Protein AF-A0A7M5VF77-F1 (afdb_monomer)

InterPro domains:
  IPR010721 Probable O-methyltransferase UstE-like [PF06966] (67-340)
  IPR010721 Probable O-methyltransferase UstE-like [PTHR32251] (51-344)

Structure (mmCIF, N/CA/C/O backbone):
data_AF-A0A7M5VF77-F1
#
_entry.id   AF-A0A7M5VF77-F1
#
loop_
_atom_site.group_PDB
_atom_site.id
_atom_site.type_symbol
_atom_site.label_atom_id
_atom_site.label_alt_id
_atom_site.label_comp_id
_atom_site.label_asym_id
_atom_site.label_entity_id
_atom_site.label_seq_id
_atom_site.pdbx_PDB_ins_code
_atom_site.Cartn_x
_atom_site.Cartn_y
_atom_site.Cartn_z
_atom_site.occupancy
_atom_site.B_iso_or_equiv
_atom_site.auth_seq_id
_atom_site.auth_comp_id
_atom_site.auth_asym_id
_atom_site.auth_atom_id
_atom_site.pdbx_PDB_model_num
ATOM 1 N N . MET A 1 1 ? -32.745 -26.857 19.887 1.00 34.72 1 MET A N 1
ATOM 2 C CA . MET A 1 1 ? -31.851 -27.052 18.722 1.00 34.72 1 MET A CA 1
ATOM 3 C C . MET A 1 1 ? -32.101 -25.953 17.691 1.00 34.72 1 MET A C 1
ATOM 5 O O . MET A 1 1 ? -32.809 -26.156 16.715 1.00 34.72 1 MET A O 1
ATOM 9 N N . THR A 1 2 ? -31.564 -24.757 17.917 1.00 34.00 2 THR A N 1
ATOM 10 C CA . THR A 1 2 ? -31.598 -23.645 16.958 1.00 34.00 2 THR A CA 1
ATOM 11 C C . THR A 1 2 ? -30.353 -23.736 16.081 1.00 34.00 2 THR A C 1
ATOM 13 O O . THR A 1 2 ? -29.283 -23.254 16.437 1.00 34.00 2 THR A O 1
ATOM 16 N N . LYS A 1 3 ? -30.469 -24.431 14.945 1.00 33.81 3 LYS A N 1
ATOM 17 C CA . LYS A 1 3 ? -29.394 -24.520 13.949 1.00 33.81 3 LYS A CA 1
ATOM 18 C C . LYS A 1 3 ? -29.117 -23.101 13.431 1.00 33.81 3 LYS A C 1
ATOM 20 O O . LYS A 1 3 ? -30.004 -22.459 12.871 1.00 33.81 3 LYS A O 1
ATOM 25 N N . ASN A 1 4 ? -27.918 -22.609 13.720 1.00 39.78 4 ASN A N 1
ATOM 26 C CA . ASN A 1 4 ? -27.485 -21.223 13.590 1.00 39.78 4 ASN A CA 1
ATOM 27 C C . ASN A 1 4 ? -27.741 -20.678 12.174 1.00 39.78 4 ASN A C 1
ATOM 29 O O . ASN A 1 4 ? -27.199 -21.185 11.191 1.00 39.78 4 ASN A O 1
ATOM 33 N N . LYS A 1 5 ? -28.536 -19.608 12.056 1.00 40.06 5 LYS A N 1
ATOM 34 C CA . LYS A 1 5 ? -28.762 -18.888 10.786 1.00 40.06 5 LYS A CA 1
ATOM 35 C C . LYS A 1 5 ? -27.441 -18.328 10.211 1.00 40.06 5 LYS A C 1
ATOM 37 O O . LYS A 1 5 ? -27.339 -18.124 9.005 1.00 40.06 5 LYS A O 1
ATOM 42 N N . ASN A 1 6 ? -26.421 -18.177 11.064 1.00 49.06 6 ASN A N 1
ATOM 43 C CA . ASN A 1 6 ? -25.070 -17.727 10.720 1.00 49.06 6 ASN A CA 1
ATOM 44 C C . ASN A 1 6 ? -24.227 -18.759 9.951 1.00 49.06 6 ASN A C 1
ATOM 46 O O . ASN A 1 6 ? -23.448 -18.351 9.091 1.00 49.06 6 ASN A O 1
ATOM 50 N N . ASP A 1 7 ? -24.407 -20.067 10.170 1.00 43.25 7 ASP A N 1
ATOM 51 C CA . ASP A 1 7 ? -23.555 -21.084 9.526 1.00 43.25 7 ASP A CA 1
ATOM 52 C C . ASP A 1 7 ? -23.870 -21.215 8.033 1.00 43.25 7 ASP A C 1
ATOM 54 O O . ASP A 1 7 ? -22.965 -21.263 7.204 1.00 43.25 7 ASP A O 1
ATOM 58 N N . LYS A 1 8 ? -25.157 -21.166 7.656 1.00 41.53 8 LYS A N 1
ATOM 59 C CA . LYS A 1 8 ? -25.564 -21.122 6.237 1.00 41.53 8 LYS A CA 1
ATOM 60 C C . LYS A 1 8 ? -25.022 -19.881 5.519 1.00 41.53 8 LYS A C 1
ATOM 62 O O . LYS A 1 8 ? -24.718 -19.956 4.332 1.00 41.53 8 LYS A O 1
ATOM 67 N N . SER A 1 9 ? -24.877 -18.769 6.241 1.00 57.03 9 SER A N 1
ATOM 68 C CA . SER A 1 9 ? -24.258 -17.540 5.735 1.00 57.03 9 SER A CA 1
ATOM 69 C C . SER A 1 9 ? -22.754 -17.731 5.508 1.00 57.03 9 SER A C 1
ATOM 71 O O . SER A 1 9 ? -22.246 -17.345 4.461 1.00 57.03 9 SER A O 1
ATOM 73 N N . LEU A 1 10 ? -22.055 -18.410 6.425 1.00 48.41 10 LEU A N 1
ATOM 74 C CA . LEU A 1 10 ? -20.619 -18.663 6.310 1.00 48.41 10 LEU A CA 1
ATOM 75 C C . LEU A 1 10 ? -20.285 -19.547 5.100 1.00 48.41 10 LEU A C 1
ATOM 77 O O . LEU A 1 10 ? -19.410 -19.191 4.317 1.00 48.41 10 LEU A O 1
ATOM 81 N N . TYR A 1 11 ? -21.007 -20.653 4.892 1.00 49.66 11 TYR A N 1
ATOM 82 C CA . TYR A 1 11 ? -20.787 -21.517 3.723 1.00 49.66 11 TYR A CA 1
ATOM 83 C C . TYR A 1 11 ? -21.099 -20.803 2.405 1.00 49.66 11 TYR A C 1
ATOM 85 O O . TYR A 1 11 ? -20.338 -20.935 1.452 1.00 49.66 11 TYR A O 1
ATOM 93 N N . ALA A 1 12 ? -22.168 -20.001 2.351 1.00 50.16 12 ALA A N 1
ATOM 94 C CA . ALA A 1 12 ? -22.481 -19.193 1.174 1.00 50.16 12 ALA A CA 1
ATOM 95 C C . ALA A 1 12 ? -21.382 -18.157 0.885 1.00 50.16 12 ALA A C 1
ATOM 97 O O . ALA A 1 12 ? -20.988 -17.988 -0.265 1.00 50.16 12 ALA A O 1
ATOM 98 N N . VAL A 1 13 ? -20.838 -17.513 1.923 1.00 53.56 13 VAL A N 1
ATOM 99 C CA . VAL A 1 13 ? -19.718 -16.567 1.809 1.00 53.56 13 VAL A CA 1
ATOM 100 C C . VAL A 1 13 ? -18.440 -17.266 1.349 1.00 53.56 13 VAL A C 1
ATOM 102 O O . VAL A 1 13 ? -17.751 -16.729 0.487 1.00 53.56 13 VAL A O 1
ATOM 105 N N . VAL A 1 14 ? -18.137 -18.461 1.864 1.00 55.25 14 VAL A N 1
ATOM 106 C CA . VAL A 1 14 ? -16.976 -19.264 1.443 1.00 55.25 14 VAL A CA 1
ATOM 107 C C . VAL A 1 14 ? -17.121 -19.727 -0.008 1.00 55.25 14 VAL A C 1
ATOM 109 O O . VAL A 1 14 ? -16.164 -19.628 -0.766 1.00 55.25 14 VAL A O 1
ATOM 112 N N . ILE A 1 15 ? -18.309 -20.162 -0.432 1.00 57.16 15 ILE A N 1
ATOM 113 C CA . ILE A 1 15 ? -18.578 -20.558 -1.824 1.00 57.16 15 ILE A CA 1
ATOM 114 C C . ILE A 1 15 ? -18.489 -19.352 -2.764 1.00 57.16 15 ILE A C 1
ATOM 116 O O . ILE A 1 15 ? -17.867 -19.452 -3.816 1.00 57.16 15 ILE A O 1
ATOM 120 N N . LEU A 1 16 ? -19.046 -18.198 -2.382 1.00 55.75 16 LEU A N 1
ATOM 121 C CA . LEU A 1 16 ? -18.907 -16.948 -3.138 1.00 55.75 16 LEU A CA 1
ATOM 122 C C . LEU A 1 16 ? -17.445 -16.503 -3.230 1.00 55.75 16 LEU A C 1
ATOM 124 O O . LEU A 1 16 ? -17.011 -16.060 -4.287 1.00 55.75 16 LEU A O 1
ATOM 128 N N . LEU A 1 17 ? -16.674 -16.652 -2.151 1.00 52.59 17 LEU A N 1
ATOM 129 C CA . LEU A 1 17 ? -15.242 -16.360 -2.117 1.00 52.59 17 LEU A CA 1
ATOM 130 C C . LEU A 1 17 ? -14.457 -17.288 -3.045 1.00 52.59 17 LEU A C 1
ATOM 132 O O . LEU A 1 17 ? -13.754 -16.798 -3.921 1.00 52.59 17 LEU A O 1
ATOM 136 N N . LEU A 1 18 ? -14.618 -18.605 -2.910 1.00 53.50 18 LEU A N 1
ATOM 137 C CA . LEU A 1 18 ? -13.961 -19.595 -3.767 1.00 53.50 18 LEU A CA 1
ATOM 138 C C . LEU A 1 18 ? -14.377 -19.435 -5.234 1.00 53.50 18 LEU A C 1
ATOM 140 O O . LEU A 1 18 ? -13.529 -19.514 -6.116 1.00 53.50 18 LEU A O 1
ATOM 144 N N . GLY A 1 19 ? -15.648 -19.126 -5.496 1.00 57.50 19 GLY A N 1
ATOM 145 C CA . GLY A 1 19 ? -16.150 -18.797 -6.829 1.00 57.50 19 GLY A CA 1
ATOM 146 C C . GLY A 1 19 ? -15.562 -17.498 -7.379 1.00 57.50 19 GLY A C 1
ATOM 147 O O . GLY A 1 19 ? -15.212 -17.444 -8.552 1.00 57.50 19 GLY A O 1
ATOM 148 N N . SER A 1 20 ? -15.379 -16.469 -6.546 1.00 57.62 20 SER A N 1
ATOM 149 C CA . SER A 1 20 ? -14.757 -15.206 -6.964 1.00 57.62 20 SER A CA 1
ATOM 150 C C . SER A 1 20 ? -13.255 -15.347 -7.225 1.00 57.62 20 SER A C 1
ATOM 152 O O . SER A 1 20 ? -12.759 -14.810 -8.209 1.00 57.62 20 SER A O 1
ATOM 154 N N . VAL A 1 21 ? -12.541 -16.130 -6.409 1.00 61.72 21 VAL A N 1
ATOM 155 C CA . VAL A 1 21 ? -11.125 -16.467 -6.618 1.00 61.72 21 VAL A CA 1
ATOM 156 C C . VAL A 1 21 ? -10.966 -17.342 -7.859 1.00 61.72 21 VAL A C 1
ATOM 158 O O . VAL A 1 21 ? -10.103 -17.065 -8.684 1.00 61.72 21 VAL A O 1
ATOM 161 N N . GLY A 1 22 ? -11.833 -18.341 -8.047 1.00 65.25 22 GLY A N 1
ATOM 162 C CA . GLY A 1 22 ? -11.868 -19.161 -9.258 1.00 65.25 22 GLY A CA 1
ATOM 163 C C . GLY A 1 22 ? -12.199 -18.346 -10.510 1.00 65.25 22 GLY A C 1
ATOM 164 O O . GLY A 1 22 ? -11.578 -18.546 -11.547 1.00 65.25 22 GLY A O 1
ATOM 165 N N . GLY A 1 23 ? -13.110 -17.376 -10.405 1.00 70.38 23 GLY A N 1
ATOM 166 C CA . GLY A 1 23 ? -13.441 -16.439 -11.478 1.00 70.38 23 GLY A CA 1
ATOM 167 C C . GLY A 1 23 ? -12.276 -15.517 -11.835 1.00 70.38 23 GLY A C 1
ATOM 168 O O . GLY A 1 23 ? -11.952 -15.380 -13.009 1.00 70.38 23 GLY A O 1
ATOM 169 N N . LEU A 1 24 ? -11.596 -14.942 -10.838 1.00 68.94 24 LEU A N 1
ATOM 170 C CA . LEU A 1 24 ? -10.383 -14.143 -11.042 1.00 68.94 24 LEU A CA 1
ATOM 171 C C . LEU A 1 24 ? -9.243 -14.976 -11.639 1.00 68.94 24 LEU A C 1
ATOM 173 O O . LEU A 1 24 ? -8.556 -14.503 -12.539 1.00 68.94 24 LEU A O 1
ATOM 177 N N . ALA A 1 25 ? -9.067 -16.220 -11.189 1.00 71.56 25 ALA A N 1
ATOM 178 C CA . ALA A 1 25 ? -8.077 -17.141 -11.738 1.00 71.56 25 ALA A CA 1
ATOM 179 C C . ALA A 1 25 ? -8.406 -17.539 -13.184 1.00 71.56 25 ALA A C 1
ATOM 181 O O . ALA A 1 25 ? -7.509 -17.577 -14.019 1.00 71.56 25 ALA A O 1
ATOM 182 N N . ALA A 1 26 ? -9.681 -17.777 -13.506 1.00 73.94 26 ALA A N 1
ATOM 183 C CA . ALA A 1 26 ? -10.126 -18.049 -14.869 1.00 73.94 26 ALA A CA 1
ATOM 184 C C . ALA A 1 26 ? -9.924 -16.828 -15.777 1.00 73.94 26 ALA A C 1
ATOM 186 O O . ALA A 1 26 ? -9.397 -16.966 -16.876 1.00 73.94 26 ALA A O 1
ATOM 187 N N . ILE A 1 27 ? -10.267 -15.627 -15.305 1.00 72.69 27 ILE A N 1
ATOM 188 C CA . I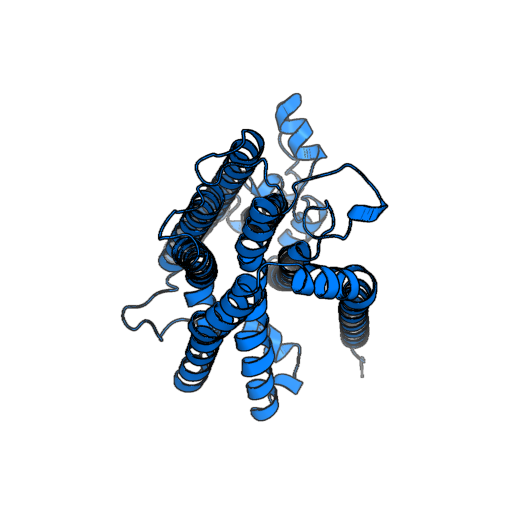LE A 1 27 ? -9.992 -14.370 -16.011 1.00 72.69 27 ILE A CA 1
ATOM 189 C C . ILE A 1 27 ? -8.489 -14.218 -16.263 1.00 72.69 27 ILE A C 1
ATOM 191 O O . ILE A 1 27 ? -8.085 -13.991 -17.401 1.00 72.69 27 ILE A O 1
ATOM 195 N N . ALA A 1 28 ? -7.656 -14.411 -15.240 1.00 75.69 28 ALA A N 1
ATOM 196 C CA . ALA A 1 28 ? -6.209 -14.347 -15.390 1.00 75.69 28 ALA A CA 1
ATOM 197 C C . ALA A 1 28 ? -5.687 -15.399 -16.380 1.00 75.69 28 ALA A C 1
ATOM 199 O O . ALA A 1 28 ? -4.834 -15.090 -17.207 1.00 75.69 28 ALA A O 1
ATOM 200 N N . TYR A 1 29 ? -6.231 -16.614 -16.350 1.00 77.19 29 TYR A N 1
ATOM 201 C CA . TYR A 1 29 ? -5.846 -17.695 -17.250 1.00 77.19 29 TYR A CA 1
ATOM 202 C C . TYR A 1 29 ? -6.251 -17.439 -18.707 1.00 77.19 29 TYR A C 1
ATOM 204 O O . TYR A 1 29 ? -5.459 -17.703 -19.601 1.00 77.19 29 TYR A O 1
ATOM 212 N N . PHE A 1 30 ? -7.457 -16.931 -18.971 1.00 80.12 30 PHE A N 1
ATOM 213 C CA . PHE A 1 30 ? -7.951 -16.758 -20.342 1.00 80.12 30 PHE A CA 1
ATOM 214 C C . PHE A 1 30 ? -7.582 -15.409 -20.966 1.00 80.12 30 PHE A C 1
ATOM 216 O O . PHE A 1 30 ? -7.349 -15.355 -22.171 1.00 80.12 30 PHE A O 1
ATOM 223 N N . LEU A 1 31 ? -7.524 -14.328 -20.181 1.00 76.00 31 LEU A N 1
ATOM 224 C CA . LEU A 1 31 ? -7.262 -12.979 -20.701 1.00 76.00 31 LEU A CA 1
ATOM 225 C C . LEU A 1 31 ? -5.789 -12.577 -20.617 1.00 76.00 31 LEU A C 1
ATOM 227 O O . LEU A 1 31 ? -5.293 -11.890 -21.509 1.00 76.00 31 LEU A O 1
ATOM 231 N N . TRP A 1 32 ? -5.087 -12.987 -19.558 1.00 80.69 32 TRP A N 1
ATOM 232 C CA . TRP A 1 32 ? -3.727 -12.513 -19.301 1.00 80.69 32 TRP A CA 1
ATOM 233 C C . TRP A 1 32 ? -2.662 -13.550 -19.596 1.00 80.69 32 TRP A C 1
ATOM 235 O O . TRP A 1 32 ? -1.688 -13.206 -20.247 1.00 80.69 32 TRP A O 1
ATOM 245 N N . LEU A 1 33 ? -2.821 -14.802 -19.170 1.00 80.69 33 LEU A N 1
ATOM 246 C CA . LEU A 1 33 ? -1.749 -15.795 -19.244 1.00 80.69 33 LEU A CA 1
ATOM 247 C C . LEU A 1 33 ? -1.198 -16.019 -20.668 1.00 80.69 33 LEU A C 1
ATOM 249 O O . LEU A 1 33 ? 0.025 -16.023 -20.803 1.00 80.69 33 LEU A O 1
ATOM 253 N N . PRO A 1 34 ? -2.013 -16.144 -21.737 1.00 81.00 34 PRO A N 1
ATOM 254 C CA . PRO A 1 34 ? -1.491 -16.356 -23.085 1.00 81.00 34 PRO A CA 1
ATOM 255 C C . PRO A 1 34 ? -0.695 -15.144 -23.584 1.00 81.00 34 PRO A C 1
ATOM 257 O O . PRO A 1 34 ? 0.405 -15.304 -24.111 1.00 81.00 34 PRO A O 1
ATOM 260 N N . ASN A 1 35 ? -1.222 -13.936 -23.351 1.00 76.81 35 ASN A N 1
ATOM 261 C CA . ASN A 1 35 ? -0.572 -12.678 -23.722 1.00 76.81 35 ASN A CA 1
ATOM 262 C C . ASN A 1 35 ? 0.709 -12.463 -22.913 1.00 76.81 35 ASN A C 1
ATOM 264 O O . ASN A 1 35 ? 1.746 -12.142 -23.479 1.00 76.81 35 ASN A O 1
ATOM 268 N N . LEU A 1 36 ? 0.666 -12.732 -21.609 1.00 79.06 36 LEU A N 1
ATOM 269 C CA . LEU A 1 36 ? 1.802 -12.613 -20.706 1.00 79.06 36 LEU A CA 1
ATOM 270 C C . LEU A 1 36 ? 2.929 -13.554 -21.134 1.00 79.06 36 LEU A C 1
ATOM 272 O O . LEU A 1 36 ? 4.061 -13.114 -21.289 1.00 79.06 36 LEU A O 1
ATOM 276 N N . ILE A 1 37 ? 2.625 -14.831 -21.383 1.00 81.06 37 ILE A N 1
ATOM 277 C CA . ILE A 1 37 ? 3.609 -15.805 -21.870 1.00 81.06 37 ILE A CA 1
ATOM 278 C C . ILE A 1 37 ? 4.228 -15.313 -23.182 1.00 81.06 37 ILE A C 1
ATOM 280 O O . ILE A 1 37 ? 5.450 -15.267 -23.302 1.00 81.06 37 ILE A O 1
ATOM 284 N N . HIS A 1 38 ? 3.398 -14.903 -24.145 1.00 82.12 38 HIS A N 1
ATOM 285 C CA . HIS A 1 38 ? 3.870 -14.391 -25.428 1.00 82.12 38 HIS A CA 1
ATOM 286 C C . HIS A 1 38 ? 4.786 -13.169 -25.271 1.00 82.12 38 HIS A C 1
ATOM 288 O O . HIS A 1 38 ? 5.854 -13.109 -25.877 1.00 82.12 38 HIS A O 1
ATOM 294 N N . GLU A 1 39 ? 4.411 -12.216 -24.423 1.00 80.88 39 GLU A N 1
ATOM 295 C CA . GLU A 1 39 ? 5.184 -10.999 -24.200 1.00 80.88 39 GLU A CA 1
ATOM 296 C C . GLU A 1 39 ? 6.468 -11.235 -23.408 1.00 80.88 39 GLU A C 1
ATOM 298 O O . GLU A 1 39 ? 7.455 -10.564 -23.690 1.00 80.88 39 GLU A O 1
ATOM 303 N N . PHE A 1 40 ? 6.493 -12.191 -22.474 1.00 79.56 40 PHE A N 1
ATOM 304 C CA . PHE A 1 40 ? 7.725 -12.610 -21.800 1.00 79.56 40 PHE A CA 1
ATOM 305 C C . PHE A 1 40 ? 8.680 -13.333 -22.753 1.00 79.56 40 PHE A C 1
ATOM 307 O O . PHE A 1 40 ? 9.886 -13.151 -22.635 1.00 79.56 40 PHE A O 1
ATOM 314 N N . TYR A 1 41 ? 8.169 -14.106 -23.719 1.00 81.56 41 TYR A N 1
ATOM 315 C CA . TYR A 1 41 ? 9.005 -14.701 -24.769 1.00 81.56 41 TYR A CA 1
ATOM 316 C C . TYR A 1 41 ? 9.613 -13.658 -25.713 1.00 81.56 41 TYR A C 1
ATOM 318 O O . TYR A 1 41 ? 10.686 -13.893 -26.262 1.00 81.56 41 TYR A O 1
ATOM 326 N N . GLN A 1 42 ? 8.934 -12.528 -25.918 1.00 83.31 42 GLN A N 1
ATOM 327 C CA . GLN A 1 42 ? 9.437 -11.415 -26.731 1.00 83.31 42 GLN A CA 1
ATOM 328 C C . GLN A 1 42 ? 10.269 -10.402 -25.939 1.00 83.31 42 GLN A C 1
ATOM 330 O O . GLN A 1 42 ? 10.936 -9.561 -26.539 1.00 83.31 42 GLN A O 1
ATOM 335 N N . ALA A 1 43 ? 10.199 -10.435 -24.610 1.00 83.94 43 ALA A N 1
ATOM 336 C CA . ALA A 1 43 ? 10.968 -9.546 -23.760 1.00 83.94 43 ALA A CA 1
ATOM 337 C C . ALA A 1 43 ? 12.465 -9.896 -23.829 1.00 83.94 43 ALA A C 1
ATOM 339 O O . ALA A 1 43 ? 12.823 -11.054 -24.069 1.00 83.94 43 ALA A O 1
ATOM 340 N N . PRO A 1 44 ? 13.355 -8.920 -23.581 1.00 85.81 44 PRO A N 1
ATOM 341 C CA . PRO A 1 44 ? 14.777 -9.196 -23.448 1.00 85.81 44 PRO A CA 1
ATOM 342 C C . PRO A 1 44 ? 15.038 -10.333 -22.439 1.00 85.81 44 PRO A C 1
ATOM 344 O O . PRO A 1 44 ? 14.394 -10.363 -21.383 1.00 85.81 44 PRO A O 1
ATOM 347 N N . PRO A 1 45 ? 15.994 -11.251 -22.700 1.00 87.88 45 PRO A N 1
ATOM 348 C CA . PRO A 1 45 ? 16.230 -12.420 -21.844 1.00 87.88 45 PRO A CA 1
ATOM 349 C C . PRO A 1 45 ? 16.470 -12.078 -20.367 1.00 87.88 45 PRO A C 1
ATOM 351 O O . PRO A 1 45 ? 16.083 -12.841 -19.478 1.00 87.88 45 PRO A O 1
ATOM 354 N N . TYR A 1 46 ? 17.057 -10.907 -20.099 1.00 91.56 46 TYR A N 1
ATOM 355 C CA . TYR A 1 46 ? 17.352 -10.447 -18.747 1.00 91.56 46 TYR A CA 1
ATOM 356 C C . TYR A 1 46 ? 16.095 -10.242 -17.888 1.00 91.56 46 TYR A C 1
ATOM 358 O O . TYR A 1 46 ? 16.190 -10.332 -16.670 1.00 91.56 46 TYR A O 1
ATOM 366 N N . ILE A 1 47 ? 14.913 -10.018 -18.477 1.00 91.38 47 ILE A N 1
ATOM 367 C CA . ILE A 1 47 ? 13.661 -9.796 -17.735 1.00 91.38 47 ILE A CA 1
ATOM 368 C C . ILE A 1 47 ? 13.251 -11.045 -16.949 1.00 91.38 47 ILE A C 1
ATOM 370 O O . ILE A 1 47 ? 12.862 -10.957 -15.781 1.00 91.38 47 ILE A O 1
ATOM 374 N N . LEU A 1 48 ? 13.363 -12.224 -17.566 1.00 89.88 48 LEU A N 1
ATOM 375 C CA . LEU A 1 48 ? 13.049 -13.484 -16.896 1.00 89.88 48 LEU A CA 1
ATOM 376 C C . LEU A 1 48 ? 14.072 -13.792 -15.796 1.00 89.88 48 LEU A C 1
ATOM 378 O O . LEU A 1 48 ? 13.698 -14.241 -14.712 1.00 89.88 48 LEU A O 1
ATOM 382 N N . GLU A 1 49 ? 15.351 -13.524 -16.056 1.00 93.25 49 GLU A N 1
ATOM 383 C CA . GLU A 1 49 ? 16.410 -13.691 -15.059 1.00 93.25 49 GLU A CA 1
ATOM 384 C C . GLU A 1 49 ? 16.255 -12.701 -13.902 1.00 93.25 49 GLU A C 1
ATOM 386 O O . GLU A 1 49 ? 16.357 -13.099 -12.745 1.00 93.25 49 GLU A O 1
ATOM 391 N N . MET A 1 50 ? 15.867 -11.456 -14.176 1.00 94.56 50 MET A N 1
ATOM 392 C CA . MET A 1 50 ? 15.520 -10.461 -13.165 1.00 94.56 50 MET A CA 1
ATOM 393 C C . MET A 1 50 ? 14.360 -10.934 -12.288 1.00 94.56 50 MET A C 1
ATOM 395 O O . MET A 1 50 ? 14.435 -10.804 -11.069 1.00 94.56 50 MET A O 1
ATOM 399 N N . LEU A 1 51 ? 13.306 -11.521 -12.869 1.00 92.62 51 LEU A N 1
ATOM 400 C CA . LEU A 1 51 ? 12.181 -12.073 -12.107 1.00 92.62 51 LEU A CA 1
ATOM 401 C C . LEU A 1 51 ? 12.610 -13.228 -11.199 1.00 92.62 51 LEU A C 1
ATOM 403 O O . LEU A 1 51 ? 12.274 -13.229 -10.013 1.00 92.62 51 LEU A O 1
ATOM 407 N N . LYS A 1 52 ? 13.373 -14.190 -11.731 1.00 94.00 52 LYS A N 1
ATOM 408 C CA . LYS A 1 52 ? 13.918 -15.309 -10.946 1.00 94.00 52 LYS A CA 1
ATOM 409 C C . LYS A 1 52 ? 14.828 -14.804 -9.829 1.00 94.00 52 LYS A C 1
ATOM 411 O O . LYS A 1 52 ? 14.706 -15.251 -8.691 1.00 94.00 52 LYS A O 1
ATOM 416 N N . SER A 1 53 ? 15.698 -13.849 -10.143 1.00 96.00 53 SER A N 1
ATOM 417 C CA . SER A 1 53 ? 16.640 -13.243 -9.208 1.00 96.00 53 SER A CA 1
ATOM 418 C C . SER A 1 53 ? 15.904 -12.474 -8.109 1.00 96.00 53 SER A C 1
ATOM 420 O O . SER A 1 53 ? 16.168 -12.681 -6.928 1.00 96.00 53 SER A O 1
ATOM 422 N N . ALA A 1 54 ? 14.906 -11.661 -8.457 1.00 95.25 54 ALA A N 1
ATOM 423 C CA . ALA A 1 54 ? 14.069 -10.967 -7.484 1.00 95.25 54 ALA A CA 1
ATOM 424 C C . ALA A 1 54 ? 13.328 -11.966 -6.584 1.00 95.25 54 ALA A C 1
ATOM 426 O O . ALA A 1 54 ? 13.343 -11.818 -5.361 1.00 95.25 54 ALA A O 1
ATOM 427 N N . ALA A 1 55 ? 12.751 -13.029 -7.150 1.00 94.75 55 ALA A N 1
ATOM 428 C CA . ALA A 1 55 ? 12.094 -14.067 -6.365 1.00 94.75 55 ALA A CA 1
ATOM 429 C C . ALA A 1 55 ? 13.068 -14.755 -5.386 1.00 94.75 55 ALA A C 1
ATOM 431 O O . ALA A 1 55 ? 12.756 -14.907 -4.205 1.00 94.75 55 ALA A O 1
ATOM 432 N N . LEU A 1 56 ? 14.262 -15.122 -5.859 1.00 96.81 56 LEU A N 1
ATOM 433 C CA . LEU A 1 56 ? 15.265 -15.852 -5.086 1.00 96.81 56 LEU A CA 1
ATOM 434 C C . LEU A 1 56 ? 15.923 -15.010 -3.990 1.00 96.81 56 LEU A C 1
ATOM 436 O O . LEU A 1 56 ? 16.144 -15.514 -2.893 1.00 96.81 56 LEU A O 1
ATOM 440 N N . TYR A 1 57 ? 16.240 -13.747 -4.274 1.00 96.12 57 TYR A N 1
ATOM 441 C CA . TYR A 1 57 ? 17.023 -12.898 -3.373 1.00 96.12 57 TYR A CA 1
ATOM 442 C C . TYR A 1 57 ? 16.186 -11.937 -2.532 1.00 96.12 57 TYR A C 1
ATOM 444 O O . TYR A 1 57 ? 16.726 -11.323 -1.615 1.00 96.12 57 TYR A O 1
ATOM 452 N N . THR A 1 58 ? 14.884 -11.807 -2.800 1.00 95.12 58 THR A N 1
ATOM 453 C CA . THR A 1 58 ? 14.013 -10.926 -2.008 1.00 95.12 58 THR A CA 1
ATOM 454 C C . THR A 1 58 ? 12.775 -11.648 -1.477 1.00 95.12 58 THR A C 1
ATOM 456 O O . THR A 1 58 ? 12.607 -11.751 -0.263 1.00 95.12 58 THR A O 1
ATOM 459 N N . TYR A 1 59 ? 11.938 -12.217 -2.349 1.00 94.19 59 TYR A N 1
ATOM 460 C CA . TYR A 1 59 ? 10.672 -12.840 -1.949 1.00 94.19 59 TYR A CA 1
ATOM 461 C C . TYR A 1 59 ? 10.868 -14.088 -1.076 1.00 94.19 59 TYR A C 1
ATOM 463 O O . TYR A 1 59 ? 10.344 -14.138 0.036 1.00 94.19 59 TYR A O 1
ATOM 471 N N . ILE A 1 60 ? 11.650 -15.073 -1.536 1.00 94.75 60 ILE A N 1
ATOM 472 C CA . ILE A 1 60 ? 11.906 -16.312 -0.783 1.00 94.75 60 ILE A CA 1
ATOM 473 C C . ILE A 1 60 ? 12.539 -16.010 0.589 1.00 94.75 60 ILE A C 1
ATOM 475 O O . ILE A 1 60 ? 12.035 -16.530 1.585 1.00 94.75 60 ILE A O 1
ATOM 479 N N . PRO A 1 61 ? 13.570 -15.146 0.704 1.00 95.38 61 PRO A N 1
ATOM 480 C CA . PRO A 1 61 ? 14.122 -14.757 1.997 1.00 95.38 61 PRO A CA 1
ATOM 481 C C . PRO A 1 61 ? 13.099 -14.136 2.947 1.00 95.38 61 PRO A C 1
ATOM 483 O O . PRO A 1 61 ? 13.098 -14.490 4.123 1.00 95.38 61 PRO A O 1
ATOM 486 N N . PHE A 1 62 ? 12.201 -13.267 2.472 1.00 94.25 62 PHE A N 1
ATOM 487 C CA . PHE A 1 62 ? 11.138 -12.722 3.323 1.00 94.25 62 PHE A CA 1
ATOM 488 C C . PHE A 1 62 ? 10.120 -13.777 3.753 1.00 94.25 62 PHE A C 1
ATOM 490 O O . PHE A 1 62 ? 9.706 -13.768 4.910 1.00 94.25 62 PHE A O 1
ATOM 497 N N . VAL A 1 63 ? 9.762 -14.720 2.876 1.00 92.62 63 VAL A N 1
ATOM 498 C CA . VAL A 1 63 ? 8.874 -15.838 3.238 1.00 92.62 63 VAL A CA 1
ATOM 499 C C . VAL A 1 63 ? 9.517 -16.691 4.324 1.00 92.62 63 VAL A C 1
ATOM 501 O O . VAL A 1 63 ? 8.887 -16.961 5.344 1.00 92.62 63 VAL A O 1
ATOM 504 N N . LEU A 1 64 ? 10.785 -17.067 4.142 1.00 92.62 64 LEU A N 1
ATOM 505 C CA . LEU A 1 64 ? 11.536 -17.835 5.133 1.00 92.62 64 LEU A CA 1
ATOM 506 C C . LEU A 1 64 ? 11.681 -17.064 6.446 1.00 92.62 64 LEU A C 1
ATOM 508 O O . LEU A 1 64 ? 11.506 -17.648 7.509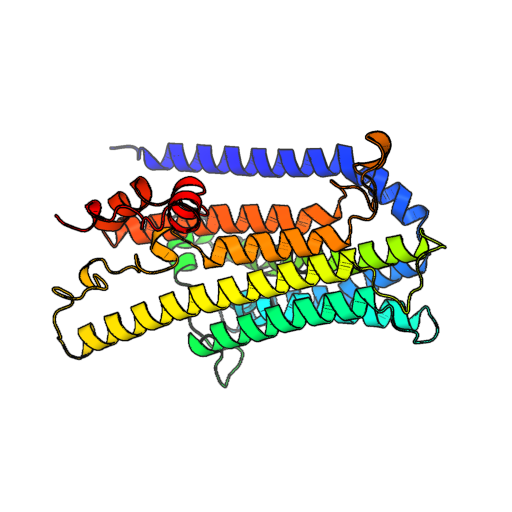 1.00 92.62 64 LEU A O 1
ATOM 512 N N . TRP A 1 65 ? 11.947 -15.758 6.390 1.00 90.62 65 TRP A N 1
ATOM 513 C CA . TRP A 1 65 ? 12.032 -14.899 7.568 1.00 90.62 65 TRP A CA 1
ATOM 514 C C . TRP A 1 65 ? 10.724 -14.892 8.362 1.00 90.62 65 TRP A C 1
ATOM 516 O O . TRP A 1 65 ? 10.735 -15.174 9.560 1.00 90.62 65 TRP A O 1
ATOM 526 N N . CYS A 1 66 ? 9.598 -14.607 7.701 1.00 89.44 66 CYS A N 1
ATOM 527 C CA . CYS A 1 66 ? 8.286 -14.581 8.342 1.00 89.44 66 CYS A CA 1
ATOM 528 C C . CYS A 1 66 ? 7.906 -15.934 8.922 1.00 89.44 66 CYS A C 1
ATOM 530 O O . CYS A 1 66 ? 7.438 -15.982 10.054 1.00 89.44 66 CYS A O 1
ATOM 532 N N . PHE A 1 67 ? 8.159 -17.013 8.188 1.00 88.38 67 PHE A N 1
ATOM 533 C CA . PHE A 1 67 ? 7.797 -18.354 8.619 1.00 88.38 67 PHE A CA 1
ATOM 534 C C . PHE A 1 67 ? 8.671 -18.849 9.778 1.00 88.38 67 PHE A C 1
ATOM 536 O O . PHE A 1 67 ? 8.155 -19.258 10.814 1.00 88.38 67 PHE A O 1
ATOM 543 N N . ILE A 1 68 ? 10.000 -18.756 9.654 1.00 89.06 68 ILE A N 1
ATOM 544 C CA . ILE A 1 68 ? 10.932 -19.223 10.691 1.00 89.06 68 ILE A CA 1
ATOM 545 C C . ILE A 1 68 ? 10.732 -18.427 11.981 1.00 89.06 68 ILE A C 1
ATOM 547 O O . ILE A 1 68 ? 10.658 -19.014 13.060 1.00 89.06 68 ILE A O 1
ATOM 551 N N . LEU A 1 69 ? 10.626 -17.096 11.894 1.00 85.94 69 LEU A N 1
ATOM 552 C CA . LEU A 1 69 ? 10.384 -16.275 13.080 1.00 85.94 69 LEU A CA 1
ATOM 553 C C . LEU A 1 69 ? 8.958 -16.422 13.600 1.00 85.94 69 LEU A C 1
ATOM 555 O O . LEU A 1 69 ? 8.772 -16.386 14.813 1.00 85.94 69 LEU A O 1
ATOM 559 N N . GLY A 1 70 ? 7.968 -16.587 12.724 1.00 83.81 70 GLY A N 1
ATOM 560 C CA . GLY A 1 70 ? 6.573 -16.816 13.093 1.00 83.81 70 GLY A CA 1
ATOM 561 C C . GLY A 1 70 ? 6.429 -18.065 13.953 1.00 83.81 70 GLY A C 1
ATOM 562 O O . GLY A 1 70 ? 5.934 -17.973 15.074 1.00 83.81 70 GLY A O 1
ATOM 563 N N . GLU A 1 71 ? 6.994 -19.186 13.502 1.00 85.44 71 GLU A N 1
ATOM 564 C CA . GLU A 1 71 ? 7.033 -20.448 14.249 1.00 85.44 71 GLU A CA 1
ATOM 565 C C . GLU A 1 71 ? 7.892 -20.350 15.518 1.00 85.44 71 GLU A C 1
ATOM 567 O O . GLU A 1 71 ? 7.481 -20.801 16.587 1.00 85.44 71 GLU A O 1
ATOM 572 N N . ALA A 1 72 ? 9.067 -19.710 15.452 1.00 84.69 72 ALA A N 1
ATOM 573 C CA . ALA A 1 72 ? 9.943 -19.574 16.618 1.00 84.69 72 ALA A CA 1
ATOM 574 C C . ALA A 1 72 ? 9.347 -18.685 17.724 1.00 84.69 72 ALA A C 1
ATOM 576 O O . ALA A 1 72 ? 9.645 -18.879 18.903 1.00 84.69 72 ALA A O 1
ATOM 577 N N . THR A 1 73 ? 8.527 -17.694 17.359 1.00 80.56 73 THR A N 1
ATOM 578 C CA . THR A 1 73 ? 7.925 -16.737 18.303 1.00 80.56 73 THR A CA 1
ATOM 579 C C . THR A 1 73 ? 6.4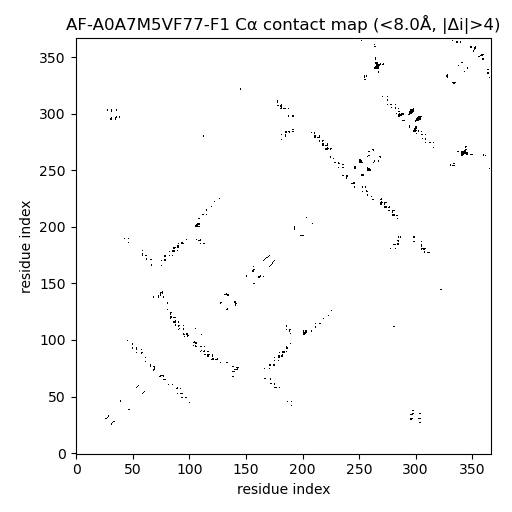50 -16.981 18.588 1.00 80.56 73 THR A C 1
ATOM 581 O O . THR A 1 73 ? 5.898 -16.304 19.455 1.00 80.56 73 THR A O 1
ATOM 584 N N . MET A 1 74 ? 5.818 -17.932 17.891 1.00 77.75 74 MET A N 1
ATOM 585 C CA . MET A 1 74 ? 4.369 -18.155 17.907 1.00 77.75 74 MET A CA 1
ATOM 586 C C . MET A 1 74 ? 3.578 -16.864 17.629 1.00 77.75 74 MET A C 1
ATOM 588 O O . MET A 1 74 ? 2.535 -16.618 18.236 1.00 77.75 74 MET A O 1
ATOM 592 N N . ASN A 1 75 ? 4.097 -16.017 16.736 1.00 78.19 75 ASN A N 1
ATOM 593 C CA . ASN A 1 75 ? 3.512 -14.724 16.394 1.00 78.19 75 ASN A CA 1
ATOM 594 C C . ASN A 1 75 ? 3.338 -14.608 14.877 1.00 78.19 75 ASN A C 1
ATOM 596 O O . ASN A 1 75 ? 4.313 -14.442 14.149 1.00 78.19 75 ASN A O 1
ATOM 600 N N . LEU A 1 76 ? 2.085 -14.637 14.421 1.00 75.69 76 LEU A N 1
ATOM 601 C CA . LEU A 1 76 ? 1.716 -14.562 13.005 1.00 75.69 76 LEU A CA 1
ATOM 602 C C . LEU A 1 76 ? 1.965 -13.186 12.367 1.00 75.69 76 LEU A C 1
ATOM 604 O O . LEU A 1 76 ? 2.048 -13.053 11.148 1.00 75.69 76 LEU A O 1
ATOM 608 N N . SER A 1 77 ? 2.114 -12.143 13.180 1.00 80.25 77 SER A N 1
ATOM 609 C CA . SER A 1 77 ? 2.265 -10.760 12.726 1.00 80.25 77 SER A CA 1
ATOM 610 C C . SER A 1 77 ? 3.695 -10.408 12.289 1.00 80.25 77 SER A C 1
ATOM 612 O O . SER A 1 77 ? 4.037 -9.231 12.176 1.00 80.25 77 SER A O 1
ATOM 614 N N . GLN A 1 78 ? 4.566 -11.389 12.005 1.00 84.50 78 GLN A N 1
ATOM 615 C CA . GLN A 1 78 ? 5.881 -11.089 11.412 1.00 84.50 78 GLN A CA 1
ATOM 616 C C . GLN A 1 78 ? 5.743 -10.479 10.013 1.00 84.50 78 GLN A C 1
ATOM 618 O O . GLN A 1 78 ? 6.536 -9.613 9.648 1.00 84.50 78 GLN A O 1
ATOM 623 N N . VAL A 1 79 ? 4.726 -10.888 9.248 1.00 85.69 79 VAL A N 1
ATOM 624 C CA . VAL A 1 79 ? 4.425 -10.284 7.941 1.00 85.69 79 VAL A CA 1
ATOM 625 C C . VAL A 1 79 ? 4.062 -8.809 8.100 1.00 85.69 79 VAL A C 1
ATOM 627 O O . VAL A 1 79 ? 4.590 -7.977 7.366 1.00 85.69 79 VAL A O 1
ATOM 630 N N . ASP A 1 80 ? 3.270 -8.460 9.119 1.00 83.94 80 ASP A N 1
ATOM 631 C CA . ASP A 1 80 ? 2.886 -7.069 9.402 1.00 83.94 80 ASP A CA 1
ATOM 632 C C . ASP A 1 80 ? 4.116 -6.167 9.624 1.00 83.94 80 ASP A C 1
ATOM 634 O O . ASP A 1 80 ? 4.132 -5.010 9.206 1.00 83.94 80 ASP A O 1
ATOM 638 N N . LYS A 1 81 ? 5.189 -6.704 10.222 1.00 84.06 81 LYS A N 1
ATOM 639 C CA . LYS A 1 81 ? 6.437 -5.964 10.489 1.00 84.06 81 LYS A CA 1
ATOM 640 C C . LYS A 1 81 ? 7.244 -5.650 9.236 1.00 84.06 81 LYS A C 1
ATOM 642 O O . LYS A 1 81 ? 7.938 -4.631 9.212 1.00 84.06 81 LYS A O 1
ATOM 647 N N . ILE A 1 82 ? 7.192 -6.532 8.237 1.00 90.31 82 ILE A N 1
ATOM 648 C CA . ILE A 1 82 ? 7.927 -6.379 6.976 1.00 90.31 82 ILE A CA 1
ATOM 649 C C . ILE A 1 82 ? 7.041 -5.889 5.828 1.00 90.31 82 ILE A C 1
ATOM 651 O O . ILE A 1 82 ? 7.548 -5.626 4.738 1.00 90.31 82 ILE A O 1
ATOM 655 N N . TRP A 1 83 ? 5.738 -5.717 6.059 1.00 91.62 83 TRP A N 1
ATOM 656 C CA . TRP A 1 83 ? 4.778 -5.235 5.065 1.00 91.62 83 TRP A CA 1
ATOM 657 C C . TRP A 1 83 ? 5.205 -3.900 4.452 1.00 91.62 83 TRP A C 1
ATOM 659 O O . TRP A 1 83 ? 5.140 -3.709 3.243 1.00 91.62 83 TRP A O 1
ATOM 669 N N . SER A 1 84 ? 5.695 -2.979 5.281 1.00 92.25 84 SER A N 1
ATOM 670 C CA . SER A 1 84 ? 6.163 -1.659 4.848 1.00 92.25 84 SER A CA 1
ATOM 671 C C . SER A 1 84 ? 7.568 -1.663 4.237 1.00 92.25 84 SER A C 1
ATOM 673 O O . SER A 1 84 ? 7.956 -0.686 3.600 1.00 92.25 84 SER A O 1
ATOM 675 N N . LEU A 1 85 ? 8.336 -2.737 4.437 1.00 94.44 85 LEU A N 1
ATOM 676 C CA . LEU A 1 85 ? 9.715 -2.876 3.961 1.00 94.44 85 LEU A CA 1
ATOM 677 C C . LEU A 1 85 ? 9.794 -3.642 2.644 1.00 94.44 85 LEU A C 1
ATOM 679 O O . LEU A 1 85 ? 10.642 -3.343 1.805 1.00 94.44 85 LEU A O 1
ATOM 683 N N . SER A 1 86 ? 8.898 -4.606 2.449 1.00 95.38 86 SER A N 1
ATOM 684 C CA . SER A 1 86 ? 8.995 -5.539 1.335 1.00 95.38 86 SER A CA 1
ATOM 685 C C . SER A 1 86 ? 8.768 -4.892 -0.031 1.00 95.38 86 SER A C 1
ATOM 687 O O . SER A 1 86 ? 9.651 -5.058 -0.876 1.00 95.38 86 SER A O 1
ATOM 689 N N . PRO A 1 87 ? 7.717 -4.074 -0.273 1.00 96.88 87 PRO A N 1
ATOM 690 C CA . PRO A 1 87 ? 7.565 -3.430 -1.568 1.00 96.88 87 PRO A CA 1
ATOM 691 C C . PRO A 1 87 ? 8.724 -2.496 -1.946 1.00 96.88 87 PRO A C 1
ATOM 693 O O . PRO A 1 87 ? 9.199 -2.615 -3.077 1.00 96.88 87 PRO A O 1
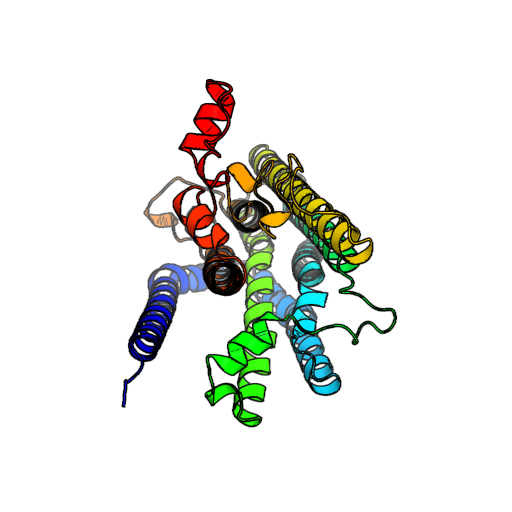ATOM 696 N N . PRO A 1 88 ? 9.250 -1.623 -1.051 1.00 98.00 88 PRO A N 1
ATOM 697 C CA . PRO A 1 88 ? 10.456 -0.851 -1.346 1.00 98.00 88 PRO A CA 1
ATOM 698 C C . PRO A 1 88 ? 11.652 -1.726 -1.727 1.00 98.00 88 PRO A C 1
ATOM 700 O O . PRO A 1 88 ? 12.311 -1.439 -2.723 1.00 98.00 88 PRO A O 1
ATOM 703 N N . THR A 1 89 ? 11.925 -2.801 -0.976 1.00 97.81 89 THR A N 1
ATOM 704 C CA . THR A 1 89 ? 13.031 -3.720 -1.284 1.00 97.81 89 THR A CA 1
ATOM 705 C C . THR A 1 89 ? 12.867 -4.343 -2.666 1.00 97.81 89 THR A C 1
ATOM 707 O O . THR A 1 89 ? 13.822 -4.362 -3.438 1.00 97.81 89 THR A O 1
ATOM 710 N N . PHE A 1 90 ? 11.664 -4.805 -3.010 1.00 97.06 90 PHE A N 1
ATOM 711 C CA . PHE A 1 90 ? 11.383 -5.395 -4.318 1.00 97.06 90 PHE A CA 1
ATOM 712 C C . PHE A 1 90 ? 11.554 -4.380 -5.456 1.00 97.06 90 PHE A C 1
ATOM 714 O O . PHE A 1 90 ? 12.231 -4.674 -6.441 1.00 97.06 90 PHE A O 1
ATOM 721 N N . CYS A 1 91 ? 11.003 -3.171 -5.309 1.00 98.19 91 CYS A N 1
ATOM 722 C CA . CYS A 1 91 ? 11.105 -2.111 -6.314 1.00 98.19 91 CYS A CA 1
ATOM 723 C C . CYS A 1 91 ? 12.562 -1.687 -6.558 1.00 98.19 91 CYS A C 1
ATOM 725 O O . CYS A 1 91 ? 12.997 -1.601 -7.709 1.00 98.19 91 CYS A O 1
ATOM 727 N N . TRP A 1 92 ? 13.339 -1.484 -5.489 1.00 98.38 92 TRP A N 1
ATOM 728 C CA . TRP A 1 92 ? 14.752 -1.123 -5.599 1.00 98.38 92 TRP A CA 1
ATOM 729 C C . TRP A 1 92 ? 15.610 -2.257 -6.149 1.00 98.38 92 TRP A C 1
ATOM 731 O O . TRP A 1 92 ? 16.519 -1.986 -6.927 1.00 98.38 92 TRP A O 1
ATOM 741 N N . TYR A 1 93 ? 15.309 -3.514 -5.809 1.00 98.00 93 TYR A N 1
ATOM 742 C CA . TYR A 1 93 ? 16.014 -4.660 -6.378 1.00 98.00 93 TYR A CA 1
ATOM 743 C C . TYR A 1 93 ? 15.814 -4.747 -7.895 1.00 98.00 93 TYR A C 1
ATOM 745 O O . TYR A 1 93 ? 16.786 -4.888 -8.630 1.00 98.00 93 TYR A O 1
ATOM 753 N N . ILE A 1 94 ? 14.571 -4.602 -8.368 1.00 97.25 94 ILE A N 1
ATOM 754 C CA . ILE A 1 94 ? 14.249 -4.565 -9.804 1.00 97.25 94 ILE A CA 1
ATOM 755 C C . ILE A 1 94 ? 14.939 -3.371 -10.476 1.00 97.25 94 ILE A C 1
ATOM 757 O O . ILE A 1 94 ? 15.553 -3.530 -11.523 1.00 97.25 94 ILE A O 1
ATOM 761 N N . THR A 1 95 ? 14.892 -2.189 -9.855 1.00 97.69 95 THR A N 1
ATOM 762 C CA . THR A 1 95 ? 15.529 -0.969 -10.383 1.00 97.69 95 THR A CA 1
ATOM 763 C C . THR A 1 95 ? 17.045 -1.116 -10.506 1.00 97.69 95 THR A C 1
ATOM 765 O O . THR A 1 95 ? 17.631 -0.716 -11.508 1.00 97.69 95 THR A O 1
ATOM 768 N N . TRP A 1 96 ? 17.688 -1.703 -9.497 1.00 97.88 96 TRP A N 1
ATOM 769 C CA . TRP A 1 96 ? 19.119 -1.988 -9.519 1.00 97.88 96 TRP A CA 1
ATOM 770 C C . TRP A 1 96 ? 19.475 -3.043 -10.568 1.00 97.88 96 TRP A C 1
ATOM 772 O O . TRP A 1 96 ? 20.457 -2.873 -11.284 1.00 97.88 96 TRP A O 1
ATOM 782 N N . TYR A 1 97 ? 18.686 -4.116 -10.677 1.00 97.38 97 TYR A N 1
ATOM 783 C CA . TYR A 1 97 ? 18.929 -5.166 -11.663 1.00 97.38 97 TYR A CA 1
ATOM 784 C C . TYR A 1 97 ? 18.802 -4.610 -13.087 1.00 97.38 97 TYR A C 1
ATOM 786 O O . TYR A 1 97 ? 19.672 -4.862 -13.911 1.00 97.38 97 TYR A O 1
ATOM 794 N N . ASP A 1 98 ? 17.778 -3.796 -13.360 1.00 95.44 98 ASP A N 1
ATOM 795 C CA . ASP A 1 98 ? 17.629 -3.107 -14.646 1.00 95.44 98 ASP A CA 1
ATOM 796 C C . ASP A 1 98 ? 18.844 -2.226 -14.964 1.00 95.44 98 ASP A C 1
ATOM 798 O O . ASP A 1 98 ? 19.401 -2.329 -16.053 1.00 95.44 98 ASP A O 1
ATOM 802 N N . ALA A 1 99 ? 19.311 -1.425 -13.999 1.00 95.62 99 ALA A N 1
ATOM 803 C CA . ALA A 1 99 ? 20.501 -0.595 -14.177 1.00 95.62 99 ALA A CA 1
ATOM 804 C C . ALA A 1 99 ? 21.756 -1.439 -14.440 1.00 95.62 99 ALA A C 1
ATOM 806 O O . ALA A 1 99 ? 22.554 -1.101 -15.309 1.00 95.62 99 ALA A O 1
ATOM 807 N N . LYS A 1 100 ? 21.929 -2.560 -13.730 1.00 96.56 100 LYS A N 1
ATOM 808 C CA . LYS A 1 100 ? 23.055 -3.484 -13.920 1.00 96.56 100 LYS A CA 1
ATOM 809 C C . LYS A 1 100 ? 23.119 -4.020 -15.354 1.00 96.56 100 LYS A C 1
ATOM 811 O O . LYS A 1 100 ? 24.212 -4.100 -15.902 1.00 96.56 100 LYS A O 1
ATOM 816 N N . GLU A 1 101 ? 21.979 -4.362 -15.949 1.00 94.81 101 GLU A N 1
ATOM 817 C CA . GLU A 1 101 ? 21.902 -4.848 -17.337 1.00 94.81 101 GLU A CA 1
ATOM 818 C C . GLU A 1 101 ? 22.092 -3.726 -18.378 1.00 94.81 101 GLU A C 1
ATOM 820 O O . GLU A 1 101 ? 22.260 -4.004 -19.561 1.00 94.81 101 GLU A O 1
ATOM 825 N N . HIS A 1 102 ? 22.117 -2.463 -17.937 1.00 92.69 102 HIS A N 1
ATOM 826 C CA . HIS A 1 102 ? 22.302 -1.267 -18.763 1.00 92.69 102 HIS A CA 1
ATOM 827 C C . HIS A 1 102 ? 23.528 -0.451 -18.328 1.00 92.69 102 HIS A C 1
ATOM 829 O O . HIS A 1 102 ? 23.456 0.772 -18.190 1.00 92.69 102 HIS A O 1
ATOM 835 N N . ASP A 1 103 ? 24.654 -1.120 -18.062 1.00 93.94 103 ASP A N 1
ATOM 836 C CA . ASP A 1 103 ? 25.939 -0.488 -17.714 1.00 93.94 103 ASP A CA 1
ATOM 837 C C . ASP A 1 103 ? 25.856 0.486 -16.523 1.00 93.94 103 ASP A C 1
ATOM 839 O O . ASP A 1 103 ? 26.501 1.532 -16.476 1.00 93.94 103 ASP A O 1
ATOM 843 N N . MET A 1 104 ? 25.041 0.131 -15.527 1.00 94.62 104 MET A N 1
ATOM 844 C CA . MET A 1 104 ? 24.742 0.942 -14.343 1.00 94.62 104 MET A CA 1
ATOM 845 C C . MET A 1 104 ? 23.995 2.255 -14.633 1.00 94.62 104 MET A C 1
ATOM 847 O O . MET A 1 104 ? 23.965 3.162 -13.796 1.00 94.62 104 MET A O 1
ATOM 851 N N . THR A 1 105 ? 23.340 2.348 -15.791 1.00 93.50 105 THR A N 1
ATOM 852 C CA . THR A 1 105 ? 22.484 3.479 -16.158 1.00 93.50 105 THR A CA 1
ATOM 853 C C . THR A 1 105 ? 21.102 3.298 -15.546 1.00 93.50 105 THR A C 1
ATOM 855 O O . THR A 1 105 ? 20.328 2.428 -15.942 1.00 93.50 105 THR A O 1
ATOM 858 N N . PHE A 1 106 ? 20.769 4.138 -14.569 1.00 94.25 106 PHE A N 1
ATOM 859 C CA . PHE A 1 106 ? 19.474 4.077 -13.903 1.00 94.25 106 PHE A CA 1
ATOM 860 C C . PHE A 1 106 ? 18.351 4.630 -14.780 1.00 94.25 106 PHE A C 1
ATOM 862 O O . PHE A 1 106 ? 18.408 5.765 -15.246 1.00 94.25 106 PHE A O 1
ATOM 869 N N . ASN A 1 107 ? 17.274 3.857 -14.908 1.00 94.19 107 ASN A N 1
ATOM 870 C CA . ASN A 1 107 ? 16.028 4.324 -15.496 1.00 94.19 107 ASN A CA 1
ATOM 871 C C . ASN A 1 107 ? 15.293 5.260 -14.517 1.00 94.19 107 ASN A C 1
ATOM 873 O O . ASN A 1 107 ? 14.869 4.845 -13.433 1.00 94.19 107 ASN A O 1
ATOM 877 N N . TYR A 1 108 ? 15.120 6.527 -14.899 1.00 95.12 108 TYR A N 1
ATOM 878 C CA . TYR A 1 108 ? 14.555 7.571 -14.039 1.00 95.12 108 TYR A CA 1
ATOM 879 C C . TYR A 1 108 ? 13.119 7.260 -13.621 1.00 95.12 108 TYR A C 1
ATOM 881 O O . TYR A 1 108 ? 12.739 7.552 -12.486 1.00 95.12 108 TYR A O 1
ATOM 889 N N . LYS A 1 109 ? 12.334 6.601 -14.482 1.00 94.81 109 LYS A N 1
ATOM 890 C CA . LYS A 1 109 ? 10.975 6.153 -14.153 1.00 94.81 109 LYS A CA 1
ATOM 891 C C . LYS A 1 109 ? 10.978 5.111 -13.037 1.00 94.81 109 LYS A C 1
ATOM 893 O O . LYS A 1 109 ? 10.197 5.224 -12.095 1.00 94.81 109 LYS A O 1
ATOM 898 N N . LEU A 1 110 ? 11.872 4.127 -13.110 1.00 96.31 110 LEU A N 1
ATOM 899 C CA . LEU A 1 110 ? 11.996 3.063 -12.106 1.00 96.31 110 LEU A CA 1
ATOM 900 C C . LEU A 1 110 ? 12.489 3.614 -10.764 1.00 96.31 110 LEU A C 1
ATOM 902 O O . LEU A 1 110 ? 11.940 3.271 -9.715 1.00 96.31 110 LEU A O 1
ATOM 906 N N . VAL A 1 111 ? 13.469 4.522 -10.797 1.00 97.88 111 VAL A N 1
ATOM 907 C CA . VAL A 1 111 ? 13.940 5.246 -9.607 1.00 97.88 111 VAL A CA 1
ATOM 908 C C . VAL A 1 111 ? 12.801 6.052 -8.988 1.00 97.88 111 VAL A C 1
ATOM 910 O O . VAL A 1 111 ? 12.565 5.957 -7.786 1.00 97.88 111 VAL A O 1
ATOM 913 N N . TYR A 1 112 ? 12.044 6.797 -9.798 1.00 98.00 112 TYR A N 1
ATOM 914 C CA . TYR A 1 112 ? 10.908 7.585 -9.328 1.00 98.00 112 TYR A CA 1
ATOM 915 C C . TYR A 1 112 ? 9.839 6.712 -8.658 1.00 98.00 112 TYR A C 1
ATOM 917 O O . TYR A 1 112 ? 9.427 6.996 -7.533 1.00 98.00 112 TYR A O 1
ATOM 925 N N . MET A 1 113 ? 9.449 5.605 -9.295 1.00 98.19 113 MET A N 1
ATOM 926 C CA . MET A 1 113 ? 8.518 4.624 -8.728 1.00 98.19 113 MET A CA 1
ATOM 927 C C . MET A 1 113 ? 9.032 4.036 -7.407 1.00 98.19 113 MET A C 1
ATOM 929 O O . MET A 1 113 ? 8.284 3.963 -6.432 1.00 98.19 113 MET A O 1
ATOM 933 N N . SER A 1 114 ? 10.310 3.660 -7.348 1.00 98.50 114 SER A N 1
ATOM 934 C CA . SER A 1 114 ? 10.929 3.107 -6.139 1.00 98.50 114 SER A CA 1
ATOM 935 C C . SER A 1 114 ? 10.976 4.124 -5.000 1.00 98.50 114 SER A C 1
ATOM 937 O O . SER A 1 114 ? 10.641 3.782 -3.868 1.00 98.50 114 SER A O 1
ATOM 939 N N . CYS A 1 115 ? 11.279 5.392 -5.290 1.00 98.56 115 CYS A N 1
ATOM 940 C CA . CYS A 1 115 ? 11.214 6.486 -4.321 1.00 98.56 115 CYS A CA 1
ATOM 941 C C . CYS A 1 115 ? 9.795 6.696 -3.772 1.00 98.56 115 CYS A C 1
ATOM 943 O O . CYS A 1 115 ? 9.628 6.835 -2.561 1.00 98.56 115 CYS A O 1
ATOM 945 N N . LEU A 1 116 ? 8.764 6.683 -4.626 1.00 98.62 116 LEU A N 1
ATOM 946 C CA . LEU A 1 116 ? 7.366 6.809 -4.188 1.00 98.62 116 LEU A CA 1
ATOM 947 C C . LEU A 1 116 ? 6.971 5.679 -3.228 1.00 98.62 116 LEU A C 1
ATOM 949 O O . LEU A 1 116 ? 6.382 5.931 -2.175 1.00 98.62 116 LEU A O 1
ATOM 953 N N . VAL A 1 117 ? 7.348 4.440 -3.556 1.00 98.31 117 VAL A N 1
ATOM 954 C CA . VAL A 1 117 ? 7.096 3.276 -2.696 1.00 98.31 117 VAL A CA 1
ATOM 955 C C . VAL A 1 117 ? 7.922 3.348 -1.409 1.00 98.31 117 VAL A C 1
ATOM 957 O O . VAL A 1 117 ? 7.414 2.999 -0.348 1.00 98.31 117 VAL A O 1
ATOM 960 N N . SER A 1 118 ? 9.152 3.866 -1.444 1.00 98.56 118 SER A N 1
ATOM 961 C CA . SER A 1 118 ? 9.942 4.128 -0.234 1.00 98.56 118 SER A CA 1
ATOM 962 C C . SER A 1 118 ? 9.291 5.166 0.681 1.00 98.56 118 SER A C 1
ATOM 964 O O . SER A 1 118 ? 9.296 4.973 1.894 1.00 98.56 118 SER A O 1
ATOM 966 N N . ILE A 1 119 ? 8.697 6.233 0.136 1.00 98.56 119 ILE A N 1
ATOM 967 C CA . ILE A 1 119 ? 7.956 7.231 0.926 1.00 98.56 119 ILE A CA 1
ATOM 968 C C . ILE A 1 119 ? 6.742 6.576 1.597 1.00 98.56 119 ILE A C 1
ATOM 970 O O . ILE A 1 119 ? 6.538 6.752 2.801 1.00 98.56 119 ILE A O 1
ATOM 974 N N . TRP A 1 120 ? 5.975 5.777 0.848 1.00 98.25 120 TRP A N 1
ATOM 975 C CA . TRP A 1 120 ? 4.869 4.985 1.393 1.00 98.25 120 TRP A CA 1
ATOM 976 C C . TRP A 1 120 ? 5.341 4.033 2.508 1.00 98.25 120 TRP A C 1
ATOM 978 O O . TRP A 1 120 ? 4.791 4.038 3.611 1.00 98.25 120 TRP A O 1
ATOM 988 N N . GLY A 1 121 ? 6.419 3.282 2.269 1.00 96.94 121 GLY A N 1
ATOM 989 C CA . GLY A 1 121 ? 6.977 2.322 3.221 1.00 96.94 121 GLY A CA 1
ATOM 990 C C . GLY A 1 121 ? 7.502 2.990 4.491 1.00 96.94 121 GLY A C 1
ATOM 991 O O . GLY A 1 121 ? 7.205 2.545 5.601 1.00 96.94 121 GLY A O 1
ATOM 992 N N . ALA A 1 122 ? 8.212 4.113 4.367 1.00 96.56 122 ALA A N 1
ATOM 993 C CA . ALA A 1 122 ? 8.682 4.899 5.507 1.00 96.56 122 ALA A CA 1
ATOM 994 C C . ALA A 1 122 ? 7.509 5.422 6.351 1.00 96.56 122 ALA A C 1
ATOM 996 O O . ALA A 1 122 ? 7.515 5.306 7.580 1.00 96.56 122 ALA A O 1
ATOM 997 N N . ARG A 1 123 ? 6.463 5.933 5.693 1.00 95.38 123 ARG A N 1
ATOM 998 C CA . ARG A 1 123 ? 5.232 6.400 6.337 1.00 95.38 123 ARG A CA 1
ATOM 999 C C . ARG A 1 123 ? 4.532 5.279 7.103 1.00 95.38 123 ARG A C 1
ATOM 1001 O O . ARG A 1 123 ? 4.169 5.474 8.264 1.00 95.38 123 ARG A O 1
ATOM 1008 N N . LEU A 1 124 ? 4.364 4.108 6.488 1.00 93.38 124 LEU A N 1
ATOM 1009 C CA . LEU A 1 124 ? 3.695 2.973 7.123 1.00 93.38 124 LEU A CA 1
ATOM 1010 C C . LEU A 1 124 ? 4.522 2.416 8.290 1.00 93.38 124 LEU A C 1
ATOM 1012 O O . LEU A 1 124 ? 3.978 2.177 9.367 1.00 93.38 124 LEU A O 1
ATOM 1016 N N . THR A 1 125 ? 5.844 2.319 8.118 1.00 93.38 125 THR A N 1
ATOM 1017 C CA . THR A 1 125 ? 6.794 1.937 9.178 1.00 93.38 125 THR A CA 1
ATOM 1018 C C . THR A 1 125 ? 6.668 2.873 10.381 1.00 93.38 125 THR A C 1
ATOM 1020 O O . THR A 1 125 ? 6.531 2.420 11.517 1.00 93.38 125 THR A O 1
ATOM 1023 N N . TYR A 1 126 ? 6.633 4.190 10.153 1.00 91.38 126 TYR A N 1
ATOM 1024 C CA . TYR A 1 126 ? 6.454 5.174 11.221 1.00 91.38 126 TYR A CA 1
ATOM 1025 C C . TYR A 1 126 ? 5.096 5.040 11.930 1.00 91.38 126 TYR A C 1
ATOM 1027 O O . TYR A 1 126 ? 5.016 5.141 13.158 1.00 91.38 126 TYR A O 1
ATOM 1035 N N . GLN A 1 127 ? 4.016 4.774 11.190 1.00 89.75 127 GLN A N 1
ATOM 1036 C CA . GLN A 1 127 ? 2.700 4.545 11.792 1.00 89.75 127 GLN A CA 1
ATOM 1037 C C . GLN A 1 127 ? 2.650 3.267 12.629 1.00 89.75 127 GLN A C 1
ATOM 1039 O O . GLN A 1 127 ? 2.068 3.267 13.716 1.00 89.75 127 GLN A O 1
ATOM 1044 N N . PHE A 1 128 ? 3.272 2.191 12.152 1.00 86.81 128 PHE A N 1
ATOM 1045 C CA . PHE A 1 128 ? 3.354 0.933 12.882 1.00 86.81 128 PHE A CA 1
ATOM 1046 C C . PHE A 1 128 ? 4.213 1.071 14.147 1.00 86.81 128 PHE A C 1
ATOM 1048 O O . PHE A 1 128 ? 3.798 0.637 15.223 1.00 86.81 128 PHE A O 1
ATOM 1055 N N . TYR A 1 129 ? 5.332 1.801 14.062 1.00 87.31 129 TYR A N 1
ATOM 1056 C CA . TYR A 1 129 ? 6.148 2.187 15.216 1.00 87.31 129 TYR A CA 1
ATOM 1057 C C . TYR A 1 129 ? 5.329 2.925 16.282 1.00 87.31 129 TYR A C 1
ATOM 1059 O O . TYR A 1 129 ? 5.322 2.525 17.444 1.00 87.31 129 TYR A O 1
ATOM 1067 N N . LYS A 1 130 ? 4.565 3.957 15.896 1.00 85.38 130 LYS A N 1
ATOM 1068 C CA . LYS A 1 130 ? 3.724 4.727 16.830 1.00 85.38 130 LYS A CA 1
ATOM 1069 C C . LYS A 1 130 ? 2.638 3.899 17.522 1.00 85.38 130 LYS A C 1
ATOM 1071 O O . LYS A 1 130 ? 2.174 4.291 18.591 1.00 85.38 130 LYS A O 1
ATOM 1076 N N . LYS A 1 131 ? 2.208 2.791 16.915 1.00 79.31 131 LYS A N 1
ATOM 1077 C CA . LYS A 1 131 ? 1.255 1.840 17.509 1.00 79.31 131 LYS A CA 1
ATOM 1078 C C . LYS A 1 131 ? 1.929 0.808 18.425 1.00 79.31 131 LYS A C 1
ATOM 1080 O O . LYS A 1 131 ? 1.222 0.002 19.014 1.00 79.31 131 LYS A O 1
ATOM 1085 N N . GLY A 1 132 ? 3.258 0.838 18.561 1.00 79.25 132 GLY A N 1
ATOM 1086 C CA . GLY A 1 132 ? 4.028 -0.122 19.357 1.00 79.25 132 GLY A CA 1
ATOM 1087 C C . GLY A 1 132 ? 4.366 -1.419 18.616 1.00 79.25 132 GLY A C 1
ATOM 1088 O O . GLY A 1 132 ? 4.754 -2.394 19.249 1.00 79.25 132 GLY A O 1
ATOM 1089 N N . GLY A 1 133 ? 4.227 -1.447 17.286 1.00 66.44 133 GLY A N 1
ATOM 1090 C CA . GLY A 1 133 ? 4.453 -2.650 16.480 1.00 66.44 133 GLY A CA 1
ATOM 1091 C C . GLY A 1 133 ? 5.923 -3.081 16.364 1.00 66.44 133 GLY A C 1
ATOM 1092 O O . GLY A 1 133 ? 6.207 -4.243 16.073 1.00 66.44 133 GLY A O 1
ATOM 1093 N N . TYR A 1 134 ? 6.863 -2.170 16.640 1.00 71.94 134 TYR A N 1
ATOM 1094 C CA . TYR A 1 134 ? 8.289 -2.483 16.738 1.00 71.94 134 TYR A CA 1
ATOM 1095 C C . TYR A 1 134 ? 8.758 -2.424 18.192 1.00 71.94 134 TYR A C 1
ATOM 1097 O O . TYR A 1 134 ? 8.537 -1.438 18.893 1.00 71.94 134 TYR A O 1
ATOM 1105 N N . SER A 1 135 ? 9.468 -3.465 18.618 1.00 65.88 135 SER A N 1
ATOM 1106 C CA . SER A 1 135 ? 10.165 -3.531 19.903 1.00 65.88 135 SER A CA 1
ATOM 1107 C C . SER A 1 135 ? 11.664 -3.740 19.701 1.00 65.88 135 SER A C 1
ATOM 1109 O O . SER A 1 135 ? 12.082 -4.253 18.665 1.00 65.88 135 SER A O 1
ATOM 1111 N N . ILE A 1 136 ? 12.470 -3.401 20.717 1.00 59.41 136 ILE A N 1
ATOM 1112 C CA . ILE A 1 136 ? 13.940 -3.578 20.716 1.00 59.41 136 ILE A CA 1
ATOM 1113 C C . ILE A 1 136 ? 14.341 -4.998 20.292 1.00 59.41 136 ILE A C 1
ATOM 1115 O O . ILE A 1 136 ? 15.275 -5.185 19.518 1.00 59.41 136 ILE A O 1
ATOM 1119 N N . ARG A 1 137 ? 13.599 -6.011 20.751 1.00 57.84 137 ARG A N 1
ATOM 1120 C CA . ARG A 1 137 ? 13.638 -7.344 20.147 1.00 57.84 137 ARG A CA 1
ATOM 1121 C C . ARG A 1 137 ? 12.707 -7.324 18.941 1.00 57.84 137 ARG A C 1
ATOM 1123 O O . ARG A 1 137 ? 11.493 -7.380 19.111 1.00 57.84 137 ARG A O 1
ATOM 1130 N N . PHE A 1 138 ? 13.251 -7.222 17.731 1.00 56.97 138 PHE A N 1
ATOM 1131 C CA . PHE A 1 138 ? 12.442 -7.047 16.515 1.00 56.97 138 PHE A CA 1
ATOM 1132 C C . PHE A 1 138 ? 11.434 -8.188 16.284 1.00 56.97 138 PHE A C 1
ATOM 1134 O O . PHE A 1 138 ? 10.426 -8.002 15.608 1.00 56.97 138 PHE A O 1
ATOM 1141 N N . TRP A 1 139 ? 11.665 -9.360 16.880 1.00 54.31 139 TRP A N 1
ATOM 1142 C CA . TRP A 1 139 ? 10.804 -10.537 16.782 1.00 54.31 139 TRP A CA 1
ATOM 1143 C C . TRP A 1 139 ? 9.650 -10.568 17.804 1.00 54.31 139 TRP A C 1
ATOM 1145 O O . TRP A 1 139 ? 8.681 -11.285 17.575 1.00 54.31 139 TRP A O 1
ATOM 1155 N N . THR A 1 140 ? 9.671 -9.759 18.873 1.00 53.31 140 THR A N 1
ATOM 1156 C CA . THR A 1 140 ? 8.570 -9.671 19.862 1.00 53.31 140 THR A CA 1
ATOM 1157 C C . THR A 1 140 ? 7.503 -8.641 19.456 1.00 53.31 140 THR A C 1
ATOM 1159 O O . THR A 1 140 ? 7.752 -7.820 18.576 1.00 53.31 140 THR A O 1
ATOM 1162 N N . GLY A 1 141 ? 6.294 -8.712 20.021 1.00 59.28 141 GLY A N 1
ATOM 1163 C CA . GLY A 1 141 ? 5.171 -7.803 19.727 1.00 59.28 141 GLY A CA 1
ATOM 1164 C C . GLY A 1 141 ? 3.811 -8.443 20.030 1.00 59.28 141 GLY A C 1
ATOM 1165 O O . GLY A 1 141 ? 3.745 -9.659 20.208 1.00 59.28 141 GLY A O 1
ATOM 1166 N N . GLU A 1 142 ? 2.746 -7.640 20.093 1.00 60.84 142 GLU A N 1
ATOM 1167 C CA . GLU A 1 142 ? 1.369 -8.145 20.224 1.00 60.84 142 GLU A CA 1
ATOM 1168 C C . GLU A 1 142 ? 0.847 -8.646 18.867 1.00 60.84 142 GLU A C 1
ATOM 1170 O O . GLU A 1 142 ? 1.047 -7.995 17.841 1.00 60.84 142 GLU A O 1
ATOM 1175 N N . GLU A 1 143 ? 0.210 -9.821 18.861 1.00 67.81 143 GLU A N 1
ATOM 1176 C CA . GLU A 1 143 ? -0.475 -10.377 17.685 1.00 67.81 143 GLU A CA 1
ATOM 1177 C C . GLU A 1 143 ? -1.703 -9.518 17.344 1.00 67.81 143 GLU A C 1
ATOM 1179 O O . GLU A 1 143 ? -2.391 -9.012 18.238 1.00 67.81 143 GLU A O 1
ATOM 1184 N N . ASP A 1 144 ? -2.017 -9.371 16.054 1.00 70.94 144 ASP A N 1
ATOM 1185 C CA . ASP A 1 144 ? -3.245 -8.692 15.647 1.00 70.94 144 ASP A CA 1
ATOM 1186 C C . ASP A 1 144 ? -4.487 -9.377 16.251 1.00 70.94 144 ASP A C 1
ATOM 1188 O O . ASP A 1 144 ? -4.763 -10.558 16.019 1.00 70.94 144 ASP A O 1
ATOM 1192 N N . TYR A 1 145 ? -5.286 -8.604 16.993 1.00 74.69 145 TYR A N 1
ATOM 1193 C CA . TYR A 1 145 ? -6.498 -9.070 17.677 1.00 74.69 145 TYR A CA 1
ATOM 1194 C C . TYR A 1 145 ? -7.515 -9.763 16.748 1.00 74.69 145 TYR A C 1
ATOM 1196 O O . TYR A 1 145 ? -8.364 -10.541 17.201 1.00 74.69 145 TYR A O 1
ATOM 1204 N N . ARG A 1 146 ? -7.462 -9.500 15.436 1.00 76.38 146 ARG A N 1
ATOM 1205 C CA . ARG A 1 146 ? -8.328 -10.135 14.435 1.00 76.38 146 ARG A CA 1
ATOM 1206 C C . ARG A 1 146 ? -8.070 -11.636 14.330 1.00 76.38 146 ARG A C 1
ATOM 1208 O O . ARG A 1 146 ? -9.033 -12.375 14.115 1.00 76.38 146 ARG A O 1
ATOM 1215 N N . TRP A 1 147 ? -6.840 -12.110 14.548 1.00 75.94 147 TRP A N 1
ATOM 1216 C CA . TRP A 1 147 ? -6.507 -13.538 14.471 1.00 75.94 147 TRP A CA 1
ATOM 1217 C C . TRP A 1 147 ? -7.240 -14.372 15.517 1.00 75.94 147 TRP A C 1
ATOM 1219 O O . TRP A 1 147 ? -7.706 -15.474 15.223 1.00 75.94 147 TRP A O 1
ATOM 1229 N N . GLU A 1 148 ? -7.460 -13.823 16.712 1.00 80.12 148 GLU A N 1
ATOM 1230 C CA . GLU A 1 148 ? -8.291 -14.474 17.722 1.00 80.12 148 GLU A CA 1
ATOM 1231 C C . GLU A 1 148 ? -9.738 -14.648 17.236 1.00 80.12 148 GLU A C 1
ATOM 1233 O O . GLU A 1 148 ? -10.335 -15.717 17.384 1.00 80.12 148 GLU A O 1
ATOM 1238 N N . THR A 1 149 ? -10.294 -13.627 16.583 1.00 79.12 149 THR A N 1
ATOM 1239 C CA . THR A 1 149 ? -11.655 -13.696 16.037 1.00 79.12 149 THR A CA 1
ATOM 1240 C C . THR A 1 149 ? -11.747 -14.675 14.865 1.00 79.12 149 THR A C 1
ATOM 1242 O O . THR A 1 149 ? -12.727 -15.414 14.769 1.00 79.12 149 THR A O 1
ATOM 1245 N N . VAL A 1 150 ? -10.725 -14.737 14.006 1.00 77.31 150 VAL A N 1
ATOM 1246 C CA . VAL A 1 150 ? -10.640 -15.710 12.903 1.00 77.31 150 VAL A CA 1
ATOM 1247 C C . VAL A 1 150 ? -10.602 -17.143 13.440 1.00 77.31 150 VAL A C 1
ATOM 1249 O O . VAL A 1 150 ? -11.408 -17.963 13.000 1.00 77.31 150 VAL A O 1
ATOM 1252 N N . ARG A 1 151 ? -9.766 -17.434 14.449 1.00 76.25 151 ARG A N 1
ATOM 1253 C CA . ARG A 1 151 ? -9.711 -18.756 15.107 1.00 76.25 151 ARG A CA 1
ATOM 1254 C C . ARG A 1 151 ? -11.055 -19.157 15.720 1.00 76.25 151 ARG A C 1
ATOM 1256 O O . ARG A 1 151 ? -11.490 -20.297 15.582 1.00 76.25 151 ARG A O 1
ATOM 1263 N N . ARG A 1 152 ? -11.768 -18.204 16.333 1.00 81.00 152 ARG A N 1
ATOM 1264 C CA . ARG A 1 152 ? -13.118 -18.440 16.875 1.00 81.00 152 ARG A CA 1
ATOM 1265 C C . ARG A 1 152 ? -14.161 -18.712 15.784 1.00 81.00 152 ARG A C 1
ATOM 1267 O O . ARG A 1 152 ? -15.047 -19.534 15.995 1.00 81.00 152 ARG A O 1
ATOM 1274 N N . ARG A 1 153 ? -14.082 -18.029 14.634 1.00 80.25 153 ARG A N 1
ATOM 1275 C CA . ARG A 1 153 ? -15.035 -18.185 13.515 1.00 80.25 153 ARG A CA 1
ATOM 1276 C C . ARG A 1 153 ? -14.763 -19.420 12.651 1.00 80.25 153 ARG A C 1
ATOM 1278 O O . ARG A 1 153 ? -15.693 -19.917 12.023 1.00 80.25 153 ARG A O 1
ATOM 1285 N N . LEU A 1 154 ? -13.525 -19.918 12.615 1.00 78.06 154 LEU A N 1
ATOM 1286 C CA . LEU A 1 154 ? -13.116 -21.081 11.823 1.00 78.06 154 LEU A CA 1
ATOM 1287 C C . LEU A 1 154 ? -12.495 -22.164 12.723 1.00 78.06 154 LEU A C 1
ATOM 1289 O O . LEU A 1 154 ? -11.271 -22.278 12.784 1.00 78.06 154 LEU A O 1
ATOM 1293 N N . PRO A 1 155 ? -13.313 -23.019 13.372 1.00 78.25 155 PRO A N 1
ATOM 1294 C CA . PRO A 1 155 ? -12.823 -24.036 14.306 1.00 78.25 155 PRO A CA 1
ATOM 1295 C C . PRO A 1 155 ? -11.811 -25.026 13.713 1.00 78.25 155 PRO A C 1
ATOM 1297 O O . PRO A 1 155 ? -11.025 -25.609 14.454 1.00 78.25 155 PRO A O 1
ATOM 1300 N N . ILE A 1 156 ? -11.799 -25.205 12.386 1.00 77.50 156 ILE A N 1
ATOM 1301 C CA . ILE A 1 156 ? -10.815 -26.044 11.685 1.00 77.50 156 ILE A CA 1
ATOM 1302 C C . ILE A 1 156 ? -9.372 -25.547 11.885 1.00 77.50 156 ILE A C 1
ATOM 1304 O O . ILE A 1 156 ? -8.446 -26.354 11.916 1.00 77.50 156 ILE A O 1
ATOM 1308 N N . LEU A 1 157 ? -9.189 -24.238 12.101 1.00 78.00 157 LEU A N 1
ATOM 1309 C CA . LEU A 1 157 ? -7.894 -23.612 12.373 1.00 78.00 157 LEU A CA 1
ATOM 1310 C C . LEU A 1 157 ? -7.399 -23.851 13.810 1.00 78.00 157 LEU A C 1
ATOM 1312 O O . LEU A 1 157 ? -6.279 -23.471 14.125 1.00 78.00 157 LEU A O 1
ATOM 1316 N N . ASN A 1 158 ? -8.186 -24.491 14.684 1.00 79.25 158 ASN A N 1
ATOM 1317 C CA . ASN A 1 158 ? -7.717 -24.884 16.019 1.00 79.25 158 ASN A CA 1
ATOM 1318 C C . ASN A 1 158 ? -6.833 -26.144 15.984 1.00 79.25 158 ASN A C 1
ATOM 1320 O O . ASN A 1 158 ? -6.144 -26.444 16.957 1.00 79.25 158 ASN A O 1
ATOM 1324 N N . ASN A 1 159 ? -6.842 -26.899 14.880 1.00 85.38 159 ASN A N 1
ATOM 1325 C CA . ASN A 1 159 ? -5.904 -27.998 14.685 1.00 85.38 159 ASN A CA 1
ATOM 1326 C C . ASN A 1 159 ? -4.517 -27.432 14.344 1.00 85.38 159 ASN A C 1
ATOM 1328 O O . ASN A 1 159 ? -4.369 -26.739 13.340 1.00 85.38 159 ASN A O 1
ATOM 1332 N N . ARG A 1 160 ? -3.496 -27.784 15.137 1.00 83.69 160 ARG A N 1
ATOM 1333 C CA . ARG A 1 160 ? -2.117 -27.294 14.970 1.00 83.69 160 ARG A CA 1
ATOM 1334 C C . ARG A 1 160 ? -1.559 -27.510 13.562 1.00 83.69 160 ARG A C 1
ATOM 1336 O O . ARG A 1 160 ? -0.905 -26.620 13.040 1.00 83.69 160 ARG A O 1
ATOM 1343 N N . PHE A 1 161 ? -1.813 -28.662 12.944 1.00 83.62 161 PHE A N 1
ATOM 1344 C CA . PHE A 1 161 ? -1.292 -28.956 11.608 1.00 83.62 161 PHE A CA 1
ATOM 1345 C C . PHE A 1 161 ? -1.999 -28.134 10.523 1.00 83.62 161 PHE A C 1
ATOM 1347 O O . PHE A 1 161 ? -1.355 -27.610 9.619 1.00 83.62 161 PHE A O 1
ATOM 1354 N N . VAL A 1 162 ? -3.319 -27.961 10.636 1.00 82.00 162 VAL A N 1
ATOM 1355 C CA . VAL A 1 162 ? -4.076 -27.098 9.714 1.00 82.00 162 VAL A CA 1
ATOM 1356 C C . VAL A 1 162 ? -3.655 -25.640 9.879 1.00 82.00 162 VAL A C 1
ATOM 1358 O O . VAL A 1 162 ? -3.488 -24.939 8.887 1.00 82.00 162 VAL A O 1
ATOM 1361 N N . PHE A 1 163 ? -3.450 -25.194 11.119 1.00 77.88 163 PHE A N 1
ATOM 1362 C CA . PHE A 1 163 ? -2.978 -23.849 11.423 1.00 77.88 163 PHE A CA 1
ATOM 1363 C C . PHE A 1 163 ? -1.576 -23.594 10.869 1.00 77.88 163 PHE A C 1
ATOM 1365 O O . PHE A 1 163 ? -1.363 -22.567 10.244 1.00 77.88 163 PHE A O 1
ATOM 1372 N N . PHE A 1 164 ? -0.663 -24.555 11.015 1.00 83.19 164 PHE A N 1
ATOM 1373 C CA . PHE A 1 164 ? 0.672 -24.509 10.421 1.00 83.19 164 PHE A CA 1
ATOM 1374 C C . PHE A 1 164 ? 0.620 -24.355 8.892 1.00 83.19 164 PHE A C 1
ATOM 1376 O O . PHE A 1 164 ? 1.272 -23.482 8.326 1.00 83.19 164 PHE A O 1
ATOM 1383 N N . LEU A 1 165 ? -0.199 -25.164 8.204 1.00 81.81 165 LEU A N 1
ATOM 1384 C CA . LEU A 1 165 ? -0.371 -25.049 6.750 1.00 81.81 165 LEU A CA 1
ATOM 1385 C C . LEU A 1 165 ? -1.012 -23.717 6.345 1.00 81.81 165 LEU A C 1
ATOM 1387 O O . LEU A 1 165 ? -0.679 -23.158 5.301 1.00 81.81 165 LEU A O 1
ATOM 1391 N N . PHE A 1 166 ? -1.936 -23.214 7.161 1.00 79.94 166 PHE A N 1
ATOM 1392 C CA . PHE A 1 166 ? -2.576 -21.925 6.952 1.00 79.94 166 PHE A CA 1
ATOM 1393 C C . PHE A 1 166 ? -1.596 -20.759 7.150 1.00 79.94 166 PHE A C 1
ATOM 1395 O O . PHE A 1 166 ? -1.588 -19.847 6.327 1.00 79.94 166 PHE A O 1
ATOM 1402 N N . ASP A 1 167 ? -0.747 -20.800 8.177 1.00 80.44 167 ASP A N 1
ATOM 1403 C CA . ASP A 1 167 ? 0.293 -19.796 8.407 1.00 80.44 167 ASP A CA 1
ATOM 1404 C C . ASP A 1 167 ? 1.310 -19.782 7.262 1.00 80.44 167 ASP A C 1
ATOM 1406 O O . ASP A 1 167 ? 1.481 -18.766 6.586 1.00 80.44 167 ASP A O 1
ATOM 1410 N N . LEU A 1 168 ? 1.891 -20.938 6.938 1.00 81.12 168 LEU A N 1
ATOM 1411 C CA . LEU A 1 168 ? 2.840 -21.042 5.833 1.00 81.12 168 LEU A CA 1
ATOM 1412 C C . LEU A 1 168 ? 2.215 -20.590 4.503 1.00 81.12 168 LEU A C 1
ATOM 1414 O O . LEU A 1 168 ? 2.8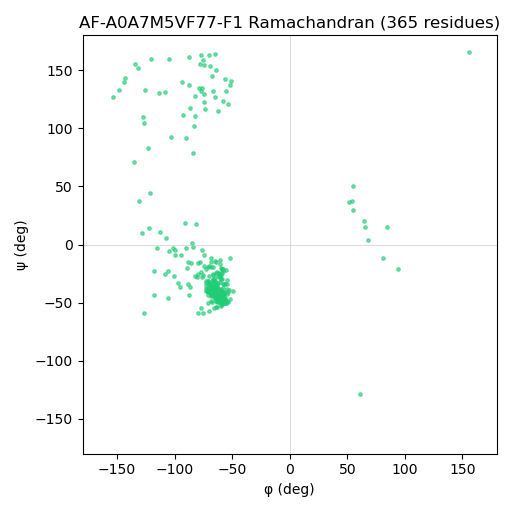00 -19.784 3.781 1.00 81.12 168 LEU A O 1
ATOM 1418 N N . GLY A 1 169 ? 1.027 -21.097 4.170 1.00 79.00 169 GLY A N 1
ATOM 1419 C CA . GLY A 1 169 ? 0.394 -20.864 2.874 1.00 79.00 169 GLY A CA 1
ATOM 1420 C C . GLY A 1 169 ? -0.241 -19.480 2.729 1.00 79.00 169 GLY A C 1
ATOM 1421 O O . GLY A 1 169 ? 0.043 -18.759 1.773 1.00 79.00 169 GLY A O 1
ATOM 1422 N N . PHE A 1 170 ? -1.130 -19.101 3.646 1.00 76.81 170 PHE A N 1
ATOM 1423 C CA . PHE A 1 170 ? -1.899 -17.863 3.522 1.00 76.81 170 PHE A CA 1
ATOM 1424 C C . PHE A 1 170 ? -1.170 -16.654 4.111 1.00 76.81 170 PHE A C 1
ATOM 1426 O O . PHE A 1 170 ? -1.182 -15.584 3.505 1.00 76.81 170 PHE A O 1
ATOM 1433 N N . ILE A 1 171 ? -0.553 -16.794 5.284 1.00 77.31 171 ILE A N 1
ATOM 1434 C CA . ILE A 1 171 ? 0.060 -15.655 5.974 1.00 77.31 171 ILE A CA 1
ATOM 1435 C C . ILE A 1 171 ? 1.414 -15.357 5.343 1.00 77.31 171 ILE A C 1
ATOM 1437 O O . ILE A 1 171 ? 1.598 -14.279 4.789 1.00 77.31 171 ILE A O 1
ATOM 1441 N N . CYS A 1 172 ? 2.327 -16.325 5.337 1.00 83.62 172 CYS A N 1
ATOM 1442 C CA . CYS A 1 172 ? 3.683 -16.114 4.849 1.00 83.62 172 CYS A CA 1
ATOM 1443 C C . CYS A 1 172 ? 3.742 -16.049 3.316 1.00 83.62 172 CYS A C 1
ATOM 1445 O O . CYS A 1 172 ? 4.158 -15.037 2.759 1.00 83.62 172 CYS A O 1
ATOM 1447 N N . VAL A 1 173 ? 3.307 -17.100 2.614 1.00 83.38 173 VAL A N 1
ATOM 1448 C CA . VAL A 1 173 ? 3.440 -17.182 1.148 1.00 83.38 173 VAL A CA 1
ATOM 1449 C C . VAL A 1 173 ? 2.507 -16.198 0.439 1.00 83.38 173 VAL A C 1
ATOM 1451 O O . VAL A 1 173 ? 2.975 -15.356 -0.322 1.00 83.38 173 VAL A O 1
ATOM 1454 N N . TYR A 1 174 ? 1.194 -16.261 0.676 1.00 85.19 174 TYR A N 1
ATOM 1455 C CA . TYR A 1 174 ? 0.240 -15.461 -0.100 1.00 85.19 174 TYR A CA 1
ATOM 1456 C C . TYR A 1 174 ? 0.362 -13.950 0.149 1.00 85.19 174 TYR A C 1
ATOM 1458 O O . TYR A 1 174 ? 0.352 -13.189 -0.819 1.00 85.19 174 TYR A O 1
ATOM 1466 N N . GLN A 1 175 ? 0.507 -13.487 1.398 1.00 86.44 175 GLN A N 1
ATOM 1467 C CA . GLN A 1 175 ? 0.634 -12.042 1.642 1.00 86.44 175 GLN A CA 1
ATOM 1468 C C . GLN A 1 175 ? 1.941 -11.479 1.076 1.00 86.44 175 GLN A C 1
ATOM 1470 O O . GLN A 1 175 ? 1.926 -10.403 0.484 1.00 86.44 175 GLN A O 1
ATOM 1475 N N . LEU A 1 176 ? 3.061 -12.203 1.167 1.00 91.44 176 LEU A N 1
ATOM 1476 C CA . LEU A 1 176 ? 4.299 -11.740 0.538 1.00 91.44 176 LEU A CA 1
ATOM 1477 C C . LEU A 1 176 ? 4.248 -11.836 -0.983 1.00 91.44 176 LEU A C 1
ATOM 1479 O O . LEU A 1 176 ? 4.826 -10.986 -1.654 1.00 91.44 176 LEU A O 1
ATOM 1483 N N . LEU A 1 177 ? 3.525 -12.811 -1.540 1.00 90.62 177 LEU A N 1
ATOM 1484 C CA . LEU A 1 177 ? 3.316 -12.905 -2.982 1.00 90.62 177 LEU A CA 1
ATOM 1485 C C . LEU A 1 177 ? 2.481 -11.725 -3.478 1.00 90.62 177 LEU A C 1
ATOM 1487 O O . LEU A 1 177 ? 2.771 -11.167 -4.533 1.00 90.62 177 LEU A O 1
ATOM 1491 N N . LEU A 1 178 ? 1.477 -11.308 -2.705 1.00 91.12 178 LEU A N 1
ATOM 1492 C CA . LEU A 1 178 ? 0.707 -10.099 -2.969 1.00 91.12 178 LEU A CA 1
ATOM 1493 C C . LEU A 1 178 ? 1.620 -8.864 -3.010 1.00 91.12 178 LEU A C 1
ATOM 1495 O O . LEU A 1 178 ? 1.575 -8.121 -3.990 1.00 91.12 178 LEU A O 1
ATOM 1499 N N . LEU A 1 179 ? 2.474 -8.681 -1.993 1.00 93.75 179 LEU A N 1
ATOM 1500 C CA . LEU A 1 179 ? 3.432 -7.567 -1.918 1.00 93.75 179 LEU A CA 1
ATOM 1501 C C . LEU A 1 179 ? 4.468 -7.609 -3.050 1.00 93.75 179 LEU A C 1
ATOM 1503 O O . LEU A 1 179 ? 4.826 -6.581 -3.618 1.00 93.75 179 LEU A O 1
ATOM 1507 N N . PHE A 1 180 ? 4.900 -8.804 -3.440 1.00 93.94 180 PHE A N 1
ATOM 1508 C CA . PHE A 1 180 ? 5.772 -8.998 -4.592 1.00 93.94 180 PHE A CA 1
ATOM 1509 C C . PHE A 1 180 ? 5.068 -8.626 -5.903 1.00 93.94 180 PHE A C 1
ATOM 1511 O O . PHE A 1 180 ? 5.639 -7.940 -6.749 1.00 93.94 180 PHE A O 1
ATOM 1518 N N . THR A 1 181 ? 3.796 -9.001 -6.049 1.00 92.00 181 THR A N 1
ATOM 1519 C CA . THR A 1 181 ? 3.002 -8.749 -7.260 1.00 92.00 181 THR A CA 1
ATOM 1520 C C . THR A 1 181 ? 2.670 -7.266 -7.437 1.00 92.00 181 THR A C 1
ATOM 1522 O O . THR A 1 181 ? 2.741 -6.767 -8.557 1.00 92.00 181 THR A O 1
ATOM 1525 N N . ILE A 1 182 ? 2.351 -6.527 -6.366 1.00 93.44 182 ILE A N 1
ATOM 1526 C CA . ILE A 1 182 ? 2.155 -5.065 -6.463 1.00 93.44 182 ILE A CA 1
ATOM 1527 C C . ILE A 1 182 ? 3.459 -4.333 -6.820 1.00 93.44 182 ILE A C 1
ATOM 1529 O O . ILE A 1 182 ? 3.418 -3.344 -7.548 1.00 93.44 182 ILE A O 1
ATOM 1533 N N . SER A 1 183 ? 4.618 -4.837 -6.384 1.00 94.56 183 SER A N 1
ATOM 1534 C CA . SER A 1 183 ? 5.929 -4.291 -6.764 1.00 94.56 183 SER A CA 1
ATOM 1535 C C . SER A 1 183 ? 6.359 -4.657 -8.184 1.00 94.56 183 SER A C 1
ATOM 1537 O O . SER A 1 183 ? 7.089 -3.893 -8.816 1.00 94.56 183 SER A O 1
ATOM 1539 N N . ALA A 1 184 ? 5.878 -5.780 -8.729 1.00 91.31 184 ALA A N 1
ATOM 1540 C CA . ALA A 1 184 ? 6.198 -6.230 -10.087 1.00 91.31 184 ALA A CA 1
ATOM 1541 C C . ALA A 1 184 ? 5.768 -5.234 -11.185 1.00 91.31 184 ALA A C 1
ATOM 1543 O O . ALA A 1 184 ? 6.244 -5.313 -12.316 1.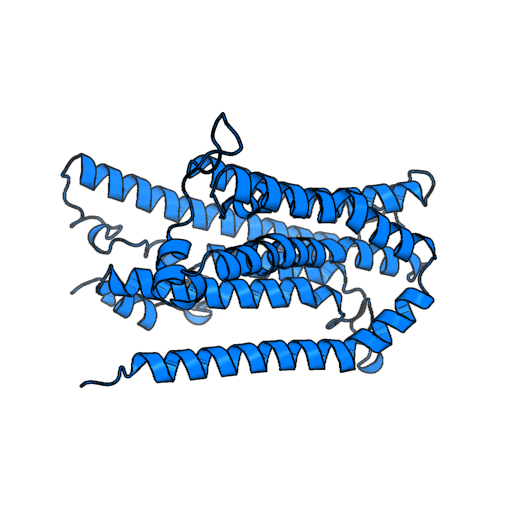00 91.31 184 ALA A O 1
ATOM 1544 N N . VAL A 1 185 ? 4.941 -4.235 -10.858 1.00 94.25 185 VAL A N 1
ATOM 1545 C CA . VAL A 1 185 ? 4.628 -3.100 -11.741 1.00 94.25 185 VAL A CA 1
ATOM 1546 C C . VAL A 1 185 ? 5.901 -2.374 -12.216 1.00 94.25 185 VAL A C 1
ATOM 1548 O O . VAL A 1 185 ? 5.953 -1.942 -13.366 1.00 94.25 185 VAL A O 1
ATOM 1551 N N . VAL A 1 186 ? 6.951 -2.290 -11.385 1.00 94.88 186 VAL A N 1
ATOM 1552 C CA . VAL A 1 186 ? 8.256 -1.697 -11.760 1.00 94.88 186 VAL A CA 1
ATOM 1553 C C . VAL A 1 186 ? 8.912 -2.479 -12.903 1.00 94.88 186 VAL A C 1
ATOM 1555 O O . VAL A 1 186 ? 9.461 -1.889 -13.830 1.00 94.88 186 VAL A O 1
ATOM 1558 N N . MET A 1 187 ? 8.799 -3.809 -12.883 1.00 92.38 187 MET A N 1
ATOM 1559 C CA . MET A 1 187 ? 9.310 -4.669 -13.952 1.00 92.38 187 MET A CA 1
ATOM 1560 C C . MET A 1 187 ? 8.530 -4.464 -15.249 1.00 92.38 187 MET A C 1
ATOM 1562 O O . MET A 1 187 ? 9.123 -4.339 -16.315 1.00 92.38 187 MET A O 1
ATOM 1566 N N . VAL A 1 188 ? 7.202 -4.359 -15.173 1.00 90.25 188 VAL A N 1
ATOM 1567 C CA . VAL A 1 188 ? 6.397 -4.047 -16.361 1.00 90.25 188 VAL A CA 1
ATOM 1568 C C . VAL A 1 188 ? 6.770 -2.680 -16.929 1.00 90.25 188 VAL A C 1
ATOM 1570 O O . VAL A 1 188 ? 6.873 -2.537 -18.144 1.00 90.25 188 VAL A O 1
ATOM 1573 N N . ALA A 1 189 ? 7.036 -1.691 -16.073 1.00 89.88 189 ALA A N 1
ATOM 1574 C CA . ALA A 1 189 ? 7.467 -0.373 -16.516 1.00 89.88 189 ALA A CA 1
ATOM 1575 C C . ALA A 1 189 ? 8.781 -0.414 -17.315 1.00 89.88 189 ALA A C 1
ATOM 1577 O O . ALA A 1 189 ? 8.857 0.303 -18.310 1.00 89.88 189 ALA A O 1
ATOM 1578 N N . THR A 1 190 ? 9.763 -1.253 -16.948 1.00 89.69 190 THR A N 1
ATOM 1579 C CA . THR A 1 190 ? 10.998 -1.380 -17.748 1.00 89.69 190 THR A CA 1
ATOM 1580 C C . THR A 1 190 ? 10.764 -2.087 -19.080 1.00 89.69 190 THR A C 1
ATOM 1582 O O . THR A 1 190 ? 11.136 -1.545 -20.112 1.00 89.69 190 THR A O 1
ATOM 1585 N N . ILE A 1 191 ? 9.991 -3.185 -19.108 1.00 88.25 191 ILE A N 1
ATOM 1586 C CA . ILE A 1 191 ? 9.623 -3.861 -20.371 1.00 88.25 191 ILE A CA 1
ATOM 1587 C C . ILE A 1 191 ? 8.975 -2.865 -21.344 1.00 88.25 191 ILE A C 1
ATOM 1589 O O . ILE A 1 191 ? 9.204 -2.921 -22.550 1.00 88.25 191 ILE A O 1
ATOM 1593 N N . MET A 1 192 ? 8.152 -1.947 -20.829 1.00 85.88 192 MET A N 1
ATOM 1594 C CA . MET A 1 192 ? 7.524 -0.918 -21.656 1.00 85.88 192 MET A CA 1
ATOM 1595 C C . MET A 1 192 ? 8.501 0.140 -22.164 1.00 85.88 192 MET A C 1
ATOM 1597 O O . MET A 1 192 ? 8.311 0.612 -23.280 1.00 85.88 192 MET A O 1
ATOM 1601 N N . VAL A 1 193 ? 9.507 0.524 -21.376 1.00 84.88 193 VAL A N 1
ATOM 1602 C CA . VAL A 1 193 ? 10.552 1.457 -21.825 1.00 84.88 193 V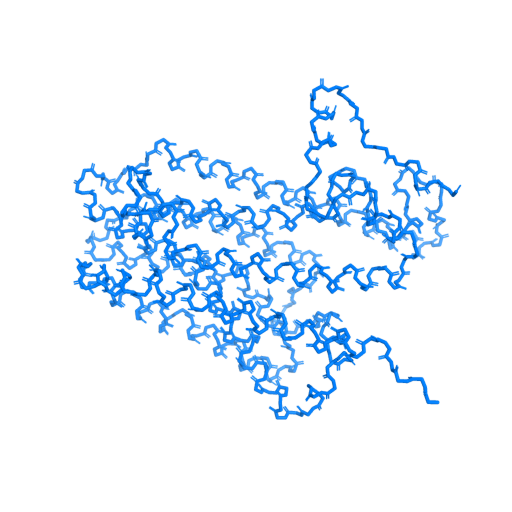AL A CA 1
ATOM 1603 C C . VAL A 1 193 ? 11.40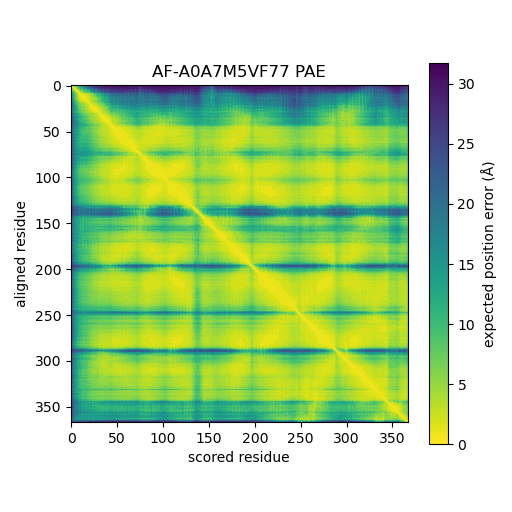0 0.804 -22.916 1.00 84.88 193 VAL A C 1
ATOM 1605 O O . VAL A 1 193 ? 11.617 1.418 -23.949 1.00 84.88 193 VAL A O 1
ATOM 1608 N N . ASP A 1 194 ? 11.769 -0.465 -22.754 1.00 82.81 194 ASP A N 1
ATOM 1609 C CA . ASP A 1 194 ? 12.552 -1.213 -23.743 1.00 82.81 194 ASP A CA 1
ATOM 1610 C C . ASP A 1 194 ? 11.805 -1.391 -25.069 1.00 82.81 194 ASP A C 1
ATOM 1612 O O . ASP A 1 194 ? 12.388 -1.274 -26.145 1.00 82.81 194 ASP A O 1
ATOM 1616 N N . LYS A 1 195 ? 10.497 -1.676 -25.000 1.00 79.81 195 LYS A N 1
ATOM 1617 C CA . LYS A 1 195 ? 9.640 -1.810 -26.188 1.00 79.81 195 LYS A CA 1
ATOM 1618 C C . LYS A 1 195 ? 9.387 -0.466 -26.870 1.00 79.81 195 LYS A C 1
ATOM 1620 O O . LYS A 1 195 ? 9.302 -0.405 -28.095 1.00 79.81 195 LYS A O 1
ATOM 1625 N N . ALA A 1 196 ? 9.228 0.601 -26.093 1.00 70.44 196 ALA A N 1
ATOM 1626 C CA . ALA A 1 196 ? 9.049 1.946 -26.609 1.00 70.44 196 ALA A CA 1
ATOM 1627 C C . ALA A 1 196 ? 10.425 2.554 -26.901 1.00 70.44 196 ALA A C 1
ATOM 1629 O O . ALA A 1 196 ? 10.913 3.375 -26.135 1.00 70.44 196 ALA A O 1
ATOM 1630 N N . ALA A 1 197 ? 11.032 2.174 -28.031 1.00 59.69 197 ALA A N 1
ATOM 1631 C CA . ALA A 1 197 ? 12.351 2.650 -28.477 1.00 59.69 197 ALA A CA 1
ATOM 1632 C C . ALA A 1 197 ? 12.514 4.192 -28.514 1.00 59.69 197 ALA A C 1
ATOM 1634 O O . ALA A 1 197 ? 13.622 4.696 -28.666 1.00 59.69 197 ALA A O 1
ATOM 1635 N N . GLU A 1 198 ? 11.417 4.941 -28.377 1.00 61.72 198 GLU A N 1
ATOM 1636 C CA . GLU A 1 198 ? 11.357 6.403 -28.343 1.00 61.72 198 GLU A CA 1
ATOM 1637 C C . GLU A 1 198 ? 11.384 7.008 -26.925 1.00 61.72 198 GLU A C 1
ATOM 1639 O O . GLU A 1 198 ? 11.482 8.227 -26.804 1.00 61.72 198 GLU A O 1
ATOM 1644 N N . LEU A 1 199 ? 11.273 6.210 -25.852 1.00 68.12 199 LEU A N 1
ATOM 1645 C CA . LEU A 1 199 ? 11.268 6.714 -24.473 1.00 68.12 199 LEU A CA 1
ATOM 1646 C C . LEU A 1 199 ? 12.688 6.712 -23.880 1.00 68.12 199 LEU A C 1
ATOM 1648 O O . LEU A 1 199 ? 13.228 5.641 -23.593 1.00 68.12 199 LEU A O 1
ATOM 1652 N N . PRO A 1 200 ? 13.293 7.888 -23.628 1.00 78.38 200 PRO A N 1
ATOM 1653 C CA . PRO A 1 200 ? 14.612 7.960 -23.013 1.00 78.38 200 PRO A CA 1
ATOM 1654 C C . PRO A 1 200 ? 14.569 7.446 -21.568 1.00 78.38 200 PRO A C 1
ATOM 1656 O O . PRO A 1 200 ? 13.725 7.885 -20.778 1.00 78.38 200 PRO A O 1
ATOM 1659 N N . ARG A 1 201 ? 15.511 6.564 -21.197 1.00 86.50 201 ARG A N 1
ATOM 1660 C CA . ARG A 1 201 ? 15.669 6.048 -19.819 1.00 86.50 201 ARG A CA 1
ATOM 1661 C C . ARG A 1 201 ? 16.004 7.145 -18.805 1.00 86.50 201 ARG A C 1
ATOM 1663 O O . ARG A 1 201 ? 15.687 7.005 -17.628 1.00 86.50 201 ARG A O 1
ATOM 1670 N N . ASP A 1 202 ? 16.635 8.219 -19.259 1.00 86.81 202 ASP A N 1
ATOM 1671 C CA . ASP A 1 202 ? 17.079 9.385 -18.491 1.00 86.81 202 ASP A CA 1
ATOM 1672 C C . ASP A 1 202 ? 16.026 10.507 -18.445 1.00 86.81 202 ASP A C 1
ATOM 1674 O O . ASP A 1 202 ? 16.332 11.659 -18.133 1.00 86.81 202 ASP A O 1
ATOM 1678 N N . SER A 1 203 ? 14.761 10.188 -18.738 1.00 87.50 203 SER A N 1
ATOM 1679 C CA . SER A 1 203 ? 13.674 11.164 -18.746 1.00 87.50 203 SER A CA 1
ATOM 1680 C C . SER A 1 203 ? 12.446 10.683 -17.972 1.00 87.50 203 SER A C 1
ATOM 1682 O O . SER A 1 203 ? 12.179 9.489 -17.840 1.00 87.50 203 SER A O 1
ATOM 1684 N N . LEU A 1 204 ? 11.684 11.641 -17.440 1.00 90.19 204 LEU A N 1
ATOM 1685 C CA . LEU A 1 204 ? 10.358 11.409 -16.871 1.00 90.19 204 LEU A CA 1
ATOM 1686 C C . LEU A 1 204 ? 9.333 12.118 -17.742 1.00 90.19 204 LEU A C 1
ATOM 1688 O O . LEU A 1 204 ? 9.465 13.311 -18.022 1.00 90.19 204 LEU A O 1
ATOM 1692 N N . THR A 1 205 ? 8.282 11.403 -18.134 1.00 90.75 205 THR A N 1
ATOM 1693 C CA . THR A 1 205 ? 7.187 12.032 -18.870 1.00 90.75 205 THR A CA 1
ATOM 1694 C C . THR A 1 205 ? 6.336 12.885 -17.927 1.00 90.75 205 THR A C 1
ATOM 1696 O O . THR A 1 205 ? 6.224 12.614 -16.728 1.00 90.75 205 THR A O 1
ATOM 1699 N N . THR A 1 206 ? 5.650 13.897 -18.464 1.00 92.00 206 THR A N 1
ATOM 1700 C CA . THR A 1 206 ? 4.675 14.684 -17.688 1.00 92.00 206 THR A CA 1
ATOM 1701 C C . THR A 1 206 ? 3.586 13.798 -17.077 1.00 92.00 206 THR A C 1
ATOM 1703 O O . THR A 1 206 ? 3.129 14.051 -15.965 1.00 92.00 206 THR A O 1
ATOM 1706 N N . ILE A 1 207 ? 3.196 12.725 -17.772 1.00 91.69 207 ILE A N 1
ATOM 1707 C CA . ILE A 1 207 ? 2.205 11.763 -17.282 1.00 91.69 207 ILE A CA 1
ATOM 1708 C C . ILE A 1 207 ? 2.736 11.007 -16.056 1.00 91.69 207 ILE A C 1
ATOM 1710 O O . ILE A 1 207 ? 1.987 10.821 -15.096 1.00 91.69 207 ILE A O 1
ATOM 1714 N N . ASP A 1 208 ? 4.010 10.608 -16.047 1.00 93.44 208 ASP A N 1
ATOM 1715 C CA . ASP A 1 208 ? 4.630 9.958 -14.884 1.00 93.44 208 ASP A CA 1
ATOM 1716 C C . ASP A 1 208 ? 4.659 10.900 -13.672 1.00 93.44 208 ASP A C 1
ATOM 1718 O O . ASP A 1 208 ? 4.297 10.492 -12.567 1.00 93.44 208 ASP A O 1
ATOM 1722 N N . LEU A 1 209 ? 4.982 12.181 -13.884 1.00 96.19 209 LEU A N 1
ATOM 1723 C CA . LEU A 1 209 ? 4.951 13.200 -12.828 1.00 96.19 209 LEU A CA 1
ATOM 1724 C C . LEU A 1 209 ? 3.540 13.419 -12.265 1.00 96.19 209 LEU A C 1
ATOM 1726 O O . LEU A 1 209 ? 3.375 13.561 -11.051 1.00 96.19 209 LEU A O 1
ATOM 1730 N N . ILE A 1 210 ? 2.510 13.415 -13.119 1.00 96.94 210 ILE A N 1
ATOM 1731 C CA . ILE A 1 210 ? 1.108 13.516 -12.686 1.00 96.94 210 ILE A CA 1
ATOM 1732 C C . ILE A 1 210 ? 0.730 12.296 -11.838 1.00 96.94 210 ILE A C 1
ATOM 1734 O O . ILE A 1 210 ? 0.202 12.465 -10.737 1.00 96.94 210 ILE A O 1
ATOM 1738 N N . LYS A 1 211 ? 1.034 11.076 -12.307 1.00 97.00 211 LYS A N 1
ATOM 1739 C CA . LYS A 1 211 ? 0.760 9.830 -11.568 1.00 97.00 211 LYS A CA 1
ATOM 1740 C C . LYS A 1 211 ? 1.416 9.857 -10.186 1.00 97.00 211 LYS A C 1
ATOM 1742 O O . LYS A 1 211 ? 0.747 9.611 -9.184 1.00 97.00 211 LYS A O 1
ATOM 1747 N N . GLY A 1 212 ? 2.696 10.218 -10.109 1.00 97.94 212 GLY A N 1
ATOM 1748 C CA . GLY A 1 212 ? 3.399 10.273 -8.830 1.00 97.94 212 GLY A CA 1
ATOM 1749 C C . GLY A 1 212 ? 2.912 11.396 -7.912 1.00 97.94 212 GLY A C 1
ATOM 1750 O O . GLY A 1 212 ? 2.790 11.181 -6.710 1.00 97.94 212 GLY A O 1
ATOM 1751 N N . SER A 1 213 ? 2.516 12.551 -8.455 1.00 98.12 213 SER A N 1
ATOM 1752 C CA . SER A 1 213 ? 1.898 13.631 -7.667 1.00 98.12 213 SER A CA 1
ATOM 1753 C C . SER A 1 213 ? 0.563 13.203 -7.051 1.00 98.12 213 SER A C 1
ATOM 1755 O O . SER A 1 213 ? 0.305 13.480 -5.879 1.00 98.12 213 SER A O 1
ATOM 1757 N N . ILE A 1 214 ? -0.270 12.478 -7.807 1.00 98.44 214 ILE A N 1
ATOM 1758 C CA . ILE A 1 214 ? -1.520 11.900 -7.292 1.00 98.44 214 ILE A CA 1
ATOM 1759 C C . ILE A 1 214 ? -1.215 10.873 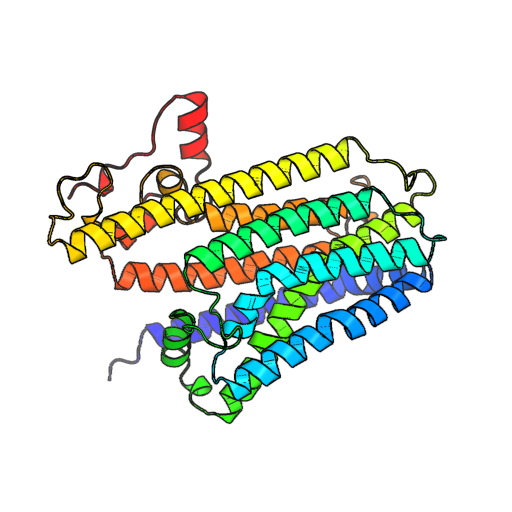-6.193 1.00 98.44 214 ILE A C 1
ATOM 1761 O O . ILE A 1 214 ? -1.852 10.903 -5.141 1.00 98.44 214 ILE A O 1
ATOM 1765 N N . MET A 1 215 ? -0.226 9.997 -6.394 1.00 98.44 215 MET A N 1
ATOM 1766 C CA . MET A 1 215 ? 0.180 9.018 -5.379 1.00 98.44 215 MET A CA 1
ATOM 1767 C C . MET A 1 215 ? 0.655 9.700 -4.087 1.00 98.44 215 MET A C 1
ATOM 1769 O O . MET A 1 215 ? 0.236 9.305 -3.003 1.00 98.44 215 MET A O 1
ATOM 1773 N N . LEU A 1 216 ? 1.459 10.765 -4.182 1.00 98.62 216 LEU A N 1
ATOM 1774 C CA . LEU A 1 216 ? 1.904 11.547 -3.022 1.00 98.62 216 LEU A CA 1
ATOM 1775 C C . LEU A 1 216 ? 0.739 12.220 -2.290 1.00 98.62 216 LEU A C 1
ATOM 1777 O O . LEU A 1 216 ? 0.700 12.202 -1.058 1.00 98.62 216 LEU A O 1
ATOM 1781 N N . LEU A 1 217 ? -0.233 12.769 -3.024 1.00 98.06 217 LEU A N 1
ATOM 1782 C CA . LEU A 1 217 ? -1.452 13.319 -2.430 1.00 98.06 217 LEU A CA 1
ATOM 1783 C C . LEU A 1 217 ? -2.234 12.240 -1.667 1.00 98.06 217 LEU A C 1
ATOM 1785 O O . LEU A 1 217 ? -2.711 12.496 -0.562 1.00 98.06 217 LEU A O 1
ATOM 1789 N N . LEU A 1 218 ? -2.341 11.030 -2.218 1.00 98.00 218 LEU A N 1
ATOM 1790 C CA . LEU A 1 218 ? -3.008 9.914 -1.548 1.00 98.00 218 LEU A CA 1
ATOM 1791 C C . LEU A 1 218 ? -2.244 9.455 -0.297 1.00 98.00 218 LEU A C 1
ATOM 1793 O O . LEU A 1 218 ? -2.872 9.287 0.746 1.00 98.00 218 LEU A O 1
ATOM 1797 N N . ILE A 1 219 ? -0.910 9.349 -0.349 1.00 98.31 219 ILE A N 1
ATOM 1798 C CA . ILE A 1 219 ? -0.066 9.058 0.829 1.00 98.31 219 ILE A CA 1
ATOM 1799 C C . ILE A 1 219 ? -0.271 10.124 1.914 1.00 98.31 219 ILE A C 1
ATOM 1801 O O . ILE A 1 219 ? -0.374 9.813 3.107 1.00 98.31 219 ILE A O 1
ATOM 1805 N N . TYR A 1 220 ? -0.366 11.396 1.522 1.00 97.38 220 TYR A N 1
ATOM 1806 C CA . TYR A 1 220 ? -0.664 12.484 2.447 1.00 97.38 220 TYR A CA 1
ATOM 1807 C C . TYR A 1 220 ? -2.055 12.328 3.080 1.00 97.38 220 TYR A C 1
ATOM 1809 O O . TYR A 1 220 ? -2.171 12.360 4.307 1.00 97.38 220 TYR A O 1
ATOM 1817 N N . LEU A 1 221 ? -3.101 12.090 2.280 1.00 95.88 221 LEU A N 1
ATOM 1818 C CA . LEU A 1 221 ? -4.467 11.872 2.775 1.00 95.88 221 LEU A CA 1
ATOM 1819 C C . LEU A 1 221 ? -4.548 10.678 3.730 1.00 95.88 221 LEU A C 1
ATOM 1821 O O . LEU A 1 221 ? -5.181 10.765 4.785 1.00 95.88 221 LEU A O 1
ATOM 1825 N N . GLU A 1 222 ? -3.863 9.586 3.401 1.00 96.50 222 GLU A N 1
ATOM 1826 C CA . GLU A 1 222 ? -3.756 8.420 4.266 1.00 96.50 222 GLU A CA 1
ATOM 1827 C C . GLU A 1 222 ? -3.099 8.798 5.602 1.00 96.50 222 GLU A C 1
ATOM 1829 O O . GLU A 1 222 ? -3.575 8.435 6.679 1.00 96.50 222 GLU A O 1
ATOM 1834 N N . THR A 1 223 ? -1.999 9.555 5.563 1.00 95.81 223 THR A N 1
ATOM 1835 C CA . THR A 1 223 ? -1.263 10.031 6.751 1.00 95.81 223 THR A CA 1
ATOM 1836 C C . THR A 1 223 ? -2.125 10.916 7.645 1.00 95.81 223 THR A C 1
ATOM 1838 O O . THR A 1 223 ? -2.129 10.739 8.869 1.00 95.81 223 THR A O 1
ATOM 1841 N N . VAL A 1 224 ? -2.899 11.824 7.051 1.00 95.75 224 VAL A N 1
ATOM 1842 C CA . VAL A 1 224 ? -3.858 12.674 7.766 1.00 95.75 224 VAL A CA 1
ATOM 1843 C C . VAL A 1 224 ? -4.961 11.825 8.399 1.00 95.75 224 VAL A C 1
ATOM 1845 O O . VAL A 1 224 ? -5.263 11.996 9.580 1.00 95.75 224 VAL A O 1
ATOM 1848 N N . SER A 1 225 ? -5.523 10.866 7.656 1.00 95.19 225 SER A N 1
ATOM 1849 C CA . SER A 1 225 ? -6.569 9.969 8.157 1.00 95.19 225 SER A CA 1
ATOM 1850 C C . SER A 1 225 ? -6.106 9.162 9.371 1.00 95.19 225 SER A C 1
ATOM 1852 O O . SER A 1 225 ? -6.791 9.132 10.396 1.00 95.19 225 SER A O 1
ATOM 1854 N N . ASP A 1 226 ? -4.929 8.542 9.296 1.00 94.81 226 ASP A N 1
ATOM 1855 C CA . ASP A 1 226 ? -4.392 7.785 10.426 1.00 94.81 226 ASP A CA 1
ATOM 1856 C C . ASP A 1 226 ? -4.049 8.687 11.616 1.00 94.81 226 ASP A C 1
ATOM 1858 O O . ASP A 1 226 ? -4.272 8.297 12.762 1.00 94.81 226 ASP A O 1
ATOM 1862 N N . SER A 1 227 ? -3.554 9.903 11.371 1.00 93.94 227 SER A N 1
ATOM 1863 C CA . SER A 1 227 ? -3.273 10.868 12.440 1.00 93.94 227 SER A CA 1
ATOM 1864 C C . SER A 1 227 ? -4.553 11.292 13.164 1.00 93.94 227 SER A C 1
ATOM 1866 O O . SER A 1 227 ? -4.589 11.281 14.393 1.00 93.94 227 SER A O 1
ATOM 1868 N N . HIS A 1 228 ? -5.638 11.574 12.433 1.00 94.38 228 HIS A N 1
ATOM 1869 C CA . HIS A 1 228 ? -6.949 11.857 13.027 1.00 94.38 228 HIS A CA 1
ATOM 1870 C C . HIS A 1 228 ? -7.462 10.686 13.871 1.00 94.38 228 HIS A C 1
ATOM 1872 O O . HIS A 1 228 ? -7.957 10.891 14.981 1.00 94.38 228 HIS A O 1
ATOM 1878 N N . GLN A 1 229 ? -7.325 9.455 13.370 1.00 94.19 229 GLN A N 1
ATOM 1879 C CA . GLN A 1 229 ? -7.710 8.264 14.122 1.00 94.19 229 GLN A CA 1
ATOM 1880 C C . GLN A 1 229 ? -6.866 8.104 15.389 1.00 94.19 229 GLN A C 1
ATOM 1882 O O . GLN A 1 229 ? -7.409 7.826 16.457 1.00 94.19 229 GLN A O 1
ATOM 1887 N N . GLN A 1 230 ? -5.551 8.295 15.293 1.00 92.62 230 GLN A N 1
ATOM 1888 C CA . GLN A 1 230 ? -4.643 8.156 16.425 1.00 92.62 230 GLN A CA 1
ATOM 1889 C C . GLN A 1 230 ? -4.945 9.186 17.517 1.00 92.62 230 GLN A C 1
ATOM 1891 O O . GLN A 1 230 ? -5.068 8.806 18.680 1.00 92.62 230 GLN A O 1
ATOM 1896 N N . VAL A 1 231 ? -5.121 10.460 17.153 1.00 93.94 231 VAL A N 1
ATOM 1897 C CA . VAL A 1 231 ? -5.472 11.530 18.100 1.00 93.94 231 VAL A CA 1
ATOM 1898 C C . VAL A 1 231 ? -6.775 11.202 18.827 1.00 93.94 231 VAL A C 1
ATOM 1900 O O . VAL A 1 231 ? -6.828 11.281 20.054 1.00 93.94 231 VAL A O 1
ATOM 1903 N N . PHE A 1 232 ? -7.798 10.749 18.095 1.00 95.25 232 PHE A N 1
ATOM 1904 C CA . PHE A 1 232 ? -9.068 10.346 18.696 1.00 95.25 232 PHE A CA 1
ATOM 1905 C C . PHE A 1 232 ? -8.891 9.211 19.715 1.00 95.25 232 PHE A C 1
ATOM 1907 O O . PHE A 1 232 ? -9.416 9.284 20.826 1.00 95.25 232 PHE A O 1
ATOM 1914 N N . GLN A 1 233 ? -8.148 8.156 19.359 1.00 93.56 233 GLN A N 1
ATOM 1915 C CA . GLN A 1 233 ? -7.949 7.012 20.251 1.00 93.56 233 GLN A CA 1
ATOM 1916 C C . GLN A 1 233 ? -7.127 7.394 21.487 1.00 93.56 233 GLN A C 1
ATOM 1918 O O . GLN A 1 233 ? -7.503 7.017 22.597 1.00 93.56 233 GLN A O 1
ATOM 1923 N N . LEU A 1 234 ? -6.046 8.162 21.322 1.00 93.81 234 LEU A N 1
ATOM 1924 C CA . LEU A 1 234 ? -5.206 8.608 22.435 1.00 93.81 234 LEU A CA 1
ATOM 1925 C C . LEU A 1 234 ? -6.009 9.424 23.451 1.00 93.81 234 LEU A C 1
ATOM 1927 O O . LEU A 1 234 ? -5.941 9.132 24.645 1.00 93.81 234 LEU A O 1
ATOM 1931 N N . GLU A 1 235 ? -6.815 10.379 22.984 1.00 94.75 235 GLU A N 1
ATOM 1932 C CA . GLU A 1 235 ? -7.647 11.205 23.862 1.00 94.75 235 GLU A CA 1
ATOM 1933 C C . GLU A 1 235 ? -8.759 10.387 24.531 1.00 94.75 235 GLU A C 1
ATOM 1935 O O . GLU A 1 235 ? -8.955 10.496 25.742 1.00 94.75 235 GLU A O 1
ATOM 1940 N N . LYS A 1 236 ? -9.431 9.492 23.790 1.00 94.56 236 LYS A N 1
ATOM 1941 C CA . LYS A 1 236 ? -10.432 8.577 24.363 1.00 94.56 236 LYS A CA 1
ATOM 1942 C C . LYS A 1 236 ? -9.837 7.756 25.511 1.00 94.56 236 LYS A C 1
ATOM 1944 O O . LYS A 1 236 ? -10.412 7.699 26.595 1.00 94.56 236 LYS A O 1
ATOM 1949 N N . TYR A 1 237 ? -8.681 7.126 25.297 1.00 93.62 237 TYR A N 1
ATOM 1950 C CA . TYR A 1 237 ? -8.042 6.310 26.330 1.00 93.62 237 TYR A CA 1
ATOM 1951 C C . TYR A 1 237 ? -7.470 7.145 27.480 1.00 93.62 237 TYR A C 1
ATOM 1953 O O . TYR A 1 237 ? -7.480 6.676 28.616 1.00 93.62 237 TYR A O 1
ATOM 1961 N N . ARG A 1 238 ? -7.015 8.379 27.227 1.00 95.44 238 ARG A N 1
ATOM 1962 C CA . ARG A 1 238 ? -6.609 9.316 28.284 1.00 95.44 238 ARG A CA 1
ATOM 1963 C C . ARG A 1 238 ? -7.779 9.636 29.212 1.00 95.44 238 ARG A C 1
ATOM 1965 O O . ARG A 1 238 ? -7.645 9.460 30.419 1.00 95.44 238 ARG A O 1
ATOM 1972 N N . ARG A 1 239 ? -8.940 9.997 28.655 1.00 94.56 239 ARG A N 1
ATOM 1973 C CA . ARG A 1 239 ? -10.160 10.268 29.431 1.00 94.56 239 ARG A CA 1
ATOM 1974 C C . ARG A 1 239 ? -10.603 9.070 30.261 1.00 94.56 239 ARG A C 1
ATOM 1976 O O . ARG A 1 239 ? -10.889 9.236 31.439 1.00 94.56 239 ARG A O 1
ATOM 1983 N N . ILE A 1 240 ? -10.576 7.864 29.684 1.00 93.62 240 ILE A N 1
ATOM 1984 C CA . ILE A 1 240 ? -10.893 6.626 30.416 1.00 93.62 240 ILE A CA 1
ATOM 1985 C C . ILE A 1 240 ? -9.945 6.433 31.612 1.00 93.62 240 ILE A C 1
ATOM 1987 O O . ILE A 1 240 ? -10.412 6.146 32.712 1.00 93.62 240 ILE A O 1
ATOM 1991 N N . ARG A 1 241 ? -8.628 6.612 31.425 1.00 96.44 241 ARG A N 1
ATOM 1992 C CA . ARG A 1 241 ? -7.636 6.469 32.510 1.00 96.44 241 ARG A CA 1
ATOM 1993 C C . ARG A 1 241 ? -7.825 7.504 33.615 1.00 96.44 241 ARG A C 1
ATOM 1995 O O . ARG A 1 241 ? -7.720 7.168 34.788 1.00 96.44 241 ARG A O 1
ATOM 2002 N N . GLU A 1 242 ? -8.113 8.743 33.237 1.00 96.19 242 GLU A N 1
ATOM 2003 C CA . GLU A 1 242 ? -8.312 9.859 34.167 1.00 96.19 242 GLU A CA 1
ATOM 2004 C C . GLU A 1 242 ? -9.746 9.943 34.716 1.00 96.19 242 GLU A C 1
ATOM 2006 O O . GLU A 1 242 ? -10.050 10.834 35.503 1.00 96.19 242 GLU A O 1
ATOM 2011 N N . LYS A 1 243 ? -10.633 9.016 34.323 1.00 94.19 243 LYS A N 1
ATOM 2012 C CA . LYS A 1 243 ? -12.065 9.008 34.672 1.00 94.19 243 LYS A CA 1
ATOM 2013 C C . LYS A 1 243 ? -12.794 10.308 34.290 1.00 94.19 243 LYS A C 1
ATOM 2015 O O . LYS A 1 243 ? -13.770 10.689 34.931 1.00 94.19 243 LYS A O 1
ATOM 2020 N N . ILE A 1 244 ? -12.332 10.977 33.235 1.00 93.31 244 ILE A N 1
ATOM 2021 C CA . ILE A 1 244 ? -13.009 12.133 32.641 1.00 93.31 244 ILE A CA 1
ATOM 2022 C C . ILE A 1 244 ? -14.196 11.614 31.812 1.00 93.31 244 ILE A C 1
ATOM 2024 O O . ILE A 1 244 ? -14.002 10.677 31.030 1.00 93.31 244 ILE A O 1
ATOM 2028 N N . PRO A 1 245 ? -15.397 12.218 31.921 1.00 91.12 245 PRO A N 1
ATOM 2029 C CA . PRO A 1 245 ? -16.540 11.856 31.086 1.00 91.12 245 PRO A CA 1
ATOM 2030 C C . PRO A 1 245 ? -16.204 11.873 29.586 1.00 91.12 245 PRO A C 1
ATOM 2032 O O . PRO A 1 245 ? -15.500 12.761 29.080 1.00 91.12 245 PRO A O 1
ATOM 2035 N N . LEU A 1 246 ? -16.689 10.860 28.869 1.00 89.94 246 LEU A N 1
ATOM 2036 C CA . LEU A 1 246 ? -16.535 10.780 27.413 1.00 89.94 246 LEU A CA 1
ATOM 2037 C C . LEU A 1 246 ? -17.581 11.644 26.706 1.00 89.94 246 LEU A C 1
ATOM 2039 O O . LEU A 1 246 ? -17.316 12.159 25.620 1.00 89.94 246 LEU A O 1
ATOM 2043 N N . GLU A 1 247 ? -18.721 11.825 27.367 1.00 85.50 247 GLU A N 1
ATOM 2044 C CA . GLU A 1 247 ? -19.843 12.653 26.969 1.00 85.50 247 GLU A CA 1
ATOM 2045 C C . GLU A 1 247 ? -19.470 14.147 26.941 1.00 85.50 247 GLU A C 1
ATOM 2047 O O . GLU A 1 247 ? -18.461 14.586 27.502 1.00 85.50 247 GLU A O 1
ATOM 2052 N N . CYS A 1 248 ? -20.310 14.952 26.286 1.00 72.50 248 CYS A N 1
ATOM 2053 C CA . CYS A 1 248 ? -20.185 16.416 26.216 1.00 72.50 248 CYS A CA 1
ATOM 2054 C C . CYS A 1 248 ? -18.934 16.929 25.473 1.00 72.50 248 CYS A C 1
ATOM 2056 O O . CYS A 1 248 ? -18.594 18.108 25.565 1.00 72.50 248 CYS A O 1
ATOM 2058 N N . SER A 1 249 ? -18.254 16.073 24.704 1.00 79.81 249 SER A N 1
ATOM 2059 C CA . SER A 1 249 ? -17.222 16.492 23.756 1.00 79.81 249 SER A CA 1
ATOM 2060 C C . SER A 1 249 ? -17.808 16.699 22.363 1.00 79.81 249 SER A C 1
ATOM 2062 O O . SER A 1 249 ? -18.560 15.863 21.872 1.00 79.81 249 SER A O 1
ATOM 2064 N N . THR A 1 250 ? -17.356 17.742 21.667 1.00 81.88 250 THR A N 1
ATOM 2065 C CA . THR A 1 250 ? -17.632 17.955 20.235 1.00 81.88 250 THR A CA 1
ATOM 2066 C C . THR A 1 250 ? -17.162 16.799 19.345 1.00 81.88 250 THR A C 1
ATOM 2068 O O . THR A 1 250 ? -17.661 16.634 18.234 1.00 81.88 250 THR A O 1
ATOM 2071 N N . ASN A 1 251 ? -16.221 15.981 19.828 1.00 84.31 251 ASN A N 1
ATOM 2072 C CA . ASN A 1 251 ? -15.694 14.833 19.099 1.00 84.31 251 ASN A CA 1
ATOM 2073 C C . ASN A 1 251 ? -16.470 13.531 19.350 1.00 84.31 251 ASN A C 1
ATOM 2075 O O . ASN A 1 251 ? -16.141 12.533 18.709 1.00 84.31 251 ASN A O 1
ATOM 2079 N N . HIS A 1 252 ? -17.483 13.528 20.222 1.00 87.88 252 HIS A N 1
ATOM 2080 C CA . HIS A 1 252 ? -18.334 12.367 20.508 1.00 87.88 252 HIS A CA 1
ATOM 2081 C C . HIS A 1 252 ? -17.561 11.099 20.928 1.00 87.88 252 HIS A C 1
ATOM 2083 O O . HIS A 1 252 ? -17.746 10.014 20.362 1.00 87.88 252 HIS A O 1
ATOM 2089 N N . TYR A 1 253 ? -16.654 11.219 21.908 1.00 91.00 253 TYR A N 1
ATOM 2090 C CA . TYR A 1 253 ? -15.821 10.096 22.365 1.00 91.00 253 TYR A CA 1
ATOM 2091 C C . TYR A 1 253 ? -16.637 8.927 22.935 1.00 91.00 253 TYR A C 1
ATOM 2093 O O . TYR A 1 253 ? -16.181 7.782 22.863 1.00 91.00 253 TYR A O 1
ATOM 2101 N N . GLU A 1 254 ? -17.848 9.191 23.431 1.00 89.69 254 GLU A N 1
ATOM 2102 C CA . GLU A 1 254 ? -18.818 8.197 23.899 1.00 89.69 254 GLU A CA 1
ATOM 2103 C C . GLU A 1 254 ? -19.223 7.194 22.809 1.00 89.69 254 GLU A C 1
ATOM 2105 O O . GLU A 1 254 ? -19.565 6.052 23.111 1.00 89.69 254 GLU A O 1
ATOM 2110 N N . SER A 1 255 ? -19.109 7.574 21.530 1.00 89.81 255 SER A N 1
ATOM 2111 C CA . SER A 1 255 ? -19.356 6.662 20.407 1.00 89.81 255 SER A CA 1
ATOM 2112 C C . SER A 1 255 ? -18.318 5.537 20.341 1.00 89.81 255 SER A C 1
ATOM 2114 O O . SER A 1 255 ? -18.592 4.465 19.809 1.00 89.81 255 SER A O 1
ATOM 2116 N N . GLY A 1 256 ? -17.113 5.758 20.878 1.00 91.12 256 GLY A N 1
ATOM 2117 C CA . GLY A 1 256 ? -16.023 4.783 20.899 1.00 91.12 256 GLY A CA 1
ATOM 2118 C C . GLY A 1 256 ? -15.202 4.682 19.605 1.00 91.12 256 GLY A C 1
ATOM 2119 O O . GLY A 1 256 ? -14.105 4.110 19.630 1.00 91.12 256 GLY A O 1
ATOM 2120 N N . PHE A 1 257 ? -15.667 5.292 18.514 1.00 93.75 257 PHE A N 1
ATOM 2121 C CA . PHE A 1 257 ? -15.018 5.363 17.201 1.00 93.75 257 PHE A CA 1
ATOM 2122 C C . PHE A 1 257 ? -15.067 6.791 16.639 1.00 93.75 257 PHE A C 1
ATOM 2124 O O . PHE A 1 257 ? -15.935 7.580 17.008 1.00 93.75 257 PHE A O 1
ATOM 2131 N N . ASN A 1 258 ? -14.124 7.124 15.753 1.00 94.19 258 ASN A N 1
ATOM 2132 C CA . ASN A 1 258 ? -14.028 8.465 15.189 1.00 94.19 258 ASN A CA 1
ATOM 2133 C C . ASN A 1 258 ? -15.087 8.675 14.100 1.00 94.19 258 ASN A C 1
ATOM 2135 O O . ASN A 1 258 ? -15.241 7.845 13.207 1.00 94.19 258 ASN A O 1
ATOM 2139 N N . THR A 1 259 ? -15.787 9.802 14.178 1.00 92.75 259 THR A N 1
ATOM 2140 C CA . THR A 1 259 ? -16.813 10.234 13.214 1.00 92.75 259 THR A CA 1
ATOM 2141 C C . THR A 1 259 ? -16.564 11.662 12.719 1.00 92.75 259 THR A C 1
ATOM 2143 O O . THR A 1 259 ? -17.420 12.261 12.071 1.00 92.75 259 THR A O 1
ATOM 2146 N N . ASN A 1 260 ? -15.396 12.228 13.040 1.00 89.69 260 ASN A N 1
ATOM 2147 C CA . ASN A 1 260 ? -15.024 13.611 12.754 1.00 89.69 260 ASN A CA 1
ATOM 2148 C C . ASN A 1 260 ? -14.024 13.700 11.591 1.00 89.69 260 ASN A C 1
ATOM 2150 O O . ASN A 1 260 ? -13.299 12.751 11.281 1.00 89.69 260 ASN A O 1
ATOM 2154 N N . GLY A 1 261 ? -13.942 14.878 10.969 1.00 90.50 261 GLY A N 1
ATOM 2155 C CA . GLY A 1 261 ? -13.019 15.130 9.861 1.00 90.50 261 GLY A CA 1
ATOM 2156 C C . GLY A 1 261 ? -13.302 14.210 8.672 1.00 90.50 261 GLY A C 1
ATOM 2157 O O . GLY A 1 261 ? -14.446 14.089 8.241 1.00 90.50 261 GLY A O 1
ATOM 2158 N N . LEU A 1 262 ? -12.269 13.532 8.165 1.00 92.12 262 LEU A N 1
ATOM 2159 C CA . LEU A 1 262 ? -12.395 12.580 7.052 1.00 92.12 262 LEU A CA 1
ATOM 2160 C C . LEU A 1 262 ? -13.361 11.424 7.363 1.00 92.12 262 LEU A C 1
ATOM 2162 O O . LEU A 1 262 ? -14.044 10.944 6.460 1.00 92.12 262 LEU A O 1
ATOM 2166 N N . PHE A 1 263 ? -13.489 11.043 8.639 1.00 93.50 263 PHE A N 1
ATOM 2167 C CA . PHE A 1 263 ? -14.402 9.984 9.070 1.00 93.50 263 PHE A CA 1
ATOM 2168 C C . PHE A 1 263 ? -15.886 10.369 8.927 1.00 93.50 263 PHE A C 1
ATOM 2170 O O . PHE A 1 263 ? -16.755 9.511 8.912 1.00 93.50 263 PHE A O 1
ATOM 2177 N N . ALA A 1 264 ? -16.212 11.650 8.737 1.00 91.31 264 ALA A N 1
ATOM 2178 C CA . ALA A 1 264 ? -17.582 12.049 8.409 1.00 91.31 264 ALA A CA 1
ATOM 2179 C C . ALA A 1 264 ? -17.974 11.725 6.950 1.00 91.31 264 ALA A C 1
ATOM 2181 O O . ALA A 1 264 ? -19.161 11.687 6.638 1.00 91.31 264 ALA A O 1
ATOM 2182 N N . TYR A 1 265 ? -16.995 11.505 6.063 1.00 90.88 265 TYR A N 1
ATOM 2183 C CA . TYR A 1 265 ? -17.200 11.258 4.625 1.00 90.88 265 TYR A CA 1
ATOM 2184 C C . TYR A 1 265 ? -16.930 9.805 4.226 1.00 90.88 265 TYR A C 1
ATOM 2186 O O . TYR A 1 265 ? -17.439 9.324 3.215 1.00 90.88 265 TYR A O 1
ATOM 2194 N N . SER A 1 266 ? -16.098 9.111 4.998 1.00 94.06 266 SER A N 1
ATOM 2195 C CA . SER A 1 266 ? -15.719 7.726 4.759 1.00 94.06 266 SER A CA 1
ATOM 2196 C C . SER A 1 266 ? -15.466 7.035 6.082 1.00 94.06 266 SER A C 1
ATOM 2198 O O . SER A 1 266 ? -14.731 7.555 6.915 1.00 94.06 266 SER A O 1
ATOM 2200 N N . ARG A 1 267 ? -16.019 5.837 6.274 1.00 94.81 267 ARG A N 1
ATOM 2201 C CA . ARG A 1 267 ? -15.759 5.069 7.497 1.00 94.81 267 ARG A CA 1
ATOM 2202 C C . ARG A 1 267 ? -14.310 4.602 7.601 1.00 94.81 267 ARG A C 1
ATOM 2204 O O . ARG A 1 267 ? -13.818 4.453 8.718 1.00 94.81 267 ARG A O 1
ATOM 2211 N N . HIS A 1 268 ? -13.636 4.432 6.461 1.00 95.25 268 HIS A N 1
ATOM 2212 C CA . HIS A 1 268 ? -12.237 4.003 6.372 1.00 95.25 268 HIS A CA 1
ATOM 2213 C C . HIS A 1 268 ? -11.462 4.862 5.350 1.00 95.25 268 HIS A C 1
ATOM 2215 O O . HIS A 1 268 ? -11.109 4.374 4.271 1.00 95.25 268 HIS A O 1
ATOM 2221 N N . PRO A 1 269 ? -11.189 6.148 5.657 1.00 95.19 269 PRO A N 1
ATOM 2222 C CA . PRO A 1 269 ? -10.542 7.065 4.716 1.00 95.19 269 PRO A CA 1
ATOM 2223 C C . PRO A 1 269 ? -9.087 6.675 4.406 1.00 95.19 269 PRO A C 1
ATOM 2225 O O . PRO A 1 269 ? -8.608 6.876 3.294 1.00 95.19 269 PRO A O 1
ATOM 2228 N N . ASN A 1 270 ? -8.389 6.071 5.367 1.00 94.56 270 ASN A N 1
ATOM 2229 C CA . ASN A 1 270 ? -7.056 5.504 5.175 1.00 94.56 270 ASN A CA 1
ATOM 2230 C C . ASN A 1 270 ? -7.092 4.283 4.245 1.00 94.56 270 ASN A C 1
ATOM 2232 O O . ASN A 1 270 ? -6.264 4.172 3.353 1.00 94.56 270 ASN A O 1
ATOM 2236 N N . PHE A 1 271 ? -8.082 3.398 4.386 1.00 94.31 271 PHE A N 1
ATOM 2237 C CA . PHE A 1 271 ? -8.162 2.187 3.565 1.00 94.31 271 PHE A CA 1
ATOM 2238 C C . PHE A 1 271 ? -8.453 2.496 2.099 1.00 94.31 271 PHE A C 1
ATOM 2240 O O . PHE A 1 271 ? -7.945 1.804 1.220 1.00 94.31 271 PHE A O 1
ATOM 2247 N N . ILE A 1 272 ? -9.281 3.505 1.807 1.00 94.12 272 ILE A N 1
ATOM 2248 C CA . ILE A 1 272 ? -9.476 3.929 0.416 1.00 94.12 272 ILE A CA 1
ATOM 2249 C C . ILE A 1 272 ? -8.213 4.580 -0.151 1.00 94.12 272 ILE A C 1
ATOM 2251 O O . ILE A 1 272 ? -7.862 4.290 -1.290 1.00 94.12 272 ILE A O 1
ATOM 2255 N N . ALA A 1 273 ? -7.521 5.417 0.628 1.00 95.81 273 ALA A N 1
ATOM 2256 C CA . ALA A 1 273 ? -6.275 6.026 0.182 1.00 95.81 273 ALA A CA 1
ATOM 2257 C C . ALA A 1 273 ? -5.230 4.949 -0.145 1.00 95.81 273 ALA A C 1
ATOM 2259 O O . ALA A 1 273 ? -4.685 4.974 -1.241 1.00 95.81 273 ALA A O 1
ATOM 2260 N N . GLU A 1 274 ? -5.057 3.950 0.724 1.00 95.69 274 GLU A N 1
ATOM 2261 C CA . GLU A 1 274 ? -4.173 2.799 0.496 1.00 95.69 274 GLU A CA 1
ATOM 2262 C C . GLU A 1 274 ? -4.526 2.041 -0.792 1.00 95.69 274 GLU A C 1
ATOM 2264 O O . GLU A 1 274 ? -3.676 1.838 -1.655 1.00 95.69 274 GLU A O 1
ATOM 2269 N N . GLN A 1 275 ? -5.798 1.683 -0.991 1.00 95.56 275 GLN A N 1
ATOM 2270 C CA . GLN A 1 275 ? -6.234 1.009 -2.221 1.00 95.56 275 GLN A CA 1
ATOM 2271 C C . GLN A 1 275 ? -5.945 1.853 -3.473 1.00 95.56 275 GLN A C 1
ATOM 2273 O O . GLN A 1 275 ? -5.460 1.330 -4.477 1.00 95.56 275 GLN A O 1
ATOM 2278 N N . LEU A 1 276 ? -6.207 3.163 -3.419 1.00 96.81 276 LEU A N 1
ATOM 2279 C CA . LEU A 1 276 ? -5.961 4.067 -4.540 1.00 96.81 276 LEU A CA 1
ATOM 2280 C C . LEU A 1 276 ? -4.466 4.292 -4.803 1.00 96.81 276 LEU A C 1
ATOM 2282 O O . LEU A 1 276 ? -4.101 4.434 -5.966 1.00 96.81 276 LEU A O 1
ATOM 2286 N N . ILE A 1 277 ? -3.602 4.283 -3.780 1.00 97.94 277 ILE A N 1
ATOM 2287 C CA . ILE A 1 277 ? -2.139 4.371 -3.944 1.00 97.94 277 ILE A CA 1
ATOM 2288 C C . ILE A 1 277 ? -1.662 3.269 -4.886 1.00 97.94 277 ILE A C 1
ATOM 2290 O O . ILE A 1 277 ? -0.968 3.552 -5.859 1.00 97.94 277 ILE A O 1
ATOM 2294 N N . TRP A 1 278 ? -2.097 2.030 -4.656 1.00 97.56 278 TRP A N 1
ATOM 2295 C CA . TRP A 1 278 ? -1.678 0.888 -5.467 1.00 97.56 278 TRP A CA 1
ATOM 2296 C C . TRP A 1 278 ? -2.357 0.824 -6.836 1.00 97.56 278 TRP A C 1
ATOM 2298 O O . TRP A 1 278 ? -1.740 0.357 -7.792 1.00 97.56 278 TRP A O 1
ATOM 2308 N N . VAL A 1 279 ? -3.576 1.359 -6.976 1.00 96.88 279 VAL A N 1
ATOM 2309 C CA . VAL A 1 279 ? -4.196 1.573 -8.296 1.00 96.88 279 VAL A CA 1
ATOM 2310 C C . VAL A 1 279 ? -3.395 2.593 -9.106 1.00 96.88 279 VAL A C 1
ATOM 2312 O O . VAL A 1 279 ? -3.081 2.336 -10.264 1.00 96.88 279 VAL A O 1
ATOM 2315 N N . VAL A 1 280 ? -3.015 3.727 -8.512 1.00 97.56 280 VAL A N 1
ATOM 2316 C CA . VAL A 1 280 ? -2.194 4.748 -9.182 1.00 97.56 280 VAL A CA 1
ATOM 2317 C C . VAL A 1 280 ? -0.797 4.217 -9.486 1.00 97.56 280 VAL A C 1
ATOM 2319 O O . VAL A 1 280 ? -0.279 4.466 -10.573 1.00 97.56 280 VAL A O 1
ATOM 2322 N N . PHE A 1 281 ? -0.213 3.434 -8.578 1.00 97.81 281 PHE A N 1
ATOM 2323 C CA . PHE A 1 281 ? 1.061 2.768 -8.818 1.00 97.81 281 PHE A CA 1
ATOM 2324 C C . PHE A 1 281 ? 0.970 1.835 -10.029 1.00 97.81 281 PHE A C 1
ATOM 2326 O O . PHE A 1 281 ? 1.778 1.943 -10.947 1.00 97.81 281 PHE A O 1
ATOM 2333 N N . TYR A 1 282 ? -0.080 1.011 -10.104 1.00 95.94 282 TYR A N 1
ATOM 2334 C CA . TYR A 1 282 ? -0.381 0.187 -11.274 1.00 95.94 282 TYR A CA 1
ATOM 2335 C C . TYR A 1 282 ? -0.440 1.004 -12.579 1.00 95.94 282 TYR A C 1
ATOM 2337 O O . TYR A 1 282 ? 0.096 0.551 -13.593 1.00 95.94 282 TYR A O 1
ATOM 2345 N N . LEU A 1 283 ? -1.002 2.220 -12.576 1.00 95.19 283 LEU A N 1
ATOM 2346 C CA . LEU A 1 283 ? -1.088 3.055 -13.783 1.00 95.19 283 LEU A CA 1
ATOM 2347 C C . LEU A 1 283 ? 0.281 3.418 -14.381 1.00 95.19 283 LEU A C 1
ATOM 2349 O O . LEU A 1 283 ? 0.336 3.791 -15.553 1.00 95.19 283 LEU A O 1
ATOM 2353 N N . PHE A 1 284 ? 1.400 3.289 -13.659 1.00 94.06 284 PHE A N 1
ATOM 2354 C CA . PHE A 1 284 ? 2.738 3.422 -14.258 1.00 94.06 284 PHE A CA 1
ATOM 2355 C C . PHE A 1 284 ? 3.050 2.333 -15.296 1.00 94.06 284 PHE A C 1
ATOM 2357 O O . PHE A 1 284 ? 3.844 2.586 -16.208 1.00 94.06 284 PHE A O 1
ATOM 2364 N N . SER A 1 285 ? 2.400 1.166 -15.205 1.00 91.94 285 SER A N 1
ATOM 2365 C CA . SER A 1 285 ? 2.474 0.114 -16.228 1.00 91.94 285 SER A CA 1
ATOM 2366 C C . SER A 1 285 ? 1.699 0.454 -17.500 1.00 91.94 285 SER A C 1
ATOM 2368 O O . SER A 1 285 ? 1.989 -0.120 -18.540 1.00 91.94 285 SER A O 1
ATOM 2370 N N . VAL A 1 286 ? 0.730 1.374 -17.436 1.00 90.88 286 VAL A N 1
ATOM 2371 C CA . VAL A 1 286 ? -0.123 1.740 -18.572 1.00 90.88 286 VAL A CA 1
ATOM 2372 C C . VAL A 1 286 ? 0.566 2.823 -19.401 1.00 90.88 286 VAL A C 1
ATOM 2374 O O . VAL A 1 286 ? 0.820 3.931 -18.909 1.00 90.88 286 VAL A O 1
ATOM 2377 N N . THR A 1 287 ? 0.862 2.500 -20.659 1.00 83.69 287 THR A N 1
ATOM 2378 C CA . THR A 1 287 ? 1.576 3.359 -21.617 1.00 83.69 287 THR A CA 1
ATOM 2379 C C . THR A 1 287 ? 0.746 3.728 -22.839 1.00 83.69 287 THR A C 1
ATOM 2381 O O . THR A 1 287 ? 1.008 4.763 -23.443 1.00 83.69 287 THR A O 1
ATOM 2384 N N . HIS A 1 288 ? -0.280 2.951 -23.187 1.00 75.88 288 HIS A N 1
ATOM 2385 C CA . HIS A 1 288 ? -1.131 3.228 -24.340 1.00 75.88 288 HIS A CA 1
ATOM 2386 C C . HIS A 1 288 ? -2.593 2.861 -24.063 1.00 75.88 288 HIS A C 1
ATOM 2388 O O . HIS A 1 288 ? -2.894 1.867 -23.409 1.00 75.88 288 HIS A O 1
ATOM 2394 N N . PHE A 1 289 ? -3.516 3.672 -24.586 1.00 69.00 289 PHE A N 1
ATOM 2395 C CA . PHE A 1 289 ? -4.970 3.500 -24.428 1.00 69.00 289 PHE A CA 1
ATOM 2396 C C . PHE A 1 289 ? -5.674 3.140 -25.751 1.00 69.00 289 PHE A C 1
ATOM 2398 O O . PHE A 1 289 ? -6.896 3.210 -25.838 1.00 69.00 289 PHE A O 1
ATOM 2405 N N . ALA A 1 290 ? -4.909 2.819 -26.800 1.00 57.81 290 ALA A N 1
ATOM 2406 C CA . ALA A 1 290 ? -5.326 3.091 -28.175 1.00 57.81 290 ALA A CA 1
ATOM 2407 C C . ALA A 1 290 ? -6.137 1.989 -28.891 1.00 57.81 290 ALA A C 1
ATOM 2409 O O . ALA A 1 290 ? -6.826 2.324 -29.850 1.00 57.81 290 ALA A O 1
ATOM 2410 N N . ASP A 1 291 ? -6.110 0.717 -28.470 1.00 71.44 291 ASP A N 1
ATOM 2411 C CA . ASP A 1 291 ? -6.836 -0.356 -29.179 1.00 71.44 291 ASP A CA 1
ATOM 2412 C C . ASP A 1 291 ? -7.427 -1.408 -28.219 1.00 71.44 291 ASP A C 1
ATOM 2414 O O . ASP A 1 291 ? -6.789 -1.837 -27.255 1.00 71.44 291 ASP A O 1
ATOM 2418 N N . LEU A 1 292 ? -8.650 -1.871 -28.509 1.00 75.25 292 LEU A N 1
ATOM 2419 C CA . LEU A 1 292 ? -9.299 -2.986 -27.813 1.00 75.25 292 LEU A CA 1
ATOM 2420 C C . LEU A 1 292 ? -8.482 -4.281 -27.952 1.00 75.25 292 LEU A C 1
ATOM 2422 O O . LEU A 1 292 ? -8.531 -5.132 -27.070 1.00 75.25 292 LEU A O 1
ATOM 2426 N N . LYS A 1 293 ? -7.698 -4.423 -29.029 1.00 76.50 293 LYS A N 1
ATOM 2427 C CA . LYS A 1 293 ? -6.812 -5.579 -29.239 1.00 76.50 293 LYS A CA 1
ATOM 2428 C C . LYS A 1 293 ? -5.611 -5.614 -28.295 1.00 76.50 293 LYS A C 1
ATOM 2430 O O . LYS A 1 293 ? -5.110 -6.698 -28.023 1.00 76.50 293 LYS A O 1
ATOM 2435 N N . THR A 1 294 ? -5.150 -4.464 -27.800 1.00 77.81 294 THR A N 1
ATOM 2436 C CA . THR A 1 294 ? -3.977 -4.376 -26.912 1.00 77.81 294 THR A CA 1
ATOM 2437 C C . THR A 1 294 ? -4.356 -4.062 -25.468 1.00 77.81 294 THR A C 1
ATOM 2439 O O . THR A 1 294 ? -3.483 -3.879 -24.624 1.00 77.81 294 THR A O 1
ATOM 2442 N N . CYS A 1 295 ? -5.653 -4.025 -25.143 1.00 82.12 295 CYS A N 1
ATOM 2443 C CA . CYS A 1 295 ? -6.110 -3.567 -23.834 1.00 82.12 295 CYS A CA 1
ATOM 2444 C C . CYS A 1 295 ? -5.655 -4.465 -22.669 1.00 82.12 295 CYS A C 1
ATOM 2446 O O . CYS A 1 295 ? -5.433 -3.958 -21.567 1.00 82.12 295 CYS A O 1
ATOM 2448 N N . PHE A 1 296 ? -5.466 -5.764 -22.933 1.00 84.06 296 PHE A N 1
ATOM 2449 C CA . PHE A 1 296 ? -4.993 -6.771 -21.976 1.00 84.06 296 PHE A CA 1
ATOM 2450 C C . PHE A 1 296 ? -3.492 -7.094 -22.097 1.00 84.06 296 PHE A C 1
ATOM 2452 O O . PHE A 1 296 ? -2.976 -7.851 -21.273 1.00 84.06 296 PHE A O 1
ATOM 2459 N N . ASN A 1 297 ? -2.794 -6.526 -23.085 1.00 84.94 297 ASN A N 1
ATOM 2460 C CA . ASN A 1 297 ? -1.345 -6.679 -23.249 1.00 84.94 297 ASN A CA 1
ATOM 2461 C C . ASN A 1 297 ? -0.605 -5.821 -22.218 1.00 84.94 297 ASN A C 1
ATOM 2463 O O . ASN A 1 297 ? -1.160 -4.839 -21.720 1.00 84.94 297 ASN A O 1
ATOM 2467 N N . LEU A 1 298 ? 0.653 -6.138 -21.910 1.00 84.44 298 LEU A N 1
ATOM 2468 C CA . LEU A 1 298 ? 1.505 -5.268 -21.104 1.00 84.44 298 LEU A CA 1
ATOM 2469 C C . LEU A 1 298 ? 1.571 -3.868 -21.743 1.00 84.44 298 LEU A C 1
ATOM 2471 O O . LEU A 1 298 ? 1.750 -3.719 -22.951 1.00 84.44 298 LEU A O 1
ATOM 2475 N N . GLY A 1 299 ? 1.374 -2.826 -20.930 1.00 84.25 299 GLY A N 1
ATOM 2476 C CA . GLY A 1 299 ? 1.226 -1.448 -21.419 1.00 84.25 299 GLY A CA 1
ATOM 2477 C C . GLY A 1 299 ? -0.218 -0.996 -21.638 1.00 84.25 299 GLY A C 1
ATOM 2478 O O . GLY A 1 299 ? -0.481 0.207 -21.599 1.00 84.25 299 GLY A O 1
ATOM 2479 N N . GLY A 1 300 ? -1.157 -1.929 -21.804 1.00 88.38 300 GLY A N 1
ATOM 2480 C CA . GLY A 1 300 ? -2.582 -1.639 -21.945 1.00 88.38 300 GLY A CA 1
ATOM 2481 C C . GLY A 1 300 ? -3.277 -1.297 -20.614 1.00 88.38 300 GLY A C 1
ATOM 2482 O O . GLY A 1 300 ? -2.749 -1.600 -19.538 1.00 88.38 300 GLY A O 1
ATOM 2483 N N . PRO A 1 301 ? -4.479 -0.689 -20.656 1.00 87.31 301 PRO A N 1
ATOM 2484 C CA . PRO A 1 301 ? -5.243 -0.241 -19.484 1.00 87.31 301 PRO A CA 1
ATOM 2485 C C . PRO A 1 301 ? -5.797 -1.351 -18.581 1.00 87.31 301 PRO A C 1
ATOM 2487 O O . PRO A 1 301 ? -6.270 -1.041 -17.493 1.00 87.31 301 PRO A O 1
ATOM 2490 N N . PHE A 1 302 ? -5.775 -2.613 -19.017 1.00 86.81 302 PHE A N 1
ATOM 2491 C CA . PHE A 1 302 ? -6.195 -3.775 -18.228 1.00 86.81 302 PHE A CA 1
ATOM 2492 C C . PHE A 1 302 ? -5.138 -4.876 -18.276 1.00 86.81 302 PHE A C 1
ATOM 2494 O O . PHE A 1 302 ? -5.464 -6.054 -18.366 1.00 86.81 302 PHE A O 1
ATOM 2501 N N . ASN A 1 303 ? -3.860 -4.499 -18.274 1.00 88.81 303 ASN A N 1
ATOM 2502 C CA . ASN A 1 303 ? -2.760 -5.455 -18.299 1.00 88.81 303 ASN A CA 1
ATOM 2503 C C . ASN A 1 303 ? -2.613 -6.248 -16.983 1.00 88.81 303 ASN A C 1
ATOM 2505 O O . ASN A 1 303 ? -3.089 -5.831 -15.927 1.00 88.81 303 ASN A O 1
ATOM 2509 N N . ALA A 1 304 ? -1.879 -7.361 -17.038 1.00 87.75 304 ALA A N 1
ATOM 2510 C CA . ALA A 1 304 ? -1.701 -8.289 -15.918 1.00 87.75 304 ALA A CA 1
ATOM 2511 C C . ALA A 1 304 ? -1.084 -7.673 -14.642 1.00 87.75 304 ALA A C 1
ATOM 2513 O O . ALA A 1 304 ? -1.280 -8.209 -13.551 1.00 87.75 304 ALA A O 1
ATOM 2514 N N . ALA A 1 305 ? -0.383 -6.536 -14.727 1.00 90.06 305 ALA A N 1
ATOM 2515 C CA . ALA A 1 305 ? 0.162 -5.851 -13.552 1.00 90.06 305 ALA A CA 1
ATOM 2516 C C . ALA A 1 305 ? -0.940 -5.345 -12.601 1.00 90.06 305 ALA A C 1
ATOM 2518 O O . ALA A 1 305 ? -0.662 -5.052 -11.438 1.00 90.06 305 ALA A O 1
ATOM 2519 N N . SER A 1 306 ? -2.202 -5.283 -13.052 1.00 90.44 306 SER A N 1
ATOM 2520 C CA . SER A 1 306 ? -3.335 -4.933 -12.193 1.00 90.44 306 SER A CA 1
ATOM 2521 C C . SER A 1 306 ? -3.652 -6.003 -11.146 1.00 90.44 306 SER A C 1
ATOM 2523 O O . SER A 1 306 ? -4.320 -5.687 -10.162 1.00 90.44 306 SER A O 1
ATOM 2525 N N . ILE A 1 307 ? -3.203 -7.257 -11.331 1.00 88.50 307 ILE A N 1
ATOM 2526 C CA . ILE A 1 307 ? -3.514 -8.381 -10.428 1.00 88.50 307 ILE A CA 1
ATOM 2527 C C . ILE A 1 307 ? -3.188 -8.024 -8.977 1.00 88.50 307 ILE A C 1
ATOM 2529 O O . ILE A 1 307 ? -4.026 -8.229 -8.101 1.00 88.50 307 ILE A O 1
ATOM 2533 N N . GLY A 1 308 ? -2.008 -7.453 -8.720 1.00 90.19 308 GLY A N 1
ATOM 2534 C CA . GLY A 1 308 ? -1.591 -7.091 -7.366 1.00 90.19 308 GLY A CA 1
ATOM 2535 C C . GLY A 1 308 ? -2.558 -6.100 -6.712 1.00 90.19 308 GLY A C 1
ATOM 2536 O O . GLY A 1 308 ? -3.037 -6.341 -5.606 1.00 90.19 308 GLY A O 1
ATOM 2537 N N . ALA A 1 309 ? -2.898 -5.015 -7.416 1.00 93.19 309 ALA A N 1
ATOM 2538 C CA . ALA A 1 309 ? -3.818 -3.996 -6.910 1.00 93.19 309 ALA A CA 1
ATOM 2539 C C . ALA A 1 309 ? -5.235 -4.559 -6.688 1.00 93.19 309 ALA A C 1
ATOM 2541 O O . ALA A 1 309 ? -5.863 -4.273 -5.670 1.00 93.19 309 ALA A O 1
ATOM 2542 N N . VAL A 1 310 ? -5.725 -5.409 -7.598 1.00 90.12 310 VAL A N 1
ATOM 2543 C CA . VAL A 1 310 ? -7.033 -6.074 -7.468 1.00 90.12 310 VAL A CA 1
ATOM 2544 C C . VAL A 1 310 ? -7.064 -7.000 -6.253 1.00 90.12 310 VAL A C 1
ATOM 2546 O O . VAL A 1 310 ? -8.000 -6.932 -5.455 1.00 90.12 310 VAL A O 1
ATOM 2549 N N . LEU A 1 311 ? -6.043 -7.842 -6.071 1.00 87.50 311 LEU A N 1
ATOM 2550 C CA . LEU A 1 311 ? -5.957 -8.742 -4.920 1.00 87.50 311 LEU A CA 1
ATOM 2551 C C . LEU A 1 311 ? -5.848 -7.966 -3.601 1.00 87.50 311 LEU A C 1
ATOM 2553 O O . LEU A 1 311 ? -6.460 -8.364 -2.608 1.00 87.50 311 LEU A O 1
ATOM 2557 N N . LEU A 1 312 ? -5.137 -6.834 -3.597 1.00 90.50 312 LEU A N 1
ATOM 2558 C CA . LEU A 1 312 ? -5.049 -5.960 -2.433 1.00 90.50 312 LEU A CA 1
ATOM 2559 C C . LEU A 1 312 ? -6.419 -5.365 -2.088 1.00 90.50 312 LEU A C 1
ATOM 2561 O O . LEU A 1 312 ? -6.834 -5.429 -0.934 1.00 90.50 312 LEU A O 1
ATOM 2565 N N . ILE A 1 313 ? -7.165 -4.861 -3.076 1.00 90.75 313 ILE A N 1
ATOM 2566 C CA . ILE A 1 313 ? -8.539 -4.373 -2.881 1.00 90.75 313 ILE A CA 1
ATOM 2567 C C . ILE A 1 313 ? -9.423 -5.477 -2.292 1.00 90.75 313 ILE A C 1
ATOM 2569 O O . ILE A 1 313 ? -10.115 -5.250 -1.301 1.00 90.75 313 ILE A O 1
ATOM 2573 N N . VAL A 1 314 ? -9.372 -6.696 -2.838 1.00 85.94 314 VAL A N 1
ATOM 2574 C CA . VAL A 1 314 ? -10.147 -7.836 -2.317 1.00 85.94 314 VAL A CA 1
ATOM 2575 C C . VAL A 1 314 ? -9.779 -8.147 -0.861 1.00 85.94 314 VAL A C 1
ATOM 2577 O O . VAL A 1 314 ? -10.676 -8.351 -0.034 1.00 85.94 314 VAL A O 1
ATOM 2580 N N . LEU A 1 315 ? -8.487 -8.130 -0.520 1.00 85.19 315 LEU A N 1
ATOM 2581 C CA . LEU A 1 315 ? -8.011 -8.305 0.853 1.00 85.19 315 LEU A CA 1
ATOM 2582 C C . LEU A 1 315 ? -8.564 -7.206 1.769 1.00 85.19 315 LEU A C 1
ATOM 2584 O O . LEU A 1 315 ? -9.104 -7.509 2.837 1.00 85.19 315 LEU A O 1
ATOM 2588 N N . PHE A 1 316 ? -8.501 -5.943 1.341 1.00 88.19 316 PHE A N 1
ATOM 2589 C CA . PHE A 1 316 ? -9.039 -4.807 2.089 1.00 88.19 316 PHE A CA 1
ATOM 2590 C C . PHE A 1 316 ? -10.547 -4.910 2.295 1.00 88.19 316 PHE A C 1
ATOM 2592 O O . PHE A 1 316 ? -11.016 -4.668 3.406 1.00 88.19 316 PHE A O 1
ATOM 2599 N N . LEU A 1 317 ? -11.315 -5.327 1.285 1.00 85.62 317 LEU A N 1
ATOM 2600 C CA . LEU A 1 317 ? -12.761 -5.523 1.405 1.00 85.62 317 LEU A CA 1
ATOM 2601 C C . LEU A 1 317 ? -13.099 -6.512 2.526 1.00 85.62 317 LEU A C 1
ATOM 2603 O O . LEU A 1 317 ? -13.907 -6.198 3.401 1.00 85.62 317 LEU A O 1
ATOM 2607 N N . LYS A 1 318 ? -12.432 -7.672 2.549 1.00 82.81 318 LYS A N 1
ATOM 2608 C CA . LYS A 1 318 ? -12.679 -8.716 3.557 1.00 82.81 318 LYS A CA 1
ATOM 2609 C C . LYS A 1 318 ? -12.152 -8.350 4.940 1.00 82.81 318 LYS A C 1
ATOM 2611 O O . LYS A 1 318 ? -12.826 -8.594 5.939 1.00 82.81 318 LYS A O 1
ATOM 2616 N N . SER A 1 319 ? -10.991 -7.708 5.000 1.00 84.69 319 SER A N 1
ATOM 2617 C CA . SER A 1 319 ? -10.438 -7.148 6.235 1.00 84.69 319 SER A CA 1
ATOM 2618 C C . SER A 1 319 ? -11.367 -6.087 6.843 1.00 84.69 319 SER A C 1
ATOM 2620 O O . SER A 1 319 ? -11.586 -6.055 8.058 1.00 84.69 319 SER A O 1
ATOM 2622 N N . THR A 1 320 ? -11.974 -5.252 5.996 1.00 89.19 320 THR A N 1
ATOM 2623 C CA . THR A 1 320 ? -12.925 -4.217 6.416 1.00 89.19 320 THR A CA 1
ATOM 2624 C C . THR A 1 320 ? -14.216 -4.834 6.935 1.00 89.19 320 THR A C 1
ATOM 2626 O O . THR A 1 320 ? -14.671 -4.422 7.996 1.00 89.19 320 THR A O 1
ATOM 2629 N N . ASP A 1 321 ? -14.775 -5.844 6.255 1.00 87.94 321 ASP A N 1
ATOM 2630 C CA . ASP A 1 321 ? -15.963 -6.571 6.734 1.00 87.94 321 ASP A CA 1
ATOM 2631 C C . ASP A 1 321 ? -15.746 -7.104 8.160 1.00 87.94 321 ASP A C 1
ATOM 2633 O O . ASP A 1 321 ? -16.539 -6.829 9.060 1.00 87.94 321 ASP A O 1
ATOM 2637 N N . LEU A 1 322 ? -14.618 -7.786 8.396 1.00 85.69 322 LEU A N 1
ATOM 2638 C CA . LEU A 1 322 ? -14.265 -8.298 9.722 1.00 85.69 322 LEU A CA 1
ATOM 2639 C C . LEU A 1 322 ? -14.131 -7.174 10.763 1.00 85.69 322 LEU A C 1
ATOM 2641 O O . LEU A 1 322 ? -14.605 -7.304 11.891 1.00 85.69 322 LEU A O 1
ATOM 2645 N N . THR A 1 323 ? -13.495 -6.065 10.390 1.00 89.06 323 THR A N 1
ATOM 2646 C CA . THR A 1 323 ? -13.265 -4.924 11.289 1.00 89.06 323 THR A CA 1
ATOM 2647 C C . THR A 1 323 ? -14.572 -4.210 11.648 1.00 89.06 323 THR A C 1
ATOM 2649 O O . THR A 1 323 ? -14.779 -3.812 12.800 1.00 89.06 323 THR A O 1
ATOM 2652 N N . GLU A 1 324 ? -15.475 -4.063 10.680 1.00 92.50 324 GLU A N 1
ATOM 2653 C CA . GLU A 1 324 ? -16.794 -3.474 10.886 1.00 92.50 324 GLU A CA 1
ATOM 2654 C C . GLU A 1 324 ? -17.688 -4.374 11.742 1.00 92.50 324 GLU A C 1
ATOM 2656 O O . GLU A 1 324 ? -18.356 -3.861 12.636 1.00 92.50 324 GLU A O 1
ATOM 2661 N N . ASP A 1 325 ? -17.651 -5.696 11.547 1.00 90.00 325 ASP A N 1
ATOM 2662 C CA . ASP A 1 325 ? -18.372 -6.658 12.389 1.00 90.00 325 ASP A CA 1
ATOM 2663 C C . ASP A 1 325 ? -17.950 -6.555 13.861 1.00 90.00 325 ASP A C 1
ATOM 2665 O O . ASP A 1 325 ? -18.792 -6.509 14.760 1.00 90.00 325 ASP A O 1
ATOM 2669 N N . ILE A 1 326 ? -16.637 -6.516 14.117 1.00 89.00 326 ILE A N 1
ATOM 2670 C CA . ILE A 1 326 ? -16.093 -6.389 15.476 1.00 89.00 326 ILE A CA 1
ATOM 2671 C C . ILE A 1 326 ? -16.520 -5.048 16.084 1.00 89.00 326 ILE A C 1
ATOM 2673 O O . ILE A 1 326 ? -16.932 -4.988 17.245 1.00 89.00 326 ILE A O 1
ATOM 2677 N N . SER A 1 327 ? -16.472 -3.974 15.293 1.00 92.75 327 SER A N 1
ATOM 2678 C CA . SER A 1 327 ? -16.883 -2.639 15.732 1.00 92.75 327 SER A CA 1
ATOM 2679 C C . SER A 1 327 ? -18.382 -2.564 16.030 1.00 92.75 327 SER A C 1
ATOM 2681 O O . SER A 1 327 ? -18.760 -2.006 17.056 1.00 92.75 327 SER A O 1
ATOM 2683 N N . ALA A 1 328 ? -19.231 -3.173 15.200 1.00 93.50 328 ALA A N 1
ATOM 2684 C CA . ALA A 1 328 ? -20.680 -3.224 15.389 1.00 93.50 328 ALA A CA 1
ATOM 2685 C C . ALA A 1 328 ? -21.085 -4.059 16.609 1.00 93.50 328 ALA A C 1
ATOM 2687 O O . ALA A 1 328 ? -22.006 -3.679 17.331 1.00 93.50 328 ALA A O 1
ATOM 2688 N N . ALA A 1 329 ? -20.373 -5.157 16.878 1.00 91.25 329 ALA A N 1
ATOM 2689 C CA . ALA A 1 329 ? -20.586 -5.960 18.078 1.00 91.25 329 ALA A CA 1
ATOM 2690 C C . ALA A 1 329 ? -20.190 -5.207 19.361 1.00 91.25 329 ALA A C 1
ATOM 2692 O O . ALA A 1 329 ? -20.800 -5.407 20.409 1.00 91.25 329 ALA A O 1
ATOM 2693 N N . LYS A 1 330 ? -19.176 -4.335 19.282 1.00 91.44 330 LYS A N 1
ATOM 2694 C CA . LYS A 1 330 ? -18.654 -3.575 20.425 1.00 91.44 330 LYS A CA 1
ATOM 2695 C C . LYS A 1 330 ? -19.397 -2.261 20.679 1.00 91.44 330 LYS A C 1
ATOM 2697 O O . LYS A 1 330 ? -19.557 -1.869 21.832 1.00 91.44 330 LYS A O 1
ATOM 2702 N N . TYR A 1 331 ? -19.820 -1.570 19.624 1.00 92.06 331 TYR A N 1
ATOM 2703 C CA . TYR A 1 331 ? -20.377 -0.220 19.684 1.00 92.06 331 TYR A CA 1
ATOM 2704 C C . TYR A 1 331 ? -21.748 -0.171 18.988 1.00 92.06 331 TYR A C 1
ATOM 2706 O O . TYR A 1 331 ? -21.803 -0.111 17.759 1.00 92.06 331 TYR A O 1
ATOM 2714 N N . PRO A 1 332 ? -22.871 -0.113 19.733 1.00 89.00 332 PRO A N 1
ATOM 2715 C CA . PRO A 1 332 ? -24.213 -0.104 19.139 1.00 89.00 332 PRO A CA 1
ATOM 2716 C C . PRO A 1 332 ? -24.457 1.035 18.131 1.00 89.00 332 PRO A C 1
ATOM 2718 O O . PRO A 1 332 ? -25.137 0.843 17.123 1.00 89.00 332 PRO A O 1
ATOM 2721 N N . LEU A 1 333 ? -23.862 2.216 18.357 1.00 91.88 333 LEU A N 1
ATOM 2722 C CA . LEU A 1 333 ? -23.944 3.358 17.431 1.00 91.88 333 LEU A CA 1
ATOM 2723 C C . LEU A 1 333 ? -23.224 3.112 16.097 1.00 91.88 333 LEU A C 1
ATOM 2725 O O . LEU A 1 333 ? -23.533 3.776 15.108 1.00 91.88 333 LEU A O 1
ATOM 2729 N N . TYR A 1 334 ? -22.310 2.144 16.026 1.00 94.38 334 TYR A N 1
ATOM 2730 C CA . TYR A 1 334 ? -21.589 1.833 14.793 1.00 94.38 334 TYR A CA 1
ATOM 2731 C C . TYR A 1 334 ? -22.527 1.312 13.698 1.00 94.38 334 TYR A C 1
ATOM 2733 O O . TYR A 1 334 ? -22.345 1.627 12.527 1.00 94.38 334 TYR A O 1
ATOM 2741 N N . VAL A 1 335 ? -23.608 0.615 14.068 1.00 93.00 335 VAL A N 1
ATOM 2742 C CA . VAL A 1 335 ? -24.640 0.189 13.107 1.00 93.00 335 VAL A CA 1
ATOM 2743 C C . VAL A 1 335 ? -25.364 1.398 12.501 1.00 93.00 335 VAL A C 1
ATOM 2745 O O . VAL A 1 335 ? -25.680 1.395 11.311 1.00 93.00 335 VAL A O 1
ATOM 2748 N N . LYS A 1 336 ? -25.598 2.467 13.281 1.00 93.06 336 LYS A N 1
ATOM 2749 C CA . LYS A 1 336 ? -26.121 3.734 12.739 1.00 93.06 336 LYS A CA 1
ATOM 2750 C C . LYS A 1 336 ? -25.092 4.390 11.813 1.00 93.06 336 LYS A C 1
ATOM 2752 O O . LYS A 1 336 ? -25.461 4.836 10.731 1.00 93.06 336 LYS A O 1
ATOM 2757 N N . TYR A 1 337 ? -23.814 4.388 12.184 1.00 93.50 337 TYR A N 1
ATOM 2758 C CA . TYR A 1 337 ? -22.737 4.931 11.351 1.00 93.50 337 TYR A CA 1
ATOM 2759 C C . TYR A 1 337 ? -22.629 4.223 9.993 1.00 93.50 337 TYR A C 1
ATOM 2761 O O . TYR A 1 337 ? -22.553 4.883 8.958 1.00 93.50 337 TYR A O 1
ATOM 2769 N N . GLN A 1 338 ? -22.735 2.890 9.969 1.00 93.50 338 GLN A N 1
ATOM 2770 C CA . GLN A 1 338 ? -22.733 2.098 8.735 1.00 93.50 338 GLN A CA 1
ATOM 2771 C C . GLN A 1 338 ? -23.865 2.460 7.764 1.00 93.50 338 GLN A C 1
ATOM 2773 O O . GLN A 1 338 ? -23.692 2.321 6.553 1.00 93.50 338 GLN A O 1
ATOM 2778 N N . ARG A 1 339 ? -25.011 2.916 8.285 1.00 91.50 339 ARG A N 1
ATOM 2779 C CA . ARG A 1 339 ? -26.174 3.325 7.483 1.00 91.50 339 ARG A CA 1
ATOM 2780 C C . ARG A 1 339 ? -26.070 4.752 6.948 1.00 91.50 339 ARG A C 1
ATOM 2782 O O . ARG A 1 339 ? -26.689 5.039 5.933 1.00 91.50 339 ARG A O 1
ATOM 2789 N N . ASN A 1 340 ? -25.330 5.627 7.629 1.00 90.88 340 ASN A N 1
ATOM 2790 C CA . ASN A 1 340 ? -25.327 7.066 7.345 1.00 90.88 340 ASN A CA 1
ATOM 2791 C C . ASN A 1 340 ? -24.064 7.574 6.638 1.00 90.88 340 ASN A C 1
ATOM 2793 O O . ASN A 1 340 ? -24.116 8.621 6.005 1.00 90.88 340 ASN A O 1
ATOM 2797 N N . VAL A 1 341 ? -22.935 6.872 6.741 1.00 92.31 341 VAL A N 1
ATOM 2798 C CA . VAL A 1 341 ? -21.659 7.298 6.139 1.00 92.31 341 VAL A CA 1
ATOM 2799 C C . VAL A 1 341 ? -21.128 6.177 5.269 1.00 92.31 341 VAL A C 1
ATOM 2801 O O . VAL A 1 341 ? -21.111 5.044 5.729 1.00 92.31 341 VAL A O 1
ATOM 2804 N N . ALA A 1 342 ? -20.688 6.450 4.039 1.00 91.88 342 ALA A N 1
ATOM 2805 C CA . ALA A 1 342 ? -20.207 5.412 3.125 1.00 91.88 342 ALA A CA 1
ATOM 2806 C C . ALA A 1 342 ? -18.943 4.698 3.640 1.00 91.88 342 ALA A C 1
ATOM 2808 O O . ALA A 1 342 ? -18.105 5.288 4.320 1.00 91.88 342 ALA A O 1
ATOM 2809 N N . ARG A 1 343 ? -18.770 3.420 3.274 1.00 90.00 343 ARG A N 1
ATOM 2810 C CA . ARG A 1 343 ? -17.617 2.611 3.710 1.00 90.00 343 ARG A CA 1
ATOM 2811 C C . ARG A 1 343 ? -16.277 3.212 3.281 1.00 90.00 343 ARG A C 1
ATOM 2813 O O . ARG A 1 343 ? -15.393 3.356 4.117 1.00 90.00 343 ARG A O 1
ATOM 2820 N N . PHE A 1 344 ? -16.150 3.535 1.994 1.00 86.50 344 PHE A N 1
ATOM 2821 C CA . PHE A 1 344 ? -14.898 4.003 1.393 1.00 86.50 344 PHE A CA 1
ATOM 2822 C C . PHE A 1 344 ? -15.001 5.420 0.834 1.00 86.50 344 PHE A C 1
ATOM 2824 O O . PHE A 1 344 ? -14.094 6.214 1.066 1.00 86.50 344 PHE A O 1
ATOM 2831 N N . PHE A 1 345 ? -16.088 5.769 0.138 1.00 79.06 345 PHE A N 1
ATOM 2832 C CA . PHE A 1 345 ? -16.244 7.110 -0.426 1.00 79.06 345 PHE A CA 1
ATOM 2833 C C . PHE A 1 345 ? -17.709 7.507 -0.592 1.00 79.06 345 PHE A C 1
ATOM 2835 O O . PHE A 1 345 ? -18.476 6.787 -1.229 1.00 79.06 345 PHE A O 1
ATOM 2842 N N . ASP A 1 346 ? -18.082 8.664 -0.048 1.00 80.50 346 ASP A N 1
ATOM 2843 C CA . ASP A 1 346 ? -19.366 9.314 -0.308 1.00 80.50 346 ASP A CA 1
ATOM 2844 C C . ASP A 1 346 ? -19.162 10.487 -1.278 1.00 80.50 346 ASP A C 1
ATOM 2846 O O . ASP A 1 346 ? -18.861 11.615 -0.875 1.00 80.50 346 ASP A O 1
ATOM 2850 N N . VAL A 1 347 ? -19.328 10.213 -2.576 1.00 78.88 347 VAL A N 1
ATOM 2851 C CA . VAL A 1 347 ? -19.194 11.218 -3.647 1.00 78.88 347 VAL A CA 1
ATOM 2852 C C . VAL A 1 347 ? -20.135 12.401 -3.406 1.00 78.88 347 VAL A C 1
ATOM 2854 O O . VAL A 1 347 ? -19.745 13.553 -3.589 1.00 78.88 347 VAL A O 1
ATOM 2857 N N . GLY A 1 348 ? -21.366 12.131 -2.964 1.00 78.12 348 GLY A N 1
ATOM 2858 C CA . GLY A 1 348 ? -22.378 13.159 -2.749 1.00 78.12 348 GLY A CA 1
ATOM 2859 C C . GLY A 1 348 ? -22.018 14.081 -1.589 1.00 78.12 348 GLY A C 1
ATOM 2860 O O . GLY A 1 348 ? -22.138 15.299 -1.711 1.00 78.12 348 GLY A O 1
ATOM 2861 N N . ALA A 1 349 ? -21.546 13.526 -0.472 1.00 79.62 349 ALA A N 1
ATOM 2862 C CA . ALA A 1 349 ? -21.111 14.318 0.674 1.00 79.62 349 ALA A CA 1
ATOM 2863 C C . ALA A 1 349 ? -19.870 15.161 0.360 1.00 79.62 349 ALA A C 1
ATOM 2865 O O . ALA A 1 349 ? -19.825 16.334 0.733 1.00 79.62 349 ALA A O 1
ATOM 2866 N N . VAL A 1 350 ? -18.893 14.603 -0.360 1.00 81.75 350 VAL A N 1
ATOM 2867 C CA . VAL A 1 350 ? -17.695 15.345 -0.782 1.00 81.75 350 VAL A CA 1
ATOM 2868 C C . VAL A 1 350 ? -18.064 16.471 -1.746 1.00 81.75 350 VAL A C 1
ATOM 2870 O O . VAL A 1 350 ? -17.627 17.605 -1.553 1.00 81.75 350 VAL A O 1
ATOM 2873 N N . PHE A 1 351 ? -18.922 16.199 -2.732 1.00 84.81 351 PHE A N 1
ATOM 2874 C CA . PHE A 1 351 ? -19.406 17.215 -3.664 1.00 84.81 351 PHE A CA 1
ATOM 2875 C C . PHE A 1 351 ? -20.112 18.362 -2.929 1.00 84.81 351 PHE A C 1
ATOM 2877 O O . PHE A 1 351 ? -19.759 19.526 -3.108 1.00 84.81 351 PHE A O 1
ATOM 2884 N N . ARG A 1 352 ? -21.059 18.048 -2.035 1.00 85.38 352 ARG A N 1
ATOM 2885 C CA . ARG A 1 352 ? -21.752 19.060 -1.222 1.00 85.38 352 ARG A CA 1
ATOM 2886 C C . ARG A 1 352 ? -20.781 19.893 -0.386 1.00 85.38 352 ARG A C 1
ATOM 2888 O O . ARG A 1 352 ? -20.964 21.102 -0.274 1.00 85.38 352 ARG A O 1
ATOM 2895 N N . LYS A 1 353 ? -19.722 19.290 0.154 1.00 87.69 353 LYS A N 1
ATOM 2896 C CA . LYS A 1 353 ? -18.710 20.036 0.905 1.00 87.69 353 LYS A CA 1
ATOM 2897 C C . LYS A 1 353 ? -17.910 20.988 0.023 1.00 87.69 353 LYS A C 1
ATOM 2899 O O . LYS A 1 353 ? -17.753 22.148 0.393 1.00 87.69 353 LYS A O 1
ATOM 2904 N N . LEU A 1 354 ? -17.394 20.501 -1.104 1.00 86.81 354 LEU A N 1
ATOM 2905 C CA . LEU A 1 354 ? -16.503 21.273 -1.974 1.00 86.81 354 LEU A CA 1
ATOM 2906 C C . LEU A 1 354 ? -17.238 22.389 -2.720 1.00 86.81 354 LEU A C 1
ATOM 2908 O O . LEU A 1 354 ? -16.708 23.488 -2.831 1.00 86.81 354 LEU A O 1
ATOM 2912 N N . PHE A 1 355 ? -18.453 22.120 -3.201 1.00 88.81 355 PHE A N 1
ATOM 2913 C CA . PHE A 1 355 ? -19.191 23.049 -4.059 1.00 88.81 355 PHE A CA 1
ATOM 2914 C C . PHE A 1 355 ? -20.272 23.844 -3.322 1.00 88.81 355 PHE A C 1
ATOM 2916 O O . PHE A 1 355 ? -20.593 24.949 -3.745 1.00 88.81 355 PHE A O 1
ATOM 2923 N N . LEU A 1 356 ? -20.830 23.313 -2.226 1.00 90.19 356 LEU A N 1
ATOM 2924 C CA . LEU A 1 356 ? -21.905 23.971 -1.465 1.00 90.19 356 LEU A CA 1
ATOM 2925 C C . LEU A 1 356 ? -21.484 24.368 -0.040 1.00 90.19 356 LEU A C 1
ATOM 2927 O O . LEU A 1 356 ? -22.293 24.924 0.699 1.00 90.19 356 LEU A O 1
ATOM 2931 N N . GLY A 1 357 ? -20.259 24.046 0.393 1.00 86.50 357 GLY A N 1
ATOM 2932 C CA . GLY A 1 357 ? -19.786 24.294 1.761 1.00 86.50 357 GLY A CA 1
ATOM 2933 C C . GLY A 1 357 ? -20.482 23.454 2.843 1.00 86.50 357 GLY A C 1
ATOM 2934 O O . GLY A 1 357 ? -20.188 23.616 4.030 1.00 86.50 357 GLY A O 1
ATOM 2935 N N . GLN A 1 358 ? -21.378 22.540 2.459 1.00 86.25 358 GLN A N 1
ATOM 2936 C CA . GLN A 1 358 ? -22.238 21.791 3.374 1.00 86.25 358 GLN A CA 1
ATOM 2937 C C . GLN A 1 358 ? -21.506 20.584 3.966 1.00 86.25 358 GLN A C 1
ATOM 2939 O O . GLN A 1 358 ? -20.961 19.749 3.245 1.00 86.25 358 GLN A O 1
ATOM 2944 N N . ASN A 1 359 ? -21.518 20.472 5.294 1.00 84.81 359 ASN A N 1
ATOM 2945 C CA . ASN A 1 359 ? -20.979 19.304 5.988 1.00 84.81 359 ASN A CA 1
ATOM 2946 C C . ASN A 1 359 ? -21.959 18.112 5.920 1.00 84.81 359 ASN A C 1
ATOM 2948 O O . ASN A 1 359 ? -23.167 18.324 5.791 1.00 84.81 359 ASN A O 1
ATOM 2952 N N . PRO A 1 360 ? -21.470 16.861 6.040 1.00 84.00 360 PRO A N 1
ATOM 2953 C CA . PRO A 1 360 ? -22.321 15.679 6.151 1.00 84.00 360 PRO A CA 1
ATOM 2954 C C . PRO A 1 360 ? -23.299 15.796 7.325 1.00 84.00 360 PRO A C 1
ATOM 2956 O O . PRO A 1 360 ? -22.925 16.298 8.388 1.00 84.00 360 PRO A O 1
ATOM 2959 N N . ASN A 1 361 ? -24.530 15.302 7.147 1.00 81.62 361 ASN A N 1
ATOM 2960 C CA . ASN A 1 361 ? -25.502 15.230 8.236 1.00 81.62 361 ASN A CA 1
ATOM 2961 C C . ASN A 1 361 ? -24.986 14.255 9.314 1.00 81.62 361 ASN A C 1
ATOM 2963 O O . ASN A 1 361 ? -24.618 13.112 9.025 1.00 81.62 361 ASN A O 1
ATOM 2967 N N . ARG A 1 362 ? -24.949 14.734 10.560 1.00 84.62 362 ARG A N 1
ATOM 2968 C CA . ARG A 1 362 ? -24.486 13.991 11.736 1.00 84.62 362 ARG A CA 1
ATOM 2969 C C . ARG A 1 362 ? -25.544 13.886 12.836 1.00 84.62 362 ARG A C 1
ATOM 2971 O O . ARG A 1 362 ? -25.218 13.455 13.936 1.00 84.62 362 ARG A O 1
ATOM 2978 N N . ASP A 1 363 ? -26.801 14.195 12.535 1.00 83.38 363 ASP A N 1
ATOM 2979 C CA . ASP A 1 363 ? -27.918 14.175 13.488 1.00 83.38 363 ASP A CA 1
ATOM 2980 C C . ASP A 1 363 ? -28.125 12.775 14.085 1.00 83.38 363 ASP A C 1
ATOM 2982 O O . ASP A 1 363 ? -28.550 12.634 15.224 1.00 83.38 363 ASP A O 1
ATOM 2986 N N . TRP A 1 364 ? -27.720 11.725 13.362 1.00 85.25 364 TRP A N 1
ATOM 2987 C CA . TRP A 1 364 ? -27.749 10.333 13.821 1.00 85.25 364 TRP A CA 1
ATOM 2988 C C . TRP A 1 364 ? -26.819 10.026 15.013 1.00 85.25 364 TRP A C 1
ATOM 2990 O O . TRP A 1 364 ? -26.949 8.948 15.607 1.00 85.25 364 TRP A O 1
ATOM 3000 N N . LEU A 1 365 ? -25.881 10.927 15.343 1.00 81.00 365 LEU A N 1
ATOM 3001 C CA . LEU A 1 365 ? -25.053 10.858 16.557 1.00 81.00 365 LEU A CA 1
ATOM 3002 C C . LEU A 1 365 ? -25.812 11.305 17.806 1.00 81.00 365 LEU A C 1
ATOM 3004 O O . LEU A 1 365 ? -25.461 10.897 18.912 1.00 81.00 365 LEU A O 1
ATOM 3008 N N . ILE A 1 366 ? -26.850 12.118 17.630 1.00 69.19 366 ILE A N 1
ATOM 3009 C CA . ILE A 1 366 ? -27.732 12.564 18.700 1.00 69.19 366 ILE A CA 1
ATOM 3010 C C . ILE A 1 366 ? -28.833 11.503 18.840 1.00 69.19 366 ILE A C 1
ATOM 3012 O O . ILE A 1 366 ? -29.267 10.902 17.855 1.00 69.19 366 ILE A O 1
ATOM 3016 N N . LYS A 1 367 ? -29.175 11.162 20.086 1.00 56.47 367 LYS A N 1
ATOM 3017 C CA . LYS A 1 367 ? -30.061 10.034 20.402 1.00 56.47 367 LYS A CA 1
ATOM 3018 C C . LYS A 1 367 ? -31.438 10.165 19.773 1.00 56.47 367 LYS A C 1
ATOM 3020 O O . LYS A 1 367 ? -32.057 11.229 19.980 1.00 56.47 367 LYS A O 1
#

Radius of gyration: 22.63 Å; Cα contacts (8 Å, |Δi|>4): 389; chains: 1; bounding box: 58×53×64 Å

Organism: NCBI:txid252671

Foldseek 3Di:
DPPDPVVVVVVVVVVVVVVVVVVVVVCCVPQAPVQVVVLCVVFDPLLVVLVVCLCVVALVVQLCVQLVLCVVLVALCSCVQCVLVRLLVSLVSSQQSLCVVVVNDGQPLSVLLSVLSNLLSVLSNVLCVVVVVADPPRSDDDHPPLVVVVCVVDVVCVPPVVVSCCSSPPRRNVSSVLSNLLSCLSSLLVSVCVVPVPRDSPDDDPVSVVLSVLLVVLSVQLSVQSVQFVVLQVVLVVCVVVVNDCPPDPQNCVQVGGCDDVNVFAVCQNLLSVLVSSVSSNCSQAQDDDDPVCQQHGNHVNHPSCVSSVVSVVVSVVVLVSVLVVSCVVGVLSVVSPVQHHHHGDPPQVCCCVPVVDHGDPCSSPD

pLDDT: mean 85.22, std 12.85, range [33.81, 98.62]

Secondary structure (DSSP, 8-state):
----HHHHHHHHHHHHHHHHHHHHHHHIIIIIHHHHHHHHHHS-HHHHHHHHHHIIIIIHHHHHHHHHHHHHHT-TTHHHHHTTTHHHHHHHHHHHHHHHHTTT---HHHHHHHHHHHHHHHHHHHHHHHTT---SSTT--PPPHHHHHHHHH-GGGGSHHHHHHHIIIIIIIIHHHHHHHHHTHHHHHHHHHHH-TTS-TT---HHHHHHHHHHHHHHHHHHHHHHHHHHHHHHHHHHHHHT--STT-TT-GGGSS--SGGGGT-S-HHHHHHHHHHHHHHHTT------TTSTTSTTSTT-TTHHHHHHHHHHHHHHHHHHHHHHHHH-HHHHHHHHHS-SS--HHHHHHHHHH-PPPP-GGG--

Mean predicted aligned error: 7.38 Å

Sequence (367 aa):
MTKNKNDKSLYAVVILLLGSVGGLAAIAYFLWLPNLIHEFYQAPPYILEMLKSAALYTYIPFVLWCFILGEATMNLSQVDKIWSLSPPTFCWYITWYDAKEHDMTFNYKLVYMSCLVSIWGARLTYQFYKKGGYSIRFWTGEEDYRWETVRRRLPILNNRFVFFLFDLGFICVYQLLLLFTISAVVMVATIMVDKAAELPRDSLTTIDLIKGSIMLLLIYLETVSDSHQQVFQLEKYRRIREKIPLECSTNHYESGFNTNGLFAYSRHPNFIAEQLIWVVFYLFSVTHFADLKTCFNLGGPFNAASIGAVLLIVLFLKSTDLTEDISAAKYPLYVKYQRNVARFFDVGAVFRKLFLGQNPNRDWLIK

Solvent-accessible surface area (backbone atoms only — not comparable to full-atom values): 19661 Å² total; per-residue (Å²): 138,81,81,58,78,63,56,64,49,49,54,51,52,50,51,52,48,54,49,49,52,50,48,51,50,49,47,42,55,74,59,25,44,62,49,49,53,52,50,58,72,72,40,64,74,62,58,61,51,47,52,54,47,46,40,62,75,47,51,48,53,50,32,51,49,28,41,55,51,17,67,76,60,76,34,81,47,42,48,69,71,40,57,36,49,48,36,29,52,50,24,44,50,51,36,50,51,55,8,60,80,47,84,65,48,62,39,43,54,42,52,50,54,24,50,53,39,37,54,50,17,53,51,47,46,52,54,40,44,77,74,54,57,60,42,97,55,74,81,50,69,84,62,63,73,63,55,61,54,49,42,70,75,36,66,70,49,70,40,67,68,54,32,50,51,43,41,50,48,53,53,27,44,44,49,51,48,42,41,49,37,50,26,45,22,52,56,48,34,48,56,48,40,69,70,38,83,84,55,61,50,86,45,75,54,72,66,56,53,51,44,52,50,53,33,52,51,27,52,48,50,22,51,51,39,50,48,56,49,50,54,50,51,54,51,47,53,47,29,61,74,71,70,44,78,45,64,97,43,98,70,42,47,66,58,75,56,79,55,58,77,63,34,45,38,6,70,34,44,34,60,40,23,54,48,48,34,41,47,43,54,35,49,64,28,42,76,50,88,86,46,86,90,42,27,41,31,86,28,13,80,59,17,64,52,45,53,21,36,53,51,48,44,54,49,50,54,55,54,46,53,55,52,49,52,55,44,38,75,75,22,75,62,42,55,55,45,66,76,74,31,34,65,50,67,33,67,66,45,50,47,35,33,77,79,66,71,39,74,61,90,61,68,84,78,53,133